Protein AF-H1V9U5-F1 (afdb_monomer)

Foldseek 3Di:
DDDDDPVVVVVCVVCVVVDDPPVVVVVVVVVVVVVCVVVDPDDDPPDDPVPDDLPPPPDPDPPDDDPRVVVVVVSVVVSVVVVVVVVVVVCVVPVPPPDDDDDPPVVVVVVVVVVVVVVVVVVVVVVVVVVVVVCCPPCVNDPCSPPVCVVCVPPDDDPDDPPVVVVVVCVPPPPVPPPVVVVVVVVVVVVVVVVVVVVVVVVVVVVVVVVVVVVVVPDDVVNVVVVVVVVVVVVVVVVVVVVCCVVDDPDDDDDDDDDDDDPVVVVVVVVVVVVVVVVVVVVVVVVVVVVVVVVVVVPDDDPDDDDDDDDDDDDDDDPPDDPCVVVCVVVVVVVVVVVVVVVVVVVVVVVVVVVVVVVLVVVVVVLVVVCVVDPLLVVQPDPPPPPPDDDPDDVPPVVVCSVPVVVVSCVSVVRSVVVVVVVVVVVVVVVVVVVVVVVVVVVVVVVVVCVVVVVPPDDPDDDDDDDDDDDDPPPPDDDDDDD

Radius of gyration: 46.62 Å; Cα contacts (8 Å, |Δi|>4): 41; chains: 1; bounding box: 84×110×147 Å

Secondary structure (DSSP, 8-state):
-PPPPHHHHHHHHHHTTT---HHHHHHHHHHHHHHHHHH--SS---S-GGG--TT------TT--THHHHHHHHHHHHHHHHHHHHHHHHHHHHSS----S---HHHHHHHHHHHHHHHHHHHHHHHHHHHHHHHHTSGGGSTTTT-HHHHHTTSPPPP---HHHHHHHHTTTS--S--HHHHHHHHHHHHHHHHHHHHHHHHHHHHHHHHHHTTTTTS-HHHHHHHHHHHHHHHHHHHHHHHHHHTT--------------HHHHHHHHHHHHHHHHHHHHHHHHHHHHHHHHHHHTTS----------------------TTHHHHHHHHHHHHHHHHHHHHHHHHHHHHHHHHHHHHHHHHHHHHHHHHH-SHHHHS--TT-------S--TTTGGG-TTTHHHHHHHHHHHHHHHHHHHHHHHHHHHHHHHHHHHHHHHHHHHHHHHHTTTT----------------TTS--S-----

Structure (mmCIF, N/CA/C/O backbone):
data_AF-H1V9U5-F1
#
_entry.id   AF-H1V9U5-F1
#
loop_
_atom_site.group_PDB
_atom_site.id
_atom_site.type_symbol
_atom_site.label_atom_id
_atom_site.label_alt_id
_atom_site.label_comp_id
_atom_site.label_asym_id
_atom_site.label_entity_id
_atom_site.label_seq_id
_atom_site.pdbx_PDB_ins_code
_atom_site.Cartn_x
_atom_site.Cartn_y
_atom_site.Cartn_z
_atom_site.occupancy
_atom_site.B_iso_or_equiv
_atom_site.auth_seq_id
_atom_site.auth_comp_id
_atom_site.auth_asym_id
_atom_site.auth_atom_id
_atom_site.pdbx_PDB_model_num
ATOM 1 N N . MET A 1 1 ? -34.597 -14.943 -28.486 1.00 41.19 1 MET A N 1
ATOM 2 C CA . MET A 1 1 ? -33.614 -16.041 -28.611 1.00 41.19 1 MET A CA 1
ATOM 3 C C . MET A 1 1 ? -32.298 -15.377 -28.956 1.00 41.19 1 MET A C 1
ATOM 5 O O . MET A 1 1 ? -32.049 -15.110 -30.125 1.00 41.19 1 MET A O 1
ATOM 9 N N . ASP A 1 2 ? -31.545 -14.984 -27.934 1.00 49.25 2 ASP A N 1
ATOM 10 C CA . ASP A 1 2 ? -30.348 -14.160 -28.110 1.00 49.25 2 ASP A CA 1
ATOM 11 C C . ASP A 1 2 ? -29.180 -15.010 -28.631 1.00 49.25 2 ASP A C 1
ATOM 13 O O . ASP A 1 2 ? -29.036 -16.169 -28.224 1.00 49.25 2 ASP A O 1
ATOM 17 N N . PRO A 1 3 ? -28.353 -14.486 -29.554 1.00 67.56 3 PRO A N 1
ATOM 18 C CA . PRO A 1 3 ? -27.262 -15.245 -30.143 1.00 67.56 3 PRO A CA 1
ATOM 19 C C . PRO A 1 3 ? -26.189 -15.534 -29.089 1.00 67.56 3 PRO A C 1
ATOM 21 O O . PRO A 1 3 ? -25.557 -14.630 -28.543 1.00 67.56 3 PRO A O 1
ATOM 24 N N . VAL A 1 4 ? -25.982 -16.822 -28.816 1.00 66.38 4 VAL A N 1
ATOM 25 C CA . VAL A 1 4 ? -24.956 -17.322 -27.898 1.00 66.38 4 VAL A CA 1
ATOM 26 C C . VAL A 1 4 ? -23.575 -16.788 -28.322 1.00 66.38 4 VAL A C 1
ATOM 28 O O . VAL A 1 4 ? -23.204 -16.943 -29.490 1.00 66.38 4 VAL A O 1
ATOM 31 N N . PRO A 1 5 ? -22.794 -16.175 -27.411 1.00 77.31 5 PRO A N 1
ATOM 32 C CA . PRO A 1 5 ? -21.502 -15.580 -27.738 1.00 77.31 5 PRO A CA 1
ATOM 33 C C . PRO A 1 5 ? -20.521 -16.613 -28.312 1.00 77.31 5 PRO A C 1
ATOM 35 O O . PRO A 1 5 ? -20.450 -17.760 -27.871 1.00 77.31 5 PRO A O 1
ATOM 38 N N . THR A 1 6 ? -19.725 -16.189 -29.295 1.00 73.06 6 THR A N 1
ATOM 39 C CA . THR A 1 6 ? -18.807 -17.031 -30.093 1.00 73.06 6 THR A CA 1
ATOM 40 C C . THR A 1 6 ? -17.771 -17.803 -29.264 1.00 73.06 6 THR A C 1
ATOM 42 O O . THR A 1 6 ? -17.255 -18.829 -29.709 1.00 73.06 6 THR A O 1
ATOM 45 N N . SER A 1 7 ? -17.477 -17.350 -28.043 1.00 74.12 7 SER A N 1
ATOM 46 C CA . SER A 1 7 ? -16.639 -18.061 -27.072 1.00 74.12 7 SER A CA 1
ATOM 47 C C . SER A 1 7 ? -17.291 -19.353 -26.571 1.00 74.12 7 SER A C 1
ATOM 49 O O . SER A 1 7 ? -16.618 -20.377 -26.479 1.00 74.12 7 SER A O 1
ATOM 51 N N . ILE A 1 8 ? -18.600 -19.333 -26.316 1.00 76.19 8 ILE A N 1
ATOM 52 C CA . ILE A 1 8 ? -19.361 -20.496 -25.848 1.00 76.19 8 ILE A CA 1
ATOM 53 C C . ILE A 1 8 ? -19.485 -21.529 -26.970 1.00 76.19 8 ILE A C 1
ATOM 55 O O . ILE A 1 8 ? -19.332 -22.716 -26.711 1.00 76.19 8 ILE A O 1
ATOM 59 N N . GLN A 1 9 ? -19.641 -21.095 -28.224 1.00 80.50 9 GLN A N 1
ATOM 60 C CA . GLN A 1 9 ? -19.677 -22.005 -29.377 1.00 80.50 9 GLN A CA 1
ATOM 61 C C . GLN A 1 9 ? -18.352 -22.757 -29.578 1.00 80.50 9 GLN A C 1
ATOM 63 O O . GLN A 1 9 ? -18.364 -23.949 -29.872 1.00 80.50 9 GLN A O 1
ATOM 68 N N . LYS A 1 10 ? -17.201 -22.101 -29.365 1.00 80.62 10 LYS A N 1
ATOM 69 C CA . LYS A 1 10 ? -15.887 -22.769 -29.421 1.00 80.62 10 LYS A CA 1
ATOM 70 C C . LYS A 1 10 ? -15.720 -23.808 -28.315 1.00 80.62 10 LYS A C 1
ATOM 72 O O . LYS A 1 10 ? -15.220 -24.900 -28.573 1.00 80.62 10 LYS A O 1
ATOM 77 N N . VAL A 1 11 ? -16.156 -23.480 -27.099 1.00 81.44 11 VAL A N 1
ATOM 78 C CA . VAL A 1 11 ? -16.124 -24.414 -25.964 1.00 81.44 11 VAL A CA 1
ATOM 79 C C . VAL A 1 11 ? -17.072 -25.584 -26.220 1.00 81.44 11 VAL A C 1
ATOM 81 O O . VAL A 1 11 ? -16.681 -26.735 -26.055 1.00 81.44 11 VAL A O 1
ATOM 84 N N . GLN A 1 12 ? -18.274 -25.319 -26.723 1.00 82.06 12 GLN A N 1
ATOM 85 C CA . GLN A 1 12 ? -19.243 -26.350 -27.069 1.00 82.06 12 GLN A CA 1
ATOM 86 C C . GLN A 1 12 ? -18.709 -27.288 -28.157 1.00 82.06 12 GLN A C 1
ATOM 88 O O . GLN A 1 12 ? -18.759 -28.494 -27.960 1.00 82.06 12 GLN A O 1
ATOM 93 N N . ALA A 1 13 ? -18.103 -26.763 -29.227 1.00 80.31 13 ALA A N 1
ATOM 94 C CA . ALA A 1 13 ? -17.471 -27.576 -30.269 1.00 80.31 13 ALA A CA 1
ATOM 95 C C . ALA A 1 13 ? -16.300 -28.426 -29.738 1.00 80.31 13 ALA A C 1
ATOM 97 O O . ALA A 1 13 ? -16.116 -29.563 -30.162 1.00 80.31 13 ALA A O 1
ATOM 98 N N . SER A 1 14 ? -15.519 -27.918 -28.776 1.00 81.56 14 SER A N 1
ATOM 99 C CA . SER A 1 14 ? -14.453 -28.713 -28.143 1.00 81.56 14 SER A CA 1
ATOM 100 C C . SER A 1 14 ? -14.974 -29.801 -27.198 1.00 81.56 14 SER A C 1
ATOM 102 O O . SER A 1 14 ? -14.309 -30.817 -27.010 1.00 81.56 14 SER A O 1
ATOM 104 N N . LEU A 1 15 ? -16.154 -29.599 -26.604 1.00 81.31 15 LEU A N 1
ATOM 105 C CA . LEU A 1 15 ? -16.763 -30.530 -25.655 1.00 81.31 15 LEU A CA 1
ATOM 106 C C . LEU A 1 15 ? -17.712 -31.523 -26.331 1.00 81.31 15 LEU A C 1
ATOM 108 O O . LEU A 1 15 ? -17.930 -32.600 -25.785 1.00 81.31 15 LEU A O 1
ATOM 112 N N . GLU A 1 16 ? -18.235 -31.213 -27.517 1.00 81.56 16 GLU A N 1
ATOM 113 C CA . GLU A 1 16 ? -19.161 -32.055 -28.283 1.00 81.56 16 GLU A CA 1
ATOM 114 C C . GLU A 1 16 ? -18.687 -33.516 -28.442 1.00 81.56 16 GLU A C 1
ATOM 116 O O . GLU A 1 16 ? -19.485 -34.419 -28.187 1.00 81.56 16 GLU A O 1
ATOM 121 N N . PRO A 1 17 ? -17.399 -33.818 -28.723 1.00 79.81 17 PRO A N 1
ATOM 122 C CA . PRO A 1 17 ? -16.928 -35.205 -28.816 1.00 79.81 17 PRO A CA 1
ATOM 123 C C . PRO A 1 17 ? -17.009 -35.974 -27.484 1.00 79.81 17 PRO A C 1
ATOM 125 O O . PRO A 1 17 ? -17.112 -37.210 -27.473 1.00 79.81 17 PRO A O 1
ATOM 128 N N . TYR A 1 18 ? -16.962 -35.244 -26.365 1.00 74.25 18 TYR A N 1
ATOM 129 C CA . TYR A 1 18 ? -16.939 -35.755 -24.993 1.00 74.25 18 TYR A CA 1
ATOM 130 C C . TYR A 1 18 ? -18.321 -35.735 -24.319 1.00 74.25 18 TYR A C 1
ATOM 132 O O . TYR A 1 18 ? -18.532 -36.447 -23.335 1.00 74.25 18 TYR A O 1
ATOM 140 N N . ILE A 1 19 ? -19.282 -34.977 -24.855 1.00 81.75 19 ILE A N 1
ATOM 141 C CA . ILE A 1 19 ? -20.672 -34.950 -24.394 1.00 81.75 19 ILE A CA 1
ATOM 142 C C . ILE A 1 19 ? -21.410 -36.127 -25.041 1.00 81.75 19 ILE A C 1
ATOM 144 O O . ILE A 1 19 ? -21.798 -36.090 -26.205 1.00 81.75 19 ILE A O 1
ATOM 148 N N . LYS A 1 20 ? -21.590 -37.213 -24.285 1.00 84.38 20 LYS A N 1
ATOM 149 C CA . LYS A 1 20 ? -22.341 -38.393 -24.738 1.00 84.38 20 LYS A CA 1
ATOM 150 C C . LYS A 1 20 ? -23.826 -38.280 -24.361 1.00 84.38 20 LYS A C 1
ATOM 152 O O . LYS A 1 20 ? -24.139 -37.718 -23.308 1.00 84.38 20 LYS A O 1
ATOM 157 N N . PRO A 1 21 ? -24.753 -38.835 -25.169 1.00 86.38 21 PRO A N 1
ATOM 158 C CA . PRO A 1 21 ? -26.168 -38.890 -24.820 1.00 86.38 21 PRO A CA 1
ATOM 159 C C . PRO A 1 21 ? -26.376 -39.680 -23.525 1.00 86.38 21 PRO A C 1
ATOM 161 O O . PRO A 1 21 ? -25.614 -40.593 -23.196 1.00 86.38 21 PRO A O 1
ATOM 164 N N . ARG A 1 22 ? -27.434 -39.332 -22.784 1.00 78.94 22 ARG A N 1
ATOM 165 C CA . ARG A 1 22 ? -27.704 -39.852 -21.432 1.00 78.94 22 ARG A CA 1
ATOM 166 C C . ARG A 1 22 ? -27.731 -41.383 -21.370 1.00 78.94 22 ARG A C 1
ATOM 168 O O . ARG A 1 22 ? -27.269 -41.959 -20.390 1.00 78.94 22 ARG A O 1
ATOM 175 N N . GLU A 1 23 ? -28.207 -42.029 -22.429 1.00 86.31 23 GLU A N 1
ATOM 176 C CA . GLU A 1 23 ? -28.249 -43.488 -22.573 1.00 86.31 23 GLU A CA 1
ATOM 177 C C . GLU A 1 23 ? -26.853 -44.107 -22.694 1.00 86.31 23 GLU A C 1
ATOM 179 O O . GLU A 1 23 ? -26.541 -45.064 -21.988 1.00 86.31 23 GLU A O 1
ATOM 184 N N . GLN A 1 24 ? -25.971 -43.519 -23.512 1.00 84.12 24 GLN A N 1
ATOM 185 C CA . GLN A 1 24 ? -24.577 -43.959 -23.617 1.00 84.12 24 GLN A CA 1
ATOM 186 C C . GLN A 1 24 ? -23.834 -43.740 -22.300 1.00 84.12 24 GLN A C 1
ATOM 188 O O . GLN A 1 24 ? -23.072 -44.603 -21.880 1.00 84.12 24 GLN A O 1
ATOM 193 N N . VAL A 1 25 ? -24.088 -42.630 -21.601 1.00 83.75 25 VAL A N 1
ATOM 194 C CA . VAL A 1 25 ? -23.509 -42.388 -20.270 1.00 83.75 25 VAL A CA 1
ATOM 195 C C . VAL A 1 25 ? -23.998 -43.428 -19.260 1.00 83.75 25 VAL A C 1
ATOM 197 O O . VAL A 1 25 ? -23.195 -43.936 -18.479 1.00 83.75 25 VAL A O 1
ATOM 200 N N . ALA A 1 26 ? -25.286 -43.781 -19.271 1.00 81.06 26 ALA A N 1
ATOM 201 C CA . ALA A 1 26 ? -25.836 -44.821 -18.402 1.00 81.06 26 ALA A CA 1
ATOM 202 C C . ALA A 1 26 ? -25.243 -46.205 -18.717 1.00 81.06 26 ALA A C 1
ATOM 204 O O . ALA A 1 26 ? -24.876 -46.935 -17.796 1.00 81.06 26 ALA A O 1
ATOM 205 N N . TYR A 1 27 ? -25.077 -46.534 -20.002 1.00 86.25 27 TYR A N 1
ATOM 206 C CA . TYR A 1 27 ? -24.409 -47.755 -20.452 1.00 86.25 27 TYR A CA 1
ATOM 207 C C . TYR A 1 27 ? -22.942 -47.801 -20.008 1.00 86.25 27 TYR A C 1
ATOM 209 O O . TYR A 1 27 ? -22.522 -48.784 -19.403 1.00 86.25 27 TYR A O 1
ATOM 217 N N . ILE A 1 28 ? -22.183 -46.719 -20.215 1.00 83.12 28 ILE A N 1
ATOM 218 C CA . ILE A 1 28 ? -20.785 -46.599 -19.776 1.00 83.12 28 ILE A CA 1
ATOM 219 C C . ILE A 1 28 ? -20.691 -46.739 -18.254 1.00 83.12 28 ILE A C 1
ATOM 221 O O . ILE A 1 28 ? -19.851 -47.485 -17.766 1.00 83.12 28 ILE A O 1
ATOM 225 N N . ARG A 1 29 ? -21.573 -46.085 -17.485 1.00 82.06 29 ARG A N 1
ATOM 226 C CA . ARG A 1 29 ? -21.614 -46.220 -16.018 1.00 82.06 29 ARG A CA 1
ATOM 227 C C . ARG A 1 29 ? -21.908 -47.651 -15.581 1.00 82.06 29 ARG A C 1
ATOM 229 O O . ARG A 1 29 ? -21.275 -48.121 -14.645 1.00 82.06 29 ARG A O 1
ATOM 236 N N . ARG A 1 30 ? -22.825 -48.350 -16.257 1.00 81.56 30 ARG A N 1
ATOM 237 C CA . ARG A 1 30 ? -23.133 -49.758 -15.973 1.00 81.56 30 ARG A CA 1
ATOM 238 C C . ARG A 1 30 ? -21.953 -50.669 -16.312 1.00 81.56 30 ARG A C 1
ATOM 240 O O . ARG A 1 30 ? -21.601 -51.513 -15.499 1.00 81.56 30 ARG A O 1
ATOM 247 N N . ALA A 1 31 ? -21.318 -50.469 -17.464 1.00 81.12 31 ALA A N 1
ATOM 248 C CA . ALA A 1 31 ? -20.135 -51.220 -17.874 1.00 81.12 31 ALA A CA 1
ATOM 249 C C . ALA A 1 31 ? -18.958 -50.990 -16.912 1.00 81.12 31 ALA A C 1
ATOM 251 O O . ALA A 1 31 ? -18.326 -51.945 -16.473 1.00 81.12 31 ALA A O 1
ATOM 252 N N . LEU A 1 32 ? -18.707 -49.740 -16.514 1.00 76.69 32 LEU A N 1
ATOM 253 C CA . LEU A 1 32 ? -17.687 -49.405 -15.522 1.00 76.69 32 LEU A CA 1
ATOM 254 C C . LEU A 1 32 ? -18.024 -49.976 -14.145 1.00 76.69 32 LEU A C 1
ATOM 256 O O . LEU A 1 32 ? -17.132 -50.500 -13.498 1.00 76.69 32 LEU A O 1
ATOM 260 N N . ALA A 1 33 ? -19.285 -49.934 -13.707 1.00 75.94 33 ALA A N 1
ATOM 261 C CA . ALA A 1 33 ? -19.698 -50.554 -12.449 1.00 75.94 33 ALA A CA 1
ATOM 262 C C . ALA A 1 33 ? -19.426 -52.067 -12.448 1.00 75.94 33 ALA A C 1
ATOM 264 O O . ALA A 1 33 ? -18.900 -52.587 -11.469 1.00 75.94 33 ALA A O 1
ATOM 265 N N . LEU A 1 34 ? -19.702 -52.753 -13.563 1.00 75.44 34 LEU A N 1
ATOM 266 C CA . LEU A 1 34 ? -19.392 -54.176 -13.729 1.00 75.44 34 LEU A CA 1
ATOM 267 C C . LEU A 1 34 ? -17.879 -54.442 -13.760 1.00 75.44 34 LEU A C 1
ATOM 269 O O . LEU A 1 34 ? -17.415 -55.371 -13.107 1.00 75.44 34 LEU A O 1
ATOM 273 N N . HIS A 1 35 ? -17.091 -53.615 -14.455 1.00 72.25 35 HIS A N 1
ATOM 274 C CA . HIS A 1 35 ? -15.629 -53.740 -14.465 1.00 72.25 35 HIS A CA 1
ATOM 275 C C . HIS A 1 35 ? -15.004 -53.451 -13.098 1.00 72.25 35 HIS A C 1
ATOM 277 O O . HIS A 1 35 ? -14.095 -54.158 -12.682 1.00 72.25 35 HIS A O 1
ATOM 283 N N . LEU A 1 36 ? -15.496 -52.450 -12.370 1.00 67.56 36 LEU A N 1
ATOM 284 C CA . LEU A 1 36 ? -15.043 -52.142 -11.014 1.00 67.56 36 LEU A CA 1
ATOM 285 C C . LEU A 1 36 ? -15.408 -53.264 -10.040 1.00 67.56 36 LEU A C 1
ATOM 287 O O . LEU A 1 36 ? -14.594 -53.614 -9.190 1.00 67.56 36 LEU A O 1
ATOM 291 N N . GLN A 1 37 ? -16.586 -53.872 -10.201 1.00 65.88 37 GLN A N 1
ATOM 292 C CA . GLN A 1 37 ? -16.978 -55.060 -9.447 1.00 65.88 37 GLN A CA 1
ATOM 293 C C . GLN A 1 37 ? -16.083 -56.267 -9.772 1.00 65.88 37 GLN A C 1
ATOM 295 O O . GLN A 1 37 ? -15.753 -57.029 -8.870 1.00 65.88 37 GLN A O 1
ATOM 300 N N . ALA A 1 38 ? -15.651 -56.422 -11.027 1.00 62.62 38 ALA A N 1
ATOM 301 C CA . ALA A 1 38 ? -14.736 -57.486 -11.444 1.00 62.62 38 ALA A CA 1
ATOM 302 C C . ALA A 1 38 ? -13.280 -57.257 -10.984 1.00 62.62 38 ALA A C 1
ATOM 304 O O . ALA A 1 38 ? -12.574 -58.213 -10.675 1.00 62.62 38 ALA A O 1
ATOM 305 N N . CYS A 1 39 ? -12.826 -56.002 -10.912 1.00 60.22 39 CYS A N 1
ATOM 306 C CA . CYS A 1 39 ? -11.475 -55.646 -10.463 1.00 60.22 39 CYS A CA 1
ATOM 307 C C . CYS A 1 39 ? -11.339 -55.569 -8.929 1.00 60.22 39 CYS A C 1
ATOM 309 O O . CYS A 1 39 ? -10.224 -55.602 -8.408 1.00 60.22 39 CYS A O 1
ATOM 311 N N . GLY A 1 40 ? -12.447 -55.452 -8.192 1.00 55.66 40 GLY A N 1
ATOM 312 C CA . GLY A 1 40 ? -12.453 -55.309 -6.737 1.00 55.66 40 GLY A CA 1
ATOM 313 C C . GLY A 1 40 ? -12.300 -56.637 -5.992 1.00 55.66 40 GLY A C 1
ATOM 314 O O . GLY A 1 40 ? -13.292 -57.256 -5.629 1.00 55.66 40 GLY A O 1
ATOM 315 N N . HIS A 1 41 ? -11.066 -57.031 -5.672 1.00 51.50 41 HIS A N 1
ATOM 316 C CA . HIS A 1 41 ? -10.761 -58.104 -4.707 1.00 51.50 41 HIS A CA 1
ATOM 317 C C . HIS A 1 41 ? -10.789 -57.642 -3.233 1.00 51.50 41 HIS A C 1
ATOM 319 O O . HIS A 1 41 ? -10.079 -58.188 -2.394 1.00 51.50 41 HIS A O 1
ATOM 325 N N . SER A 1 42 ? -11.596 -56.647 -2.865 1.00 48.56 42 SER A N 1
ATOM 326 C CA . SER A 1 42 ? -11.816 -56.326 -1.451 1.00 48.56 42 SER A CA 1
ATOM 327 C C . SER A 1 42 ? -13.172 -55.660 -1.264 1.00 48.56 42 SER A C 1
ATOM 329 O O . SER A 1 42 ? -13.516 -54.753 -2.015 1.00 48.56 42 SER A O 1
ATOM 331 N N . SER A 1 43 ? -13.935 -56.197 -0.310 1.00 46.56 43 SER A N 1
ATOM 332 C CA . SER A 1 43 ? -15.222 -55.758 0.249 1.00 46.56 43 SER A CA 1
ATOM 333 C C . SER A 1 43 ? -15.949 -54.606 -0.456 1.00 46.56 43 SER A C 1
ATOM 335 O O . SER A 1 43 ? -15.459 -53.483 -0.462 1.00 46.56 43 SER A O 1
ATOM 337 N N . MET A 1 44 ? -17.169 -54.893 -0.936 1.00 49.84 44 MET A N 1
ATOM 338 C CA . MET A 1 44 ? -18.299 -53.963 -1.116 1.00 49.84 44 MET A CA 1
ATOM 339 C C . MET A 1 44 ? -17.904 -52.479 -1.035 1.00 49.84 44 MET A C 1
ATOM 341 O O . MET A 1 44 ? -17.769 -51.941 0.062 1.00 49.84 44 MET A O 1
ATOM 345 N N . ILE A 1 45 ? -17.742 -51.827 -2.189 1.00 55.34 45 ILE A N 1
ATOM 346 C CA . ILE A 1 45 ? -17.465 -50.388 -2.315 1.00 55.34 45 ILE A CA 1
ATOM 347 C C . ILE A 1 45 ? -18.617 -49.614 -1.640 1.00 55.34 45 ILE A C 1
ATOM 349 O O . ILE A 1 45 ? -19.624 -49.298 -2.270 1.00 55.34 45 ILE A O 1
ATOM 353 N N . ARG A 1 46 ? -18.513 -49.400 -0.324 1.00 51.94 46 ARG A N 1
ATOM 354 C CA . ARG A 1 46 ? -19.456 -48.642 0.516 1.00 51.94 46 ARG A CA 1
ATOM 355 C C . ARG A 1 46 ? -18.970 -47.219 0.777 1.00 51.94 46 ARG A C 1
ATOM 357 O O . ARG A 1 46 ? -19.762 -46.391 1.212 1.00 51.94 46 ARG A O 1
ATOM 364 N N . GLU A 1 47 ? -17.712 -46.922 0.467 1.00 50.00 47 GLU A N 1
ATOM 365 C CA . GLU A 1 47 ? -17.168 -45.570 0.524 1.00 50.00 47 GLU A CA 1
ATOM 366 C C . GLU A 1 47 ? -17.194 -44.913 -0.859 1.00 50.00 47 GLU A C 1
ATOM 368 O O . GLU A 1 47 ? -16.914 -45.566 -1.873 1.00 50.00 47 GLU A O 1
ATOM 373 N N . PRO A 1 48 ? -17.541 -43.618 -0.939 1.00 51.00 48 PRO A N 1
ATOM 374 C CA . PRO A 1 48 ? -17.467 -42.894 -2.192 1.00 51.00 48 PRO A CA 1
ATOM 375 C C . PRO A 1 48 ? -16.008 -42.884 -2.666 1.00 51.00 48 PRO A C 1
ATOM 377 O O . PRO A 1 48 ? -15.105 -42.516 -1.918 1.00 51.00 48 PRO A O 1
ATOM 380 N N . LEU A 1 49 ? -15.784 -43.250 -3.933 1.00 53.19 49 LEU A N 1
ATOM 381 C CA . LEU A 1 49 ? -14.472 -43.313 -4.609 1.00 53.19 49 LEU A CA 1
ATOM 382 C C . LEU A 1 49 ? -13.630 -42.021 -4.496 1.00 53.19 49 LEU A C 1
ATOM 384 O O . LEU A 1 49 ? -12.459 -42.010 -4.861 1.00 53.19 49 LEU A O 1
ATOM 388 N N . SER A 1 50 ? -14.216 -40.932 -3.996 1.00 52.78 50 SER A N 1
ATOM 389 C CA . SER A 1 50 ? -13.544 -39.687 -3.627 1.00 52.78 50 SER A CA 1
ATOM 390 C C . SER A 1 50 ? -12.616 -39.799 -2.409 1.00 52.78 50 SER A C 1
ATOM 392 O O . SER A 1 50 ? -11.827 -38.885 -2.193 1.00 52.78 50 SER A O 1
ATOM 394 N N . LEU A 1 51 ? -12.714 -40.872 -1.616 1.00 43.41 51 LEU A N 1
ATOM 395 C CA . LEU A 1 51 ? -11.961 -41.079 -0.370 1.00 43.41 51 LEU A CA 1
ATOM 396 C C . LEU A 1 51 ? -11.100 -42.353 -0.395 1.00 43.41 51 LEU A C 1
ATOM 398 O O . LEU A 1 51 ? -10.781 -42.901 0.653 1.00 43.41 51 LEU A O 1
ATOM 402 N N . ALA A 1 52 ? -10.709 -42.840 -1.577 1.00 44.44 52 ALA A N 1
ATOM 403 C CA . ALA A 1 52 ? -9.729 -43.919 -1.642 1.00 44.44 52 ALA A CA 1
ATOM 404 C C . ALA A 1 52 ? -8.382 -43.435 -1.074 1.00 44.44 52 ALA A C 1
ATOM 406 O O . ALA A 1 52 ? -7.815 -42.440 -1.535 1.00 44.44 52 ALA A O 1
ATOM 407 N N . ASP A 1 53 ? -7.914 -44.149 -0.054 1.00 45.16 53 ASP A N 1
ATOM 408 C CA . ASP A 1 53 ? -6.718 -43.867 0.729 1.00 45.16 53 ASP A CA 1
ATOM 409 C C . ASP A 1 53 ? -5.474 -43.675 -0.160 1.00 45.16 53 ASP A C 1
ATOM 411 O O . ASP A 1 53 ? -5.215 -44.439 -1.098 1.00 45.16 53 ASP A O 1
ATOM 415 N N . ALA A 1 54 ? -4.669 -42.654 0.149 1.00 48.78 54 ALA A N 1
ATOM 416 C CA . ALA A 1 54 ? -3.497 -42.219 -0.622 1.00 48.78 54 ALA A CA 1
ATOM 417 C C . ALA A 1 54 ? -2.328 -43.233 -0.610 1.00 48.78 54 ALA A C 1
ATOM 419 O O . ALA A 1 54 ? -1.227 -42.928 -1.073 1.00 48.78 54 ALA A O 1
ATOM 420 N N . LEU A 1 55 ? -2.569 -44.432 -0.078 1.00 48.12 55 LEU A N 1
ATOM 421 C CA . LEU A 1 55 ? -1.626 -45.532 0.088 1.00 48.12 55 LEU A CA 1
ATOM 422 C C . LEU A 1 55 ? -1.865 -46.697 -0.884 1.00 48.12 55 LEU A C 1
ATOM 424 O O . LEU A 1 55 ? -1.079 -47.646 -0.892 1.00 48.12 55 LEU A O 1
ATOM 428 N N . CYS A 1 56 ? -2.897 -46.638 -1.735 1.00 49.81 56 CYS A N 1
ATOM 429 C CA . CYS A 1 56 ? -3.106 -47.646 -2.774 1.00 49.81 56 CYS A CA 1
ATOM 430 C C . CYS A 1 56 ? -1.956 -47.624 -3.796 1.00 49.81 56 CYS A C 1
ATOM 432 O O . CYS A 1 56 ? -1.949 -46.849 -4.755 1.00 49.81 56 CYS A O 1
ATOM 434 N N . ARG A 1 57 ? -0.972 -48.512 -3.606 1.00 52.72 57 ARG A N 1
ATOM 435 C CA . ARG A 1 57 ? 0.015 -48.854 -4.633 1.00 52.72 57 ARG A CA 1
ATOM 436 C C . ARG A 1 57 ? -0.715 -49.536 -5.782 1.00 52.72 57 ARG A C 1
ATOM 438 O O . ARG A 1 57 ? -1.028 -50.720 -5.710 1.00 52.72 57 ARG A O 1
ATOM 445 N N . VAL A 1 58 ? -0.977 -48.783 -6.845 1.00 55.53 58 VAL A N 1
ATOM 446 C CA . VAL A 1 58 ? -1.521 -49.342 -8.081 1.00 55.53 58 VAL A CA 1
ATOM 447 C C . VAL A 1 58 ? -0.416 -50.154 -8.750 1.00 55.53 58 VAL A C 1
ATOM 449 O O . VAL A 1 58 ? 0.472 -49.604 -9.400 1.00 55.53 58 VAL A O 1
ATOM 452 N N . THR A 1 59 ? -0.432 -51.471 -8.563 1.00 54.53 59 THR A N 1
ATOM 453 C CA . THR A 1 59 ? 0.381 -52.370 -9.377 1.00 54.53 59 THR A CA 1
ATOM 454 C C . THR A 1 59 ? -0.207 -52.378 -10.789 1.00 54.53 59 THR A C 1
ATOM 456 O O . THR A 1 59 ? -1.410 -52.596 -10.952 1.00 54.53 59 THR A O 1
ATOM 459 N N . PRO A 1 60 ? 0.586 -52.091 -11.835 1.00 55.62 60 PRO A N 1
ATOM 460 C CA . PRO A 1 60 ? 0.084 -52.153 -13.197 1.00 55.62 60 PRO A CA 1
ATOM 461 C C . PRO A 1 60 ? -0.197 -53.618 -13.537 1.00 55.62 60 PRO A C 1
ATOM 463 O O . PRO A 1 60 ? 0.722 -54.386 -13.816 1.00 55.62 60 PRO A O 1
ATOM 466 N N . THR A 1 61 ? -1.467 -54.020 -13.503 1.00 58.16 61 THR A N 1
ATOM 467 C CA . THR A 1 61 ? -1.894 -55.283 -14.102 1.00 58.16 61 THR A CA 1
ATOM 468 C C . THR A 1 61 ? -1.608 -55.235 -15.604 1.00 58.16 61 THR A C 1
ATOM 470 O O . THR A 1 61 ? -1.748 -54.204 -16.268 1.00 58.16 61 THR A O 1
ATOM 473 N N . GLN A 1 62 ? -1.144 -56.360 -16.142 1.00 57.84 62 GLN A N 1
ATOM 474 C CA . GLN A 1 62 ? -0.516 -56.489 -17.464 1.00 57.84 62 GLN A CA 1
ATOM 475 C C . GLN A 1 62 ? -1.467 -56.212 -18.653 1.00 57.84 62 GLN A C 1
ATOM 477 O O . GLN A 1 62 ? -1.046 -56.220 -19.809 1.00 57.84 62 GLN A O 1
ATOM 482 N N . GLU A 1 63 ? -2.735 -55.910 -18.369 1.00 57.69 63 GLU A N 1
ATOM 483 C CA . GLU A 1 63 ? -3.821 -55.707 -19.332 1.00 57.69 63 GLU A CA 1
ATOM 484 C C . GLU A 1 63 ? -4.065 -54.231 -19.698 1.00 57.69 63 GLU A C 1
ATOM 486 O O . GLU A 1 63 ? -4.813 -53.933 -20.629 1.00 57.69 63 GLU A O 1
ATOM 491 N N . VAL A 1 64 ? -3.414 -53.278 -19.021 1.00 62.62 64 VAL A N 1
ATOM 492 C CA . VAL A 1 64 ? -3.665 -51.847 -19.247 1.00 62.62 64 VAL A CA 1
ATOM 493 C C . VAL A 1 64 ? -2.906 -51.332 -20.482 1.00 62.62 64 VAL A C 1
ATOM 495 O O . VAL A 1 64 ? -1.683 -51.159 -20.459 1.00 62.62 64 VAL A O 1
ATOM 498 N N . ARG A 1 65 ? -3.625 -51.047 -21.580 1.00 75.06 65 ARG A N 1
ATOM 499 C CA . ARG A 1 65 ? -3.061 -50.546 -22.853 1.00 75.06 65 ARG A CA 1
ATOM 500 C C . ARG A 1 65 ? -3.589 -49.140 -23.198 1.00 75.06 65 ARG A C 1
ATOM 502 O O . ARG A 1 65 ? -4.741 -48.817 -22.938 1.00 75.06 65 ARG A O 1
ATOM 509 N N . GLY A 1 66 ? -2.743 -48.300 -23.806 1.00 78.31 66 GLY A N 1
ATOM 510 C CA . GLY A 1 66 ? -3.109 -46.954 -24.284 1.00 78.31 66 GLY A CA 1
ATOM 511 C C . GLY A 1 66 ? -3.117 -45.867 -23.199 1.00 78.31 66 GLY A C 1
ATOM 512 O O . GLY A 1 66 ? -2.307 -45.905 -22.274 1.00 78.31 66 GLY A O 1
ATOM 513 N N . LEU A 1 67 ? -4.043 -44.906 -23.307 1.00 77.56 67 LEU A N 1
ATOM 514 C CA . LEU A 1 67 ? -4.158 -43.717 -22.442 1.00 77.56 67 LEU A CA 1
ATOM 515 C C . LEU A 1 67 ? -4.251 -44.057 -20.945 1.00 77.56 67 LEU A C 1
ATOM 517 O O . LEU A 1 67 ? -3.722 -43.339 -20.102 1.00 77.56 67 LEU A O 1
ATOM 521 N N . GLN A 1 68 ? -4.874 -45.186 -20.601 1.00 75.50 68 GLN A N 1
ATOM 522 C CA . GLN A 1 68 ? -4.978 -45.647 -19.216 1.00 75.50 68 GLN A CA 1
ATOM 523 C C . GLN A 1 68 ? -3.596 -45.954 -18.612 1.00 75.50 68 GLN A C 1
ATOM 525 O O . GLN A 1 68 ? -3.357 -45.663 -17.444 1.00 75.50 68 GLN A O 1
ATOM 530 N N . LYS A 1 69 ? -2.646 -46.464 -19.409 1.00 81.75 69 LYS A N 1
ATOM 531 C CA . LYS A 1 69 ? -1.265 -46.717 -18.968 1.00 81.75 69 LYS A CA 1
ATOM 532 C C . LYS A 1 69 ? -0.511 -45.413 -18.719 1.00 81.75 69 LYS A C 1
ATOM 534 O O . LYS A 1 69 ? 0.263 -45.320 -17.770 1.00 81.75 69 LYS A O 1
ATOM 539 N N . GLU A 1 70 ? -0.734 -44.412 -19.565 1.00 82.38 70 GLU A N 1
ATOM 540 C CA . GLU A 1 70 ? -0.150 -43.078 -19.399 1.00 82.38 70 GLU A CA 1
ATOM 541 C C . GLU A 1 70 ? -0.722 -42.372 -18.172 1.00 82.38 70 GLU A C 1
ATOM 543 O O . GLU A 1 70 ? 0.039 -41.804 -17.393 1.00 82.38 70 GLU A O 1
ATOM 548 N N . TYR A 1 71 ? -2.031 -42.492 -17.944 1.00 82.88 71 TYR A N 1
ATOM 549 C CA . TYR A 1 71 ? -2.687 -41.984 -16.746 1.00 82.88 71 TYR A CA 1
ATOM 550 C C . TYR A 1 71 ? -2.137 -42.636 -15.473 1.00 82.88 71 TYR A C 1
ATOM 552 O O . TYR A 1 71 ? -1.761 -41.929 -14.544 1.00 82.88 71 TYR A O 1
ATOM 560 N N . LEU A 1 72 ? -2.007 -43.968 -15.441 1.00 84.56 72 LEU A N 1
ATOM 561 C CA . LEU A 1 72 ? -1.430 -44.668 -14.288 1.00 84.56 72 LEU A CA 1
ATOM 562 C C . LEU A 1 72 ? 0.039 -44.293 -14.054 1.00 84.56 72 LEU A C 1
ATOM 564 O O . LEU A 1 72 ? 0.449 -44.114 -12.911 1.00 84.56 72 LEU A O 1
ATOM 568 N N . ARG A 1 73 ? 0.823 -44.098 -15.123 1.00 84.88 73 ARG A N 1
ATOM 569 C CA . ARG A 1 73 ? 2.203 -43.596 -15.025 1.00 84.88 73 ARG A CA 1
ATOM 570 C C . ARG A 1 73 ? 2.248 -42.174 -14.461 1.00 84.88 73 ARG A C 1
ATOM 572 O O . ARG A 1 73 ? 3.090 -41.884 -13.618 1.00 84.88 73 ARG A O 1
ATOM 579 N N . ALA A 1 74 ? 1.362 -41.294 -14.922 1.00 85.94 74 ALA A N 1
ATOM 580 C CA . ALA A 1 74 ? 1.267 -39.925 -14.427 1.00 85.94 74 ALA A CA 1
ATOM 581 C C . ALA A 1 74 ? 0.816 -39.885 -12.960 1.00 85.94 74 ALA A C 1
ATOM 583 O O . ALA A 1 74 ? 1.312 -39.068 -12.188 1.00 85.94 74 ALA A O 1
ATOM 584 N N . LEU A 1 75 ? -0.079 -40.790 -12.563 1.00 85.00 75 LEU A N 1
ATOM 585 C CA . LEU A 1 75 ? -0.543 -40.925 -11.188 1.00 85.00 75 LEU A CA 1
ATOM 586 C C . LEU A 1 75 ? 0.581 -41.420 -10.267 1.00 85.00 75 LEU A C 1
ATOM 588 O O . LEU A 1 75 ? 0.805 -40.810 -9.227 1.00 85.00 75 LEU A O 1
ATOM 592 N N . ASP A 1 76 ? 1.344 -42.442 -10.670 1.00 86.19 76 ASP A N 1
ATOM 593 C CA . ASP A 1 76 ? 2.526 -42.908 -9.924 1.00 86.19 76 ASP A CA 1
ATOM 594 C C . ASP A 1 76 ? 3.584 -41.798 -9.790 1.00 86.19 76 ASP A C 1
ATOM 596 O O . ASP A 1 76 ? 4.093 -41.538 -8.701 1.00 86.19 76 ASP A O 1
ATOM 600 N N . ALA A 1 77 ? 3.854 -41.060 -10.872 1.00 88.44 77 ALA A N 1
ATOM 601 C CA . ALA A 1 77 ? 4.748 -39.904 -10.832 1.00 88.44 77 ALA A CA 1
ATOM 602 C C . ALA A 1 77 ? 4.240 -38.800 -9.884 1.00 88.44 77 ALA A C 1
ATOM 604 O O . ALA A 1 77 ? 5.029 -38.200 -9.157 1.00 88.44 77 ALA A O 1
ATOM 605 N N . ASN A 1 78 ? 2.928 -38.550 -9.846 1.00 87.25 78 ASN A N 1
ATOM 606 C CA . ASN A 1 78 ? 2.327 -37.575 -8.937 1.00 87.25 78 ASN A CA 1
ATOM 607 C C . ASN A 1 78 ? 2.444 -38.013 -7.470 1.00 87.25 78 ASN A C 1
ATOM 609 O O . ASN A 1 78 ? 2.799 -37.204 -6.615 1.00 87.25 78 ASN A O 1
ATOM 613 N N . LEU A 1 79 ? 2.195 -39.294 -7.182 1.00 86.69 79 LEU A N 1
ATOM 614 C CA . LEU A 1 79 ? 2.357 -39.850 -5.839 1.00 86.69 79 LEU A CA 1
ATOM 615 C C . LEU A 1 79 ? 3.817 -39.782 -5.379 1.00 86.69 79 LEU A C 1
ATOM 617 O O . LEU A 1 79 ? 4.073 -39.366 -4.250 1.00 86.69 79 LEU A O 1
ATOM 621 N N . LYS A 1 80 ? 4.776 -40.098 -6.258 1.00 90.19 80 LYS A N 1
ATOM 622 C CA . LYS A 1 80 ? 6.213 -39.930 -5.985 1.00 90.19 80 LYS A CA 1
ATOM 623 C C . LYS A 1 80 ? 6.565 -38.480 -5.676 1.00 90.19 80 LYS A C 1
ATOM 625 O O . LYS A 1 80 ? 7.109 -38.218 -4.609 1.00 90.19 80 LYS A O 1
ATOM 630 N N . ALA A 1 81 ? 6.152 -37.538 -6.523 1.00 89.19 81 ALA A N 1
ATOM 631 C CA . ALA A 1 81 ? 6.401 -36.114 -6.305 1.00 89.19 81 ALA A CA 1
ATOM 632 C C . ALA A 1 81 ? 5.779 -35.602 -4.992 1.00 89.19 81 ALA A C 1
ATOM 634 O O . ALA A 1 81 ? 6.377 -34.796 -4.284 1.00 89.19 81 ALA A O 1
ATOM 635 N N . ARG A 1 82 ? 4.585 -36.086 -4.626 1.00 86.56 82 ARG A N 1
ATOM 636 C CA . ARG A 1 82 ? 3.941 -35.754 -3.346 1.00 86.56 82 ARG A CA 1
ATOM 637 C C . ARG A 1 82 ? 4.704 -36.307 -2.150 1.00 86.56 82 ARG A C 1
ATOM 639 O O . ARG A 1 82 ? 4.797 -35.618 -1.138 1.00 86.56 82 ARG A O 1
ATOM 646 N N . ASN A 1 83 ? 5.228 -37.522 -2.255 1.00 86.75 83 ASN A N 1
ATOM 647 C CA . ASN A 1 83 ? 6.025 -38.127 -1.194 1.00 86.75 83 ASN A CA 1
ATOM 648 C C . ASN A 1 83 ? 7.378 -37.424 -1.052 1.00 86.75 83 ASN A C 1
ATOM 650 O O . ASN A 1 83 ? 7.763 -37.092 0.060 1.00 86.75 83 ASN A O 1
ATOM 654 N N . GLU A 1 84 ? 8.050 -37.098 -2.155 1.00 89.31 84 GLU A N 1
ATOM 655 C CA . GLU A 1 84 ? 9.284 -36.302 -2.149 1.00 89.31 84 GLU A CA 1
ATOM 656 C C . GLU A 1 84 ? 9.055 -34.904 -1.559 1.00 89.31 84 GLU A C 1
ATOM 658 O O . GLU A 1 84 ? 9.850 -34.429 -0.752 1.00 89.31 84 GLU A O 1
ATOM 663 N N . TYR A 1 85 ? 7.934 -34.256 -1.887 1.00 86.75 85 TYR A N 1
ATOM 664 C CA . TYR A 1 85 ? 7.557 -32.979 -1.281 1.00 86.75 85 TYR A CA 1
ATOM 665 C C . TYR A 1 85 ? 7.317 -33.096 0.230 1.00 86.75 85 TYR A C 1
ATOM 667 O O . TYR A 1 85 ? 7.755 -32.238 0.991 1.00 86.75 85 TYR A O 1
ATOM 675 N N . LYS A 1 86 ? 6.630 -34.153 0.680 1.00 86.00 86 LYS A N 1
ATOM 676 C CA . LYS A 1 86 ? 6.440 -34.407 2.115 1.00 86.00 86 LYS A CA 1
ATOM 677 C C . LYS A 1 86 ? 7.776 -34.656 2.808 1.00 86.00 86 LYS A C 1
ATOM 679 O O . LYS A 1 86 ? 8.061 -33.983 3.785 1.00 86.00 86 LYS A O 1
ATOM 684 N N . ASN A 1 87 ? 8.627 -35.510 2.247 1.00 85.25 87 ASN A N 1
ATOM 685 C CA . ASN A 1 87 ? 9.942 -35.807 2.808 1.00 85.25 87 ASN A CA 1
ATOM 686 C C . ASN A 1 87 ? 10.818 -34.550 2.888 1.00 85.25 87 ASN A C 1
ATOM 688 O O . ASN A 1 87 ? 11.368 -34.266 3.939 1.00 85.25 87 ASN A O 1
ATOM 692 N N . THR A 1 88 ? 10.884 -33.740 1.827 1.00 84.69 88 THR A N 1
ATOM 693 C CA . THR A 1 88 ? 11.656 -32.480 1.827 1.00 84.69 88 THR A CA 1
ATOM 694 C C . THR A 1 88 ? 11.080 -31.434 2.783 1.00 84.69 88 THR A C 1
ATOM 696 O O . THR A 1 88 ? 11.832 -30.685 3.411 1.00 84.69 88 THR A O 1
ATOM 699 N N . ARG A 1 89 ? 9.752 -31.378 2.943 1.00 82.56 89 ARG A N 1
ATOM 700 C CA . ARG A 1 89 ? 9.095 -30.560 3.972 1.00 82.56 89 ARG A CA 1
ATOM 701 C C . ARG A 1 89 ? 9.462 -31.038 5.377 1.00 82.56 89 ARG A C 1
ATOM 703 O O . ARG A 1 89 ? 9.790 -30.219 6.232 1.00 82.56 89 ARG A O 1
ATOM 710 N N . ASP A 1 90 ? 9.426 -32.337 5.622 1.00 75.25 90 ASP A N 1
ATOM 711 C CA . ASP A 1 90 ? 9.710 -32.904 6.937 1.00 75.25 90 ASP A CA 1
ATOM 712 C C . ASP A 1 90 ? 11.208 -32.789 7.270 1.00 75.25 90 ASP A C 1
ATOM 714 O O . ASP A 1 90 ? 11.553 -32.411 8.387 1.00 75.25 90 ASP A O 1
ATOM 718 N N . GLU A 1 91 ? 12.103 -32.965 6.293 1.00 75.44 91 GLU A N 1
ATOM 719 C CA . GLU A 1 91 ? 13.551 -32.709 6.393 1.00 75.44 91 GLU A CA 1
ATOM 720 C C . GLU A 1 91 ? 13.864 -31.234 6.682 1.00 75.44 91 GLU A C 1
ATOM 722 O O . GLU A 1 91 ? 14.687 -30.930 7.539 1.00 75.44 91 GLU A O 1
ATOM 727 N N . THR A 1 92 ? 13.180 -30.288 6.029 1.00 65.19 92 THR A N 1
ATOM 728 C CA . THR A 1 92 ? 13.353 -28.853 6.333 1.00 65.19 92 THR A CA 1
ATOM 729 C C . THR A 1 92 ? 12.785 -28.458 7.694 1.00 65.19 92 THR A C 1
ATOM 731 O O . THR A 1 92 ? 13.276 -27.506 8.299 1.00 65.19 92 THR A O 1
ATOM 734 N N . THR A 1 93 ? 11.803 -29.202 8.207 1.00 60.59 93 THR A N 1
ATOM 735 C CA . THR A 1 93 ? 11.247 -28.986 9.552 1.00 60.59 93 THR A CA 1
ATOM 736 C C . THR A 1 93 ? 12.115 -29.636 10.642 1.00 60.59 93 THR A C 1
ATOM 738 O O . THR A 1 93 ? 12.199 -29.108 11.745 1.00 60.59 93 THR A O 1
ATOM 741 N N . THR A 1 94 ? 12.800 -30.745 10.342 1.00 58.62 94 THR A N 1
ATOM 742 C CA . THR A 1 94 ? 13.670 -31.478 11.288 1.00 58.62 94 THR A CA 1
ATOM 743 C C . THR A 1 94 ? 15.139 -31.043 11.264 1.00 58.62 94 THR A C 1
ATOM 745 O O . THR A 1 94 ? 15.845 -31.270 12.242 1.00 58.62 94 THR A O 1
ATOM 748 N N . ALA A 1 95 ? 15.608 -30.378 10.200 1.00 53.72 95 ALA A N 1
ATOM 749 C CA . ALA A 1 95 ? 16.954 -29.795 10.120 1.00 53.72 95 ALA A CA 1
ATOM 750 C C . ALA A 1 95 ? 17.068 -28.394 10.758 1.00 53.72 95 ALA A C 1
ATOM 752 O O . ALA A 1 95 ? 18.172 -27.856 10.871 1.00 53.72 95 ALA A O 1
ATOM 753 N N . ALA A 1 96 ? 15.954 -27.794 11.192 1.00 48.44 96 ALA A N 1
ATOM 754 C CA . ALA A 1 96 ? 16.001 -26.679 12.130 1.00 48.44 96 ALA A CA 1
ATOM 755 C C . ALA A 1 96 ? 16.341 -27.246 13.521 1.00 48.44 96 ALA A C 1
ATOM 757 O O . ALA A 1 96 ? 15.697 -28.210 13.942 1.00 48.44 96 ALA A O 1
ATOM 758 N N . PRO A 1 97 ? 17.343 -26.710 14.246 1.00 45.75 97 PRO A N 1
ATOM 759 C CA . PRO A 1 97 ? 17.651 -27.200 15.579 1.00 45.75 97 PRO A CA 1
ATOM 760 C C . PRO A 1 97 ? 16.412 -26.996 16.447 1.00 45.75 97 PRO A C 1
ATOM 762 O O . PRO A 1 97 ? 15.970 -25.871 16.669 1.00 45.75 97 PRO A O 1
ATOM 765 N N . SER A 1 98 ? 15.835 -28.102 16.908 1.00 52.50 98 SER A N 1
ATOM 766 C CA . SER A 1 98 ? 14.727 -28.114 17.849 1.00 52.50 98 SER A CA 1
ATOM 767 C C . SER A 1 98 ? 15.195 -27.524 19.181 1.00 52.50 98 SER A C 1
ATOM 769 O O . SER A 1 98 ? 15.638 -28.251 20.071 1.00 52.50 98 SER A O 1
ATOM 771 N N . LEU A 1 99 ? 15.115 -26.204 19.316 1.00 50.62 99 LEU A N 1
ATOM 772 C CA . LEU A 1 99 ? 15.221 -25.511 20.590 1.00 50.62 99 LEU A CA 1
ATOM 773 C C . LEU A 1 99 ? 13.835 -24.965 20.963 1.00 50.62 99 LEU A C 1
ATOM 775 O O . LEU A 1 99 ? 13.347 -24.019 20.363 1.00 50.62 99 LEU A O 1
ATOM 779 N N . HIS A 1 100 ? 13.264 -25.588 22.001 1.00 44.97 100 HIS A N 1
ATOM 780 C CA . HIS A 1 100 ? 12.263 -25.048 22.937 1.00 44.97 100 HIS A CA 1
ATOM 781 C C . HIS A 1 100 ? 10.829 -24.874 22.392 1.00 44.97 100 HIS A C 1
ATOM 783 O O . HIS A 1 100 ? 10.530 -24.032 21.562 1.00 44.97 100 HIS A O 1
ATOM 789 N N . LYS A 1 101 ? 9.873 -25.746 22.753 1.00 57.56 101 LYS A N 1
ATOM 790 C CA . LYS A 1 101 ? 9.063 -25.675 23.992 1.00 57.56 101 LYS A CA 1
ATOM 791 C C . LYS A 1 101 ? 8.763 -24.228 24.423 1.00 57.56 101 LYS A C 1
ATOM 793 O O . LYS A 1 101 ? 9.593 -23.610 25.072 1.00 57.56 101 LYS A O 1
ATOM 798 N N . ASN A 1 102 ? 7.542 -23.777 24.114 1.00 53.22 102 ASN A N 1
ATOM 799 C CA . ASN A 1 102 ? 6.861 -22.591 24.654 1.00 53.22 102 ASN A CA 1
ATOM 800 C C . ASN A 1 102 ? 7.614 -21.258 24.511 1.00 53.22 102 ASN A C 1
ATOM 802 O O . ASN A 1 102 ? 7.968 -20.642 25.510 1.00 53.22 102 ASN A O 1
ATOM 806 N N . LEU A 1 103 ? 7.806 -20.791 23.277 1.00 56.03 103 LEU A N 1
ATOM 807 C CA . LEU A 1 103 ? 8.049 -19.370 23.018 1.00 56.03 103 LEU A CA 1
ATOM 808 C C . LEU A 1 103 ? 6.746 -18.730 22.552 1.00 56.03 103 LEU A C 1
ATOM 810 O O . LEU A 1 103 ? 6.073 -19.267 21.662 1.00 56.03 103 LEU A O 1
ATOM 814 N N . ASP A 1 104 ? 6.398 -17.619 23.196 1.00 63.62 104 ASP A N 1
ATOM 815 C CA . ASP A 1 104 ? 5.197 -16.840 22.936 1.00 63.62 104 ASP A CA 1
ATOM 816 C C . ASP A 1 104 ? 5.040 -16.578 21.436 1.00 63.62 104 ASP A C 1
ATOM 818 O O . ASP A 1 104 ? 5.998 -16.290 20.718 1.00 63.62 104 ASP A O 1
ATOM 822 N N . SER A 1 105 ? 3.804 -16.670 20.941 1.00 69.62 105 SER A N 1
ATOM 823 C CA . SER A 1 105 ? 3.463 -16.452 19.522 1.00 69.62 105 SER A CA 1
ATOM 824 C C . SER A 1 105 ? 4.035 -15.146 18.944 1.00 69.62 105 SER A C 1
ATOM 826 O O . SER A 1 105 ? 4.295 -15.056 17.745 1.00 69.62 105 SER A O 1
ATOM 828 N N . ARG A 1 106 ? 4.284 -14.153 19.804 1.00 71.75 106 ARG A N 1
ATOM 829 C CA . ARG A 1 106 ? 4.941 -12.888 19.477 1.00 71.75 106 ARG A CA 1
ATOM 830 C C . ARG A 1 106 ? 6.407 -13.060 19.066 1.00 71.75 106 ARG A C 1
ATOM 832 O O . ARG A 1 106 ? 6.801 -12.501 18.045 1.00 71.75 106 ARG A O 1
ATOM 839 N N . ASP A 1 107 ? 7.175 -13.870 19.785 1.00 76.94 107 ASP A N 1
ATOM 840 C CA . ASP A 1 107 ? 8.600 -14.085 19.513 1.00 76.94 107 ASP A CA 1
ATOM 841 C C . ASP A 1 107 ? 8.800 -14.855 18.201 1.00 76.94 107 ASP A C 1
ATOM 843 O O . ASP A 1 107 ? 9.698 -14.542 17.422 1.00 76.94 107 ASP A O 1
ATOM 847 N N . GLN A 1 108 ? 7.886 -15.776 17.874 1.00 80.12 108 GLN A N 1
ATOM 848 C CA . GLN A 1 108 ? 7.885 -16.492 16.590 1.00 80.12 108 GLN A CA 1
ATOM 849 C C . GLN A 1 108 ? 7.598 -15.562 15.402 1.00 80.12 108 GLN A C 1
ATOM 851 O O . GLN A 1 108 ? 8.180 -15.708 14.323 1.00 80.12 108 GLN A O 1
ATOM 856 N N . VAL A 1 109 ? 6.703 -14.583 15.578 1.00 82.12 109 VAL A N 1
ATOM 857 C CA . VAL A 1 109 ? 6.421 -13.575 14.546 1.00 82.12 109 VAL A CA 1
ATOM 858 C C . VAL A 1 109 ? 7.614 -12.638 14.379 1.00 82.12 109 VAL A C 1
ATOM 860 O O . VAL A 1 109 ? 7.977 -12.313 13.246 1.00 82.12 109 VAL A O 1
ATOM 863 N N . GLU A 1 110 ? 8.257 -12.229 15.472 1.00 87.69 110 GLU A N 1
ATOM 864 C CA . GLU A 1 110 ? 9.464 -11.400 15.430 1.00 87.69 110 GLU A CA 1
ATOM 865 C C . GLU A 1 1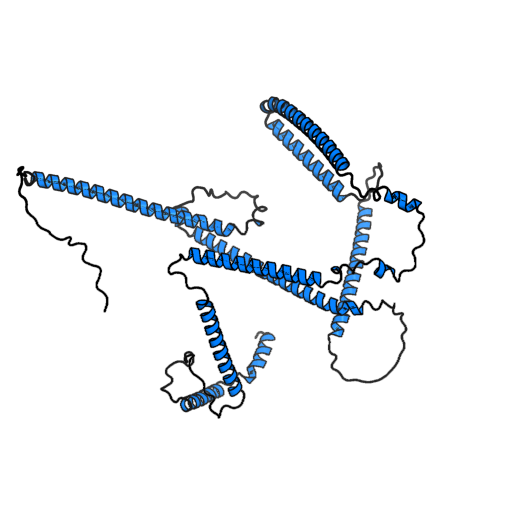10 ? 10.638 -12.137 14.759 1.00 87.69 110 GLU A C 1
ATOM 867 O O . GLU A 1 110 ? 11.302 -11.563 13.886 1.00 87.69 110 GLU A O 1
ATOM 872 N N . GLU A 1 111 ? 10.826 -13.426 15.049 1.00 87.38 111 GLU A N 1
ATOM 873 C CA . GLU A 1 111 ? 11.808 -14.289 14.388 1.00 87.38 111 GLU A CA 1
ATOM 874 C C . GLU A 1 111 ? 11.504 -14.455 12.891 1.00 87.38 111 GLU A C 1
ATOM 876 O O . GLU A 1 111 ? 12.380 -14.262 12.042 1.00 87.38 111 GLU A O 1
ATOM 881 N N . HIS A 1 112 ? 10.244 -14.706 12.525 1.00 88.75 112 HIS A N 1
ATOM 882 C CA . HIS A 1 112 ? 9.835 -14.798 11.124 1.00 88.75 112 HIS A CA 1
ATOM 883 C C . HIS A 1 112 ? 10.061 -13.473 10.376 1.00 88.75 112 HIS A C 1
ATOM 885 O O . HIS A 1 112 ? 10.566 -13.457 9.249 1.00 88.75 112 HIS A O 1
ATOM 891 N N . VAL A 1 113 ? 9.761 -12.330 11.000 1.00 92.19 113 VAL A N 1
ATOM 892 C CA . VAL A 1 113 ? 10.048 -11.005 10.433 1.00 92.19 113 VAL A CA 1
ATOM 893 C C . VAL A 1 113 ? 11.555 -10.794 10.272 1.00 92.19 113 VAL A C 1
ATOM 895 O O . VAL A 1 113 ? 11.988 -10.246 9.250 1.00 92.19 113 VAL A O 1
ATOM 898 N N . ALA A 1 114 ? 12.371 -11.235 11.231 1.00 92.25 114 ALA A N 1
ATOM 899 C CA . ALA A 1 114 ? 13.826 -11.174 11.134 1.00 92.25 114 ALA A CA 1
ATOM 900 C C . ALA A 1 114 ? 14.352 -12.027 9.966 1.00 92.25 114 ALA A C 1
ATOM 902 O O . ALA A 1 114 ? 15.148 -11.529 9.162 1.00 92.25 114 ALA A O 1
ATOM 903 N N . LEU A 1 115 ? 13.844 -13.250 9.790 1.00 94.69 115 LEU A N 1
ATOM 904 C CA . LEU A 1 115 ? 14.187 -14.134 8.671 1.00 94.69 115 LEU A CA 1
ATOM 905 C C . LEU A 1 115 ? 13.771 -13.546 7.318 1.00 94.69 115 LEU A C 1
ATOM 907 O O . LEU A 1 115 ? 14.554 -13.560 6.365 1.00 94.69 115 LEU A O 1
ATOM 911 N N . VAL A 1 116 ? 12.579 -12.953 7.224 1.00 93.62 116 VAL A N 1
ATOM 912 C CA . VAL A 1 116 ? 12.116 -12.277 6.003 1.00 93.62 116 VAL A CA 1
ATOM 913 C C . VAL A 1 116 ? 13.006 -11.077 5.672 1.00 93.62 116 VAL A C 1
ATOM 915 O O . VAL A 1 116 ? 13.417 -10.912 4.518 1.00 93.62 116 VAL A O 1
ATOM 918 N N . LYS A 1 117 ? 13.371 -10.264 6.672 1.00 95.06 117 LYS A N 1
ATOM 919 C CA . LYS A 1 117 ? 14.312 -9.143 6.502 1.00 95.06 117 LYS A CA 1
ATOM 920 C C . LYS A 1 117 ? 15.687 -9.636 6.049 1.00 95.06 117 LYS A C 1
ATOM 922 O O . LYS A 1 117 ? 16.279 -9.041 5.146 1.00 95.06 117 LYS A O 1
ATOM 927 N N . LEU A 1 118 ? 16.184 -10.732 6.621 1.00 95.69 118 LEU A N 1
ATOM 928 C CA . LEU A 1 118 ? 17.454 -11.348 6.232 1.00 95.69 118 LEU A CA 1
ATOM 929 C C . LEU A 1 118 ? 17.403 -11.860 4.784 1.00 95.69 118 LEU A C 1
ATOM 931 O O . LEU A 1 118 ? 18.300 -11.578 3.987 1.00 95.69 118 LEU A O 1
ATOM 935 N N . GLY A 1 119 ? 16.310 -12.524 4.404 1.00 93.50 119 GLY A N 1
ATOM 936 C CA . GLY A 1 119 ? 16.059 -12.974 3.037 1.00 93.50 119 GLY A CA 1
ATOM 937 C C . GLY A 1 119 ? 16.006 -11.813 2.043 1.00 93.50 119 GLY A C 1
ATOM 938 O O . GLY A 1 119 ? 16.592 -11.888 0.961 1.00 93.50 119 GLY A O 1
ATOM 939 N N . GLN A 1 120 ? 15.377 -10.697 2.415 1.00 94.25 120 GLN A N 1
ATOM 940 C CA . GLN A 1 120 ? 15.347 -9.491 1.590 1.00 94.25 120 GLN A CA 1
ATOM 941 C C . GLN A 1 120 ? 16.745 -8.877 1.424 1.00 94.25 120 GLN A C 1
ATOM 943 O O . GLN A 1 120 ? 17.115 -8.511 0.306 1.00 94.25 120 GLN A O 1
ATOM 948 N N . LYS A 1 121 ? 17.547 -8.808 2.497 1.00 95.88 121 LYS A N 1
ATOM 949 C CA . LYS A 1 121 ? 18.946 -8.347 2.436 1.00 95.88 121 LYS A CA 1
ATOM 950 C C . LYS A 1 121 ? 19.787 -9.231 1.515 1.00 95.88 121 LYS A C 1
ATOM 952 O O . LYS A 1 121 ? 20.483 -8.706 0.648 1.00 95.88 121 LYS A O 1
ATOM 957 N N . ARG A 1 122 ? 19.658 -10.558 1.623 1.00 96.31 122 ARG A N 1
ATOM 958 C CA . ARG A 1 122 ? 20.351 -11.511 0.742 1.00 96.31 122 ARG A CA 1
ATOM 959 C C . ARG A 1 122 ? 19.979 -11.307 -0.726 1.00 96.31 122 ARG A C 1
ATOM 961 O O . ARG A 1 122 ? 20.870 -11.255 -1.565 1.00 96.31 122 ARG A O 1
ATOM 968 N N . ARG A 1 123 ? 18.690 -11.140 -1.049 1.00 95.38 123 ARG A N 1
ATOM 969 C CA . ARG A 1 123 ? 18.246 -10.873 -2.432 1.00 95.38 123 ARG A CA 1
ATOM 970 C C . ARG A 1 123 ? 18.807 -9.558 -2.973 1.00 95.38 123 ARG A C 1
ATOM 972 O O . ARG A 1 123 ? 19.222 -9.515 -4.126 1.00 95.38 123 ARG A O 1
ATOM 979 N N . ARG A 1 124 ? 18.854 -8.503 -2.150 1.00 94.81 124 ARG A N 1
ATOM 980 C CA . ARG A 1 124 ? 19.461 -7.214 -2.527 1.00 94.81 124 ARG A CA 1
ATOM 981 C C . ARG A 1 124 ? 20.956 -7.359 -2.803 1.00 94.81 124 ARG A C 1
ATOM 983 O O . ARG A 1 124 ? 21.411 -6.906 -3.844 1.00 94.81 124 ARG A O 1
ATOM 990 N N . LEU A 1 125 ? 21.694 -8.044 -1.930 1.00 96.62 125 LEU A N 1
ATOM 991 C CA . LEU A 1 125 ? 23.122 -8.309 -2.133 1.00 96.62 125 LEU A CA 1
ATOM 992 C C . LEU A 1 125 ? 23.379 -9.155 -3.383 1.00 96.62 125 LEU A C 1
ATOM 994 O O . LEU A 1 125 ? 24.258 -8.827 -4.169 1.00 96.62 125 LEU A O 1
ATOM 998 N N . GLN A 1 126 ? 22.573 -10.190 -3.620 1.00 96.56 126 GLN A N 1
ATOM 999 C CA . GLN A 1 126 ? 22.660 -10.986 -4.846 1.00 96.56 126 GLN A CA 1
ATOM 1000 C C . GLN A 1 126 ? 22.352 -10.158 -6.097 1.00 96.56 126 GLN A C 1
ATOM 1002 O O . GLN A 1 126 ? 22.974 -10.381 -7.129 1.00 96.56 126 GLN A O 1
ATOM 1007 N N . ALA A 1 127 ? 21.414 -9.210 -6.030 1.00 95.44 127 ALA A N 1
ATOM 1008 C CA . ALA A 1 127 ? 21.153 -8.298 -7.137 1.00 95.44 127 ALA A CA 1
ATOM 1009 C C . ALA A 1 127 ? 22.360 -7.387 -7.396 1.00 95.44 127 ALA A C 1
ATOM 1011 O O . ALA A 1 127 ? 22.817 -7.316 -8.530 1.00 95.44 127 ALA A O 1
ATOM 1012 N N . VAL A 1 128 ? 22.919 -6.759 -6.356 1.00 96.12 128 VAL A N 1
ATOM 1013 C CA . VAL A 1 128 ? 24.125 -5.919 -6.474 1.00 96.12 128 VAL A CA 1
ATOM 1014 C C . VAL A 1 128 ? 25.296 -6.717 -7.045 1.00 96.12 128 VAL A C 1
ATOM 1016 O O . VAL A 1 128 ? 25.932 -6.252 -7.981 1.00 96.12 128 VAL A O 1
ATOM 1019 N N . HIS A 1 129 ? 25.533 -7.933 -6.553 1.00 95.69 129 HIS A N 1
ATOM 1020 C CA . HIS A 1 129 ? 26.583 -8.813 -7.064 1.00 95.69 129 HIS A CA 1
ATOM 1021 C C . HIS A 1 129 ? 26.374 -9.159 -8.543 1.00 95.69 129 HIS A C 1
ATOM 1023 O O . HIS A 1 129 ? 27.290 -8.997 -9.336 1.00 95.69 129 HIS A O 1
ATOM 1029 N N . LYS A 1 130 ? 25.145 -9.512 -8.950 1.00 95.25 130 LYS A N 1
ATOM 1030 C CA . LYS A 1 130 ? 24.813 -9.745 -10.366 1.00 95.25 130 LYS A CA 1
ATOM 1031 C C . LYS A 1 130 ? 25.066 -8.515 -11.237 1.00 95.25 130 LYS A C 1
ATOM 1033 O O . LYS A 1 130 ? 25.545 -8.659 -12.355 1.00 95.25 130 LYS A O 1
ATOM 1038 N N . TYR A 1 131 ? 24.723 -7.318 -10.761 1.00 92.12 131 TYR A N 1
ATOM 1039 C CA . TYR A 1 131 ? 24.974 -6.088 -11.514 1.00 92.12 131 TYR A CA 1
ATOM 1040 C C . TYR A 1 131 ? 26.461 -5.730 -11.557 1.00 92.12 131 TYR A C 1
ATOM 1042 O O . TYR A 1 131 ? 26.922 -5.270 -12.595 1.00 92.12 131 TYR A O 1
ATOM 1050 N N . LEU A 1 132 ? 27.219 -6.000 -10.493 1.00 92.31 132 LEU A N 1
ATOM 1051 C CA . LEU A 1 132 ? 28.678 -5.895 -10.502 1.00 92.31 132 LEU A CA 1
ATOM 1052 C C . LEU A 1 132 ? 29.301 -6.866 -11.507 1.00 92.31 132 LEU A C 1
ATOM 1054 O O . LEU A 1 132 ? 30.096 -6.436 -12.331 1.00 92.31 132 LEU A O 1
ATOM 1058 N N . ASP A 1 133 ? 28.882 -8.131 -11.521 1.00 92.44 133 ASP A N 1
ATOM 1059 C CA . ASP A 1 133 ? 29.353 -9.114 -12.503 1.00 92.44 133 ASP A CA 1
ATOM 1060 C C . ASP A 1 133 ? 29.016 -8.692 -13.938 1.00 92.44 133 ASP A C 1
ATOM 1062 O O . ASP A 1 133 ? 29.814 -8.875 -14.855 1.00 92.44 133 ASP A O 1
ATOM 1066 N N . LEU A 1 134 ? 27.829 -8.112 -14.153 1.00 89.69 134 LEU A N 1
ATOM 1067 C CA . LEU A 1 134 ? 27.440 -7.574 -15.455 1.00 89.69 134 LEU A CA 1
ATOM 1068 C C . LEU A 1 134 ? 28.286 -6.366 -15.856 1.00 89.69 134 LEU A C 1
ATOM 1070 O O . LEU A 1 134 ? 28.639 -6.276 -17.028 1.00 89.69 134 LEU A O 1
ATOM 1074 N N . LEU A 1 135 ? 28.610 -5.474 -14.914 1.00 82.75 135 LEU A N 1
ATOM 1075 C CA . LEU A 1 135 ? 29.481 -4.317 -15.135 1.00 82.75 135 LEU A CA 1
ATOM 1076 C C . LEU A 1 135 ? 30.910 -4.753 -15.458 1.00 82.75 135 LEU A C 1
ATOM 1078 O O . LEU A 1 135 ? 31.465 -4.270 -16.434 1.00 82.75 135 LEU A O 1
ATOM 1082 N N . VAL A 1 136 ? 31.464 -5.716 -14.720 1.00 84.31 136 VAL A N 1
ATOM 1083 C CA . VAL A 1 136 ? 32.800 -6.283 -14.979 1.00 84.31 136 VAL A CA 1
ATOM 1084 C C . VAL A 1 136 ? 32.860 -6.982 -16.341 1.00 84.31 136 VAL A C 1
ATOM 1086 O O . VAL A 1 136 ? 33.895 -6.977 -16.997 1.00 84.31 136 VAL A O 1
ATOM 1089 N N . ARG A 1 137 ? 31.744 -7.560 -16.803 1.00 83.06 137 ARG A N 1
ATOM 1090 C CA . ARG A 1 137 ? 31.626 -8.149 -18.147 1.00 83.06 137 ARG A CA 1
ATOM 1091 C C . ARG A 1 137 ? 31.389 -7.126 -19.259 1.00 83.06 137 ARG A C 1
ATOM 1093 O O . ARG A 1 137 ? 31.455 -7.513 -20.425 1.00 83.06 137 ARG A O 1
ATOM 1100 N N . GLN A 1 138 ? 31.068 -5.866 -18.949 1.00 80.50 138 GLN A N 1
ATOM 1101 C CA . GLN A 1 138 ? 30.975 -4.843 -19.987 1.00 80.50 138 GLN A CA 1
ATOM 1102 C C . GLN A 1 138 ? 32.386 -4.484 -20.463 1.00 80.50 138 GLN A C 1
ATOM 1104 O O . GLN A 1 138 ? 33.254 -4.227 -19.631 1.00 80.50 138 GLN A O 1
ATOM 1109 N N . PRO A 1 139 ? 32.616 -4.381 -21.783 1.00 66.50 139 PRO A N 1
ATOM 1110 C CA . PRO A 1 139 ? 33.920 -4.002 -22.315 1.00 66.50 139 PRO A CA 1
ATOM 1111 C C . PRO A 1 139 ? 34.357 -2.617 -21.815 1.00 66.50 139 PRO A C 1
ATOM 1113 O O . PRO A 1 139 ? 35.535 -2.406 -21.606 1.00 66.50 139 PRO A O 1
ATOM 1116 N N . ALA A 1 140 ? 33.426 -1.720 -21.469 1.00 66.06 140 ALA A N 1
ATOM 1117 C CA . ALA A 1 140 ? 33.732 -0.416 -20.872 1.00 66.06 140 ALA A CA 1
ATOM 1118 C C . ALA A 1 140 ? 34.374 -0.451 -19.467 1.00 66.06 140 ALA A C 1
ATOM 1120 O O . ALA A 1 140 ? 34.796 0.593 -18.977 1.00 66.06 140 ALA A O 1
ATOM 1121 N N . ALA A 1 141 ? 34.422 -1.612 -18.806 1.00 60.19 141 ALA A N 1
ATOM 1122 C CA . ALA A 1 141 ? 35.044 -1.781 -17.493 1.00 60.19 141 ALA A CA 1
ATOM 1123 C C . ALA A 1 141 ? 36.481 -2.333 -17.552 1.00 60.19 141 ALA A C 1
ATOM 1125 O O . ALA A 1 141 ? 37.142 -2.377 -16.514 1.00 60.19 141 ALA A O 1
ATOM 1126 N N . SER A 1 142 ? 36.981 -2.753 -18.724 1.00 68.25 142 SER A N 1
ATOM 1127 C CA . SER A 1 142 ? 38.400 -3.096 -18.876 1.00 68.25 142 SER A CA 1
ATOM 1128 C C . SER A 1 142 ? 39.236 -1.820 -18.953 1.00 68.25 142 SER A C 1
ATOM 1130 O O . SER A 1 142 ? 38.858 -0.887 -19.663 1.00 68.25 142 SER A O 1
ATOM 1132 N N . SER A 1 143 ? 40.386 -1.796 -18.271 1.00 66.69 143 SER A N 1
ATOM 1133 C CA . SER A 1 143 ? 41.350 -0.679 -18.297 1.00 66.69 143 SER A CA 1
ATOM 1134 C C . SER A 1 143 ? 41.752 -0.258 -19.711 1.00 66.69 143 SER A C 1
ATOM 1136 O O . SER A 1 143 ? 42.092 0.898 -19.933 1.00 66.69 143 SER A O 1
ATOM 1138 N N . ASP A 1 144 ? 41.643 -1.188 -20.657 1.00 68.56 144 ASP A N 1
ATOM 1139 C CA . ASP A 1 144 ? 42.150 -1.062 -22.019 1.00 68.56 144 ASP A CA 1
ATOM 1140 C C . ASP A 1 144 ? 41.074 -0.546 -22.997 1.00 68.56 144 ASP A C 1
ATOM 1142 O O . ASP A 1 144 ? 41.353 -0.274 -24.159 1.00 68.56 144 ASP A O 1
ATOM 1146 N N . PHE A 1 145 ? 39.817 -0.382 -22.555 1.00 69.00 145 PHE A N 1
ATOM 1147 C CA . PHE A 1 145 ? 38.714 0.047 -23.434 1.00 69.00 145 PHE A CA 1
ATOM 1148 C C . PHE A 1 145 ? 38.811 1.512 -23.870 1.00 69.00 145 PHE A C 1
ATOM 1150 O O . PHE A 1 145 ? 38.221 1.905 -24.875 1.00 69.00 145 PHE A O 1
ATOM 1157 N N . LEU A 1 146 ? 39.549 2.318 -23.105 1.00 65.69 146 LEU A N 1
ATOM 1158 C CA . LEU A 1 146 ? 39.856 3.714 -23.405 1.00 65.69 146 LEU A CA 1
ATOM 1159 C C . LEU A 1 146 ? 41.366 3.918 -23.564 1.00 65.69 146 LEU A C 1
ATOM 1161 O O . LEU A 1 146 ? 41.881 4.970 -23.184 1.00 65.69 146 LEU A O 1
ATOM 1165 N N . ASP A 1 147 ? 42.084 2.925 -24.096 1.00 72.31 147 ASP A N 1
ATOM 1166 C CA . ASP A 1 147 ? 43.475 3.148 -24.469 1.00 72.31 147 ASP A CA 1
ATOM 1167 C C . ASP A 1 147 ? 43.526 4.062 -25.702 1.00 72.31 147 ASP A C 1
ATOM 1169 O O . ASP A 1 147 ? 43.109 3.709 -26.810 1.00 72.31 147 ASP A O 1
ATOM 1173 N N . LEU A 1 148 ? 43.982 5.294 -25.473 1.00 65.62 148 LEU A N 1
ATOM 1174 C CA . LEU A 1 148 ? 44.067 6.339 -26.488 1.00 65.62 148 LEU A CA 1
ATOM 1175 C C . LEU A 1 148 ? 44.998 5.896 -27.626 1.00 65.62 148 LEU A C 1
ATOM 1177 O O . LEU A 1 148 ? 44.727 6.201 -28.784 1.00 65.62 148 LEU A O 1
ATOM 1181 N N . GLU A 1 149 ? 46.041 5.121 -27.323 1.00 68.50 149 GLU A N 1
ATOM 1182 C CA . GLU A 1 149 ? 46.966 4.587 -28.325 1.00 68.50 149 GLU A CA 1
ATOM 1183 C C . GLU A 1 149 ? 46.224 3.685 -29.327 1.00 68.50 149 GLU A C 1
ATOM 1185 O O . GLU A 1 149 ? 46.312 3.899 -30.536 1.00 68.50 149 GLU A O 1
ATOM 1190 N N . ASP A 1 150 ? 45.403 2.743 -28.855 1.00 68.44 150 ASP A N 1
ATOM 1191 C CA . ASP A 1 150 ? 44.655 1.812 -29.713 1.00 68.44 150 ASP A CA 1
ATOM 1192 C C . ASP A 1 150 ? 43.507 2.485 -30.485 1.00 68.44 150 ASP A C 1
ATOM 1194 O O . ASP A 1 150 ? 43.238 2.121 -31.634 1.00 68.44 150 ASP A O 1
ATOM 1198 N N . ILE A 1 151 ? 42.867 3.507 -29.903 1.00 69.06 151 ILE A N 1
ATOM 1199 C CA . ILE A 1 151 ? 41.807 4.293 -30.560 1.00 69.06 151 ILE A CA 1
ATOM 1200 C C . ILE A 1 151 ? 42.382 5.172 -31.685 1.00 69.06 151 ILE A C 1
ATOM 1202 O O . ILE A 1 151 ? 41.757 5.312 -32.740 1.00 69.06 151 ILE A O 1
ATOM 1206 N N . PHE A 1 152 ? 43.577 5.743 -31.495 1.00 67.31 152 PHE A N 1
ATOM 1207 C CA . PHE A 1 152 ? 44.205 6.647 -32.464 1.00 67.31 152 PHE A CA 1
ATOM 1208 C C . PHE A 1 152 ? 45.177 5.963 -33.438 1.00 67.31 152 PHE A C 1
ATOM 1210 O O . PHE A 1 152 ? 45.549 6.595 -34.431 1.00 67.31 152 PHE A O 1
ATOM 1217 N N . ARG A 1 153 ? 45.509 4.672 -33.255 1.00 69.38 153 ARG A N 1
ATOM 1218 C CA . ARG A 1 153 ? 46.369 3.867 -34.156 1.00 69.38 153 ARG A CA 1
ATOM 1219 C C . ARG A 1 153 ? 45.990 3.933 -35.639 1.00 69.38 153 ARG A C 1
ATOM 1221 O O . ARG A 1 153 ? 46.869 3.853 -36.491 1.00 69.38 153 ARG A O 1
ATOM 1228 N N . ASN A 1 154 ? 44.699 4.078 -35.948 1.00 63.00 154 ASN A N 1
ATOM 1229 C CA . ASN A 1 154 ? 44.178 4.132 -37.322 1.00 63.00 154 ASN A CA 1
ATOM 1230 C C . ASN A 1 154 ? 43.692 5.531 -37.740 1.00 63.00 154 ASN A C 1
ATOM 1232 O O . ASN A 1 154 ? 43.060 5.675 -38.788 1.00 63.00 154 ASN A O 1
ATOM 1236 N N . SER A 1 155 ? 43.941 6.560 -36.925 1.00 62.03 155 SER A N 1
ATOM 1237 C CA . SER A 1 155 ? 43.564 7.936 -37.251 1.00 62.03 155 SER A CA 1
ATOM 1238 C C . SER A 1 155 ? 44.701 8.651 -37.997 1.00 62.03 155 SER A C 1
ATOM 1240 O O . SER A 1 155 ? 45.870 8.472 -37.650 1.00 62.03 155 SER A O 1
ATOM 1242 N N . PRO A 1 156 ? 44.407 9.451 -39.038 1.00 67.88 156 PRO A N 1
ATOM 1243 C CA . PRO A 1 156 ? 45.421 10.281 -39.678 1.00 67.88 156 PRO A CA 1
ATOM 1244 C C . PRO A 1 156 ? 45.953 11.317 -38.679 1.00 67.88 156 PRO A C 1
ATOM 1246 O O . PRO A 1 156 ? 45.180 11.884 -37.906 1.00 67.88 156 PRO A O 1
ATOM 1249 N N . ALA A 1 157 ? 47.267 11.570 -38.705 1.00 66.00 157 ALA A N 1
ATOM 1250 C CA . ALA A 1 157 ? 47.915 12.530 -37.815 1.00 66.00 157 ALA A CA 1
ATOM 1251 C C . ALA A 1 157 ? 47.193 13.886 -37.867 1.00 66.00 157 ALA A C 1
ATOM 1253 O O . ALA A 1 157 ? 47.048 14.484 -38.937 1.00 66.00 157 ALA A O 1
ATOM 1254 N N . LEU A 1 158 ? 46.717 14.351 -36.708 1.00 64.81 158 LEU A N 1
ATOM 1255 C CA . LEU A 1 158 ? 46.016 15.625 -36.612 1.00 64.81 158 LEU A CA 1
ATOM 1256 C C . LEU A 1 158 ? 46.953 16.778 -37.020 1.00 64.81 158 LEU A C 1
ATOM 1258 O O . LEU A 1 158 ? 48.142 16.754 -36.688 1.00 64.81 158 LEU A O 1
ATOM 1262 N N . PRO A 1 159 ? 46.440 17.801 -37.728 1.00 66.00 159 PRO A N 1
ATOM 1263 C CA . PRO A 1 159 ? 47.229 18.970 -38.084 1.00 66.00 159 PRO A CA 1
ATOM 1264 C C . PRO A 1 159 ? 47.721 19.682 -36.819 1.00 66.00 159 PRO A C 1
ATOM 1266 O O . PRO A 1 159 ? 46.972 19.877 -35.863 1.00 66.00 159 PRO A O 1
ATOM 1269 N N . ASN A 1 160 ? 49.000 20.057 -36.820 1.00 61.38 160 ASN A N 1
ATOM 1270 C CA . ASN A 1 160 ? 49.674 20.673 -35.682 1.00 61.38 160 ASN A CA 1
ATOM 1271 C C . ASN A 1 160 ? 49.040 22.047 -35.393 1.00 61.38 160 ASN A C 1
ATOM 1273 O O . ASN A 1 160 ? 49.213 22.992 -36.164 1.00 61.38 160 ASN A O 1
ATOM 1277 N N . VAL A 1 161 ? 48.252 22.142 -34.320 1.00 61.28 161 VAL A N 1
ATOM 1278 C CA . VAL A 1 161 ? 47.550 23.377 -33.947 1.00 61.28 161 VAL A CA 1
ATOM 1279 C C . VAL A 1 161 ? 48.557 24.355 -33.319 1.00 61.28 161 VAL A C 1
ATOM 1281 O O . VAL A 1 161 ? 49.345 23.939 -32.464 1.00 61.28 161 VAL A O 1
ATOM 1284 N N . PRO A 1 162 ? 48.562 25.646 -33.704 1.00 62.25 162 PRO A N 1
ATOM 1285 C CA . PRO A 1 162 ? 49.455 26.645 -33.124 1.00 62.25 162 PRO A CA 1
ATOM 1286 C C . PRO A 1 162 ? 49.320 26.716 -31.600 1.00 62.25 162 PRO A C 1
ATOM 1288 O O . PRO A 1 162 ? 48.217 26.826 -31.058 1.00 62.25 162 PRO A O 1
ATOM 1291 N N . LYS A 1 163 ? 50.465 26.684 -30.909 1.00 59.09 163 LYS A N 1
ATOM 1292 C CA . LYS A 1 163 ? 50.574 26.654 -29.438 1.00 59.09 163 LYS A CA 1
ATOM 1293 C C . LYS A 1 163 ? 49.908 27.854 -28.746 1.00 59.09 163 LYS A C 1
ATOM 1295 O O . LYS A 1 163 ? 49.592 27.763 -27.563 1.00 59.09 163 LYS A O 1
ATOM 1300 N N . ASP A 1 164 ? 49.630 28.921 -29.491 1.00 59.09 164 ASP A N 1
ATOM 1301 C CA . ASP A 1 164 ? 49.013 30.155 -28.997 1.00 59.09 164 ASP A CA 1
ATOM 1302 C C . ASP A 1 164 ? 47.505 30.019 -28.719 1.00 59.09 164 ASP A C 1
ATOM 1304 O O . ASP A 1 164 ? 46.962 30.741 -27.888 1.00 59.09 164 ASP A O 1
ATOM 1308 N N . VAL A 1 165 ? 46.813 29.065 -29.358 1.00 55.81 165 VAL A N 1
ATOM 1309 C CA . VAL A 1 165 ? 45.375 28.821 -29.112 1.00 55.81 165 VAL A CA 1
ATOM 1310 C C . VAL A 1 165 ? 45.168 27.900 -27.904 1.00 55.81 165 VAL A C 1
ATOM 1312 O O . VAL A 1 165 ? 44.175 28.010 -27.188 1.00 55.81 165 VAL A O 1
ATOM 1315 N N . VAL A 1 166 ? 46.133 27.018 -27.626 1.00 55.25 166 VAL A N 1
ATOM 1316 C CA . VAL A 1 166 ? 46.081 26.092 -26.483 1.00 55.25 166 VAL A CA 1
ATOM 1317 C C . VAL A 1 166 ? 46.507 26.790 -25.190 1.00 55.25 166 VAL A C 1
ATOM 1319 O O . VAL A 1 166 ? 45.931 26.525 -24.139 1.00 55.25 166 VAL A O 1
ATOM 1322 N N . SER A 1 167 ? 47.445 27.741 -25.248 1.00 53.09 167 SER A N 1
ATOM 1323 C CA . SER A 1 167 ? 47.862 28.521 -24.075 1.00 53.09 167 SER A CA 1
ATOM 1324 C C . SER A 1 167 ? 46.748 29.420 -23.522 1.00 53.09 167 SER A C 1
ATOM 1326 O O . SER A 1 167 ? 46.685 29.599 -22.310 1.00 53.09 167 SER A O 1
ATOM 1328 N N . GLY A 1 168 ? 45.812 29.897 -24.353 1.00 53.25 168 GLY A N 1
ATOM 1329 C CA . GLY A 1 168 ? 44.649 30.677 -23.903 1.00 53.25 168 GLY A CA 1
ATOM 1330 C C . GLY A 1 168 ? 43.649 29.892 -23.040 1.00 53.25 168 GLY A C 1
ATOM 1331 O O . GLY A 1 168 ? 43.033 30.464 -22.144 1.00 53.25 168 GLY A O 1
ATOM 1332 N N . PHE A 1 169 ? 43.536 28.575 -23.248 1.00 49.31 169 PHE A N 1
ATOM 1333 C CA . PHE A 1 169 ? 42.695 27.683 -22.435 1.00 49.31 169 PHE A CA 1
ATOM 1334 C C . PHE A 1 169 ? 43.491 26.909 -21.364 1.00 49.31 169 PHE A C 1
ATOM 1336 O O . PHE A 1 169 ? 42.910 26.411 -20.401 1.00 49.31 169 PHE A O 1
ATOM 1343 N N . ALA A 1 170 ? 44.821 26.829 -21.485 1.00 46.84 170 ALA A N 1
ATOM 1344 C CA . ALA A 1 170 ? 45.693 26.072 -20.581 1.00 46.84 170 ALA A CA 1
ATOM 1345 C C . ALA A 1 170 ? 46.251 26.869 -19.385 1.00 46.84 170 ALA A C 1
ATOM 1347 O O . ALA A 1 170 ? 46.938 26.285 -18.544 1.00 46.84 170 ALA A O 1
ATOM 1348 N N . VAL A 1 171 ? 45.926 28.161 -19.234 1.00 45.94 171 VAL A N 1
ATOM 1349 C CA . VAL A 1 171 ? 46.293 28.936 -18.025 1.00 45.94 171 VAL A CA 1
ATOM 1350 C C . VAL A 1 171 ? 45.576 28.427 -16.761 1.00 45.94 171 VAL A C 1
ATOM 1352 O O . VAL A 1 171 ? 46.035 28.688 -15.653 1.00 45.94 171 VAL A O 1
ATOM 1355 N N . SER A 1 172 ? 44.530 27.603 -16.887 1.00 49.97 172 SER A N 1
ATOM 1356 C CA . SER A 1 172 ? 43.870 26.971 -15.729 1.00 49.97 172 SER A CA 1
ATOM 1357 C C . SER A 1 172 ? 44.200 25.487 -15.525 1.00 49.97 172 SER A C 1
ATOM 1359 O O . SER A 1 172 ? 43.737 24.906 -14.549 1.00 49.97 172 SER A O 1
ATOM 1361 N N . ALA A 1 173 ? 44.998 24.862 -16.400 1.00 47.91 173 ALA A N 1
ATOM 1362 C CA . ALA A 1 173 ? 45.242 23.412 -16.360 1.00 47.91 173 ALA A CA 1
ATOM 1363 C C . ALA A 1 173 ? 46.708 23.007 -16.101 1.00 47.91 173 ALA A C 1
ATOM 1365 O O . ALA A 1 173 ? 46.966 21.849 -15.783 1.00 47.91 173 ALA A O 1
ATOM 1366 N N . SER A 1 174 ? 47.675 23.932 -16.178 1.00 44.47 174 SER A N 1
ATOM 1367 C CA . SER A 1 174 ? 49.108 23.613 -16.009 1.00 44.47 174 SER A CA 1
ATOM 1368 C C . SER A 1 174 ? 49.690 23.913 -14.613 1.00 44.47 174 SER A C 1
ATOM 1370 O O . SER A 1 174 ? 50.909 23.898 -14.436 1.00 44.47 174 SER A O 1
ATOM 1372 N N . THR A 1 175 ? 48.855 24.125 -13.594 1.00 48.81 175 THR A N 1
ATOM 1373 C CA . THR A 1 175 ? 49.261 24.120 -12.174 1.00 48.81 175 THR A CA 1
ATOM 1374 C C . THR A 1 175 ? 48.539 23.005 -11.417 1.00 48.81 175 THR A C 1
ATOM 1376 O O . THR A 1 175 ? 47.927 23.200 -10.373 1.00 48.81 175 THR A O 1
ATOM 1379 N N . ALA A 1 176 ? 48.662 21.777 -11.927 1.00 47.94 176 ALA A N 1
ATOM 1380 C CA . ALA A 1 176 ? 48.271 20.533 -11.257 1.00 47.94 176 ALA A CA 1
ATOM 1381 C C . ALA A 1 176 ? 49.218 20.157 -10.088 1.00 47.94 176 ALA A C 1
ATOM 1383 O O . ALA A 1 176 ? 49.656 19.021 -9.933 1.00 47.94 176 ALA A O 1
ATOM 1384 N N . LYS A 1 177 ? 49.528 21.141 -9.244 1.00 51.84 177 LYS A N 1
ATOM 1385 C CA . LYS A 1 177 ? 49.729 20.985 -7.804 1.00 51.84 177 LYS A CA 1
ATOM 1386 C C . LYS A 1 177 ? 48.828 22.044 -7.202 1.00 51.84 177 LYS A C 1
ATOM 1388 O O . LYS A 1 177 ? 49.243 23.179 -7.002 1.00 51.84 177 LYS A O 1
ATOM 1393 N N . THR A 1 178 ? 47.563 21.676 -7.040 1.00 56.81 178 THR A N 1
ATOM 1394 C CA . THR A 1 178 ? 46.555 22.470 -6.347 1.00 56.81 178 THR A CA 1
ATOM 1395 C C . THR A 1 178 ? 47.164 22.982 -5.051 1.00 56.81 178 THR A C 1
ATOM 1397 O O . THR A 1 178 ? 47.433 22.187 -4.146 1.00 56.81 178 THR A O 1
ATOM 1400 N N . ASP A 1 179 ? 47.424 24.285 -4.976 1.00 60.75 179 ASP A N 1
ATOM 1401 C CA . ASP A 1 179 ? 47.780 24.957 -3.735 1.00 60.75 179 ASP A CA 1
ATOM 1402 C C . ASP A 1 179 ? 46.545 24.909 -2.825 1.00 60.75 179 ASP A C 1
ATOM 1404 O O . ASP A 1 179 ? 45.726 25.825 -2.771 1.00 60.75 179 ASP A O 1
ATOM 1408 N N . LEU A 1 180 ? 46.350 23.749 -2.191 1.00 71.12 180 LEU A N 1
ATOM 1409 C CA . LEU A 1 180 ? 45.267 23.468 -1.254 1.00 71.12 180 LEU A CA 1
ATOM 1410 C C . LEU A 1 180 ? 45.292 24.479 -0.108 1.00 71.12 180 LEU A C 1
ATOM 1412 O O . LEU A 1 180 ? 44.232 24.856 0.378 1.00 71.12 180 LEU A O 1
ATOM 1416 N N . GLY A 1 181 ? 46.484 24.953 0.274 1.00 79.38 181 GLY A N 1
ATOM 1417 C CA . GLY A 1 181 ? 46.661 26.020 1.256 1.00 79.38 181 GLY A CA 1
ATOM 1418 C C . GLY A 1 181 ? 46.120 27.357 0.753 1.00 79.38 181 GLY A C 1
ATOM 1419 O O . GLY A 1 181 ? 45.367 28.017 1.465 1.00 79.38 181 GLY A O 1
ATOM 1420 N N . GLY A 1 182 ? 46.417 27.725 -0.495 1.00 81.12 182 GLY A N 1
ATOM 1421 C CA . GLY A 1 182 ? 45.863 28.917 -1.142 1.00 81.12 182 GLY A CA 1
ATOM 1422 C C . GLY A 1 182 ? 44.338 28.876 -1.299 1.00 81.12 182 GLY A C 1
ATOM 1423 O O . GLY A 1 182 ? 43.661 29.867 -1.014 1.00 81.12 182 GLY A O 1
ATOM 1424 N N . LEU A 1 183 ? 43.774 27.727 -1.691 1.00 81.00 183 LEU A N 1
ATOM 1425 C CA . LEU A 1 183 ? 42.321 27.546 -1.800 1.00 81.00 183 LEU A CA 1
ATOM 1426 C C . LEU A 1 183 ? 41.642 27.551 -0.422 1.00 81.00 183 LEU A C 1
ATOM 1428 O O . LEU A 1 183 ? 40.597 28.181 -0.262 1.00 81.00 183 LEU A O 1
ATOM 1432 N N . ALA A 1 184 ? 42.248 26.910 0.581 1.00 83.31 184 ALA A N 1
ATOM 1433 C CA . ALA A 1 184 ? 41.768 26.943 1.960 1.00 83.31 184 ALA A CA 1
ATOM 1434 C C . ALA A 1 184 ? 41.801 28.369 2.527 1.00 83.31 184 ALA A C 1
ATOM 1436 O O . ALA A 1 184 ? 40.804 28.811 3.084 1.00 83.31 184 ALA A O 1
ATOM 1437 N N . GLY A 1 185 ? 42.870 29.135 2.293 1.00 89.38 185 GLY A N 1
ATOM 1438 C CA . GLY A 1 185 ? 42.959 30.539 2.708 1.00 89.38 185 GLY A CA 1
ATOM 1439 C C . GLY A 1 185 ? 41.934 31.447 2.014 1.00 89.38 185 GLY A C 1
ATOM 1440 O O . GLY A 1 185 ? 41.379 32.357 2.633 1.00 89.38 185 GLY A O 1
ATOM 1441 N N . GLN A 1 186 ? 41.615 31.191 0.740 1.00 89.00 186 GLN A N 1
ATOM 1442 C CA . GLN A 1 186 ? 40.522 31.884 0.047 1.00 89.00 186 GLN A CA 1
ATOM 1443 C C . GLN A 1 186 ? 39.159 31.514 0.634 1.00 89.00 186 GLN A C 1
ATOM 1445 O O . GLN A 1 186 ? 38.339 32.404 0.868 1.00 89.00 186 GLN A O 1
ATOM 1450 N N . LEU A 1 187 ? 38.933 30.232 0.927 1.00 90.06 187 LEU A N 1
ATOM 1451 C CA . LEU A 1 187 ? 37.708 29.765 1.565 1.00 90.06 187 LEU A CA 1
ATOM 1452 C C . LEU A 1 187 ? 37.559 30.367 2.967 1.00 90.06 187 LEU A C 1
ATOM 1454 O O . LEU A 1 187 ? 36.502 30.894 3.288 1.00 90.06 187 LEU A O 1
ATOM 1458 N N . GLU A 1 188 ? 38.621 30.384 3.772 1.00 92.44 188 GLU A N 1
ATOM 1459 C CA . GLU A 1 188 ? 38.653 31.022 5.089 1.00 92.44 188 GLU A CA 1
ATOM 1460 C C . GLU A 1 188 ? 38.343 32.516 4.997 1.00 92.44 188 GLU A C 1
ATOM 1462 O O . GLU A 1 188 ? 37.511 33.017 5.752 1.00 92.44 188 GLU A O 1
ATOM 1467 N N . LYS A 1 189 ? 38.927 33.233 4.031 1.00 94.44 189 LYS A N 1
ATOM 1468 C CA . LYS A 1 189 ? 38.635 34.655 3.803 1.00 94.44 189 LYS A CA 1
ATOM 1469 C C . LYS A 1 189 ? 37.175 34.886 3.412 1.00 94.44 189 LYS A C 1
ATOM 1471 O O . LYS A 1 189 ? 36.554 35.831 3.904 1.00 94.44 189 LYS A O 1
ATOM 1476 N N . VAL A 1 190 ? 36.614 34.039 2.549 1.00 93.50 190 VAL A N 1
ATOM 1477 C CA . VAL A 1 190 ? 35.200 34.113 2.148 1.00 93.50 190 VAL A CA 1
ATOM 1478 C C . VAL A 1 190 ? 34.287 33.776 3.325 1.00 93.50 190 VAL A C 1
ATOM 1480 O O . VAL A 1 190 ? 33.331 34.506 3.572 1.00 93.50 190 VAL A O 1
ATOM 1483 N N . VAL A 1 191 ? 34.611 32.748 4.109 1.00 95.31 191 VAL A N 1
ATOM 1484 C CA . VAL A 1 191 ? 33.859 32.348 5.306 1.00 95.31 191 VAL A CA 1
ATOM 1485 C C . VAL A 1 191 ? 33.909 33.438 6.372 1.00 95.31 191 VAL A C 1
ATOM 1487 O O . VAL A 1 191 ? 32.882 33.751 6.968 1.00 95.31 191 VAL A O 1
ATOM 1490 N N . LEU A 1 192 ? 35.063 34.065 6.603 1.00 95.50 192 LEU A N 1
ATOM 1491 C CA . LEU A 1 192 ? 35.187 35.188 7.532 1.00 95.50 192 LEU A CA 1
ATOM 1492 C C . LEU A 1 192 ? 34.389 36.403 7.053 1.00 95.50 192 LEU A C 1
ATOM 1494 O O . LEU A 1 192 ? 33.679 37.011 7.853 1.00 95.50 192 LEU A O 1
ATOM 1498 N N . ARG A 1 193 ? 34.433 36.726 5.753 1.00 95.38 193 ARG A N 1
ATOM 1499 C CA . ARG A 1 193 ? 33.620 37.805 5.173 1.00 95.38 193 ARG A CA 1
ATOM 1500 C C . ARG A 1 193 ? 32.127 37.516 5.320 1.00 95.38 193 ARG A C 1
ATOM 1502 O O . ARG A 1 193 ? 31.388 38.400 5.737 1.00 95.38 193 ARG A O 1
ATOM 1509 N N . ALA A 1 194 ? 31.701 36.287 5.038 1.00 94.38 194 ALA A N 1
ATOM 1510 C CA . ALA A 1 194 ? 30.316 35.857 5.191 1.00 94.38 194 ALA A CA 1
ATOM 1511 C C . ALA A 1 194 ? 29.865 35.912 6.658 1.00 94.38 194 ALA A C 1
ATOM 1513 O O . ALA A 1 194 ? 28.802 36.446 6.946 1.00 94.38 194 ALA A O 1
ATOM 1514 N N . LYS A 1 195 ? 30.696 35.455 7.603 1.00 94.12 195 LYS A N 1
ATOM 1515 C CA . LYS A 1 195 ? 30.406 35.555 9.043 1.00 94.12 195 LYS A CA 1
ATOM 1516 C C . LYS A 1 195 ? 30.283 37.003 9.517 1.00 94.12 195 LYS A C 1
ATOM 1518 O O . LYS A 1 195 ? 29.451 37.289 10.370 1.00 94.12 195 LYS A O 1
ATOM 1523 N N . LEU A 1 196 ? 31.103 37.912 8.991 1.00 95.12 196 LEU A N 1
ATOM 1524 C CA . LEU A 1 196 ? 31.036 39.331 9.344 1.00 95.12 196 LEU A CA 1
ATOM 1525 C C . LEU A 1 196 ? 29.768 39.981 8.771 1.00 95.12 196 LEU A C 1
ATOM 1527 O O . LEU A 1 196 ? 29.097 40.724 9.483 1.00 95.12 196 LEU A O 1
ATOM 1531 N N . LEU A 1 197 ? 29.401 39.651 7.528 1.00 95.44 197 LEU A N 1
ATOM 1532 C CA . LEU A 1 197 ? 28.133 40.081 6.930 1.00 95.44 197 LEU A CA 1
ATOM 1533 C C . LEU A 1 197 ? 26.931 39.553 7.718 1.00 95.44 197 LEU A C 1
ATOM 1535 O O . LEU A 1 197 ? 26.067 40.345 8.075 1.00 95.44 197 LEU A O 1
ATOM 1539 N N . LEU A 1 198 ? 26.937 38.271 8.090 1.00 94.50 198 LEU A N 1
ATOM 1540 C CA . LEU A 1 198 ? 25.880 37.673 8.903 1.00 94.50 198 LEU A CA 1
ATOM 1541 C C . LEU A 1 198 ? 25.735 38.390 10.249 1.00 94.50 198 LEU A C 1
ATOM 1543 O O . LEU A 1 198 ? 24.636 38.778 10.616 1.00 94.50 198 LEU A O 1
ATOM 1547 N N . LYS A 1 199 ? 26.840 38.648 10.962 1.00 94.50 199 LYS A N 1
ATOM 1548 C CA . LYS A 1 199 ? 26.786 39.395 12.230 1.00 94.50 199 LYS A CA 1
ATOM 1549 C C . LYS A 1 199 ? 26.233 40.807 12.060 1.00 94.50 199 LYS A C 1
ATOM 1551 O O . LYS A 1 199 ? 25.524 41.291 12.936 1.00 94.50 199 LYS A O 1
ATOM 1556 N N . ARG A 1 200 ? 26.560 41.477 10.952 1.00 95.00 200 ARG A N 1
ATOM 1557 C CA . ARG A 1 200 ? 26.017 42.803 10.640 1.00 95.00 200 ARG A CA 1
ATOM 1558 C C . ARG A 1 200 ? 24.512 42.737 10.378 1.00 95.00 200 ARG A C 1
ATOM 1560 O O . ARG A 1 200 ? 23.785 43.602 10.850 1.00 95.00 200 ARG A O 1
ATOM 1567 N N . GLU A 1 201 ? 24.046 41.727 9.652 1.00 93.50 201 GLU A N 1
ATOM 1568 C CA . GLU A 1 201 ? 22.618 41.507 9.401 1.00 93.50 201 GLU A CA 1
ATOM 1569 C C . GLU A 1 201 ? 21.864 41.134 10.680 1.00 93.50 201 GLU A C 1
ATOM 1571 O O . GLU A 1 201 ? 20.794 41.674 10.932 1.00 93.50 201 GLU A O 1
ATOM 1576 N N . GLU A 1 202 ? 22.436 40.285 11.533 1.00 93.19 202 GLU A N 1
ATOM 1577 C CA . GLU A 1 202 ? 21.875 39.946 12.845 1.00 93.19 202 GLU A CA 1
ATOM 1578 C C . GLU A 1 202 ? 21.752 41.178 13.749 1.00 93.19 202 GLU A C 1
ATOM 1580 O O . GLU A 1 202 ? 20.733 41.337 14.420 1.00 93.19 202 GLU A O 1
ATOM 1585 N N . GLN A 1 203 ? 22.749 42.070 13.741 1.00 93.12 203 GLN A N 1
ATOM 1586 C CA . GLN A 1 203 ? 22.686 43.352 14.450 1.00 93.12 203 GLN A CA 1
ATOM 1587 C C . GLN A 1 203 ? 21.575 44.245 13.893 1.00 93.12 203 GLN A C 1
ATOM 1589 O O . GLN A 1 203 ? 20.740 44.709 14.660 1.00 93.12 203 GLN A O 1
ATOM 1594 N N . LEU A 1 204 ? 21.490 44.405 12.570 1.00 92.00 204 LEU A N 1
ATOM 1595 C CA . LEU A 1 204 ? 20.414 45.179 11.943 1.00 92.00 204 LEU A CA 1
ATOM 1596 C C . LEU A 1 204 ? 19.030 44.588 12.245 1.00 92.00 204 LEU A C 1
ATOM 1598 O O . LEU A 1 204 ? 18.087 45.325 12.518 1.00 92.00 204 LEU A O 1
ATOM 1602 N N . LEU A 1 205 ? 18.895 43.260 12.250 1.00 89.06 205 LEU A N 1
ATOM 1603 C CA . LEU A 1 205 ? 17.654 42.592 12.638 1.00 89.06 205 LEU A CA 1
ATOM 1604 C C . LEU A 1 205 ? 17.330 42.801 14.117 1.00 89.06 205 LEU A C 1
ATOM 1606 O O . LEU A 1 205 ? 16.160 42.972 14.452 1.00 89.06 205 LEU A O 1
ATOM 1610 N N . ALA A 1 206 ? 18.326 42.787 15.003 1.00 89.06 206 ALA A N 1
ATOM 1611 C CA . ALA A 1 206 ? 18.132 43.085 16.417 1.00 89.06 206 ALA A CA 1
ATOM 1612 C C . ALA A 1 206 ? 17.689 44.542 16.626 1.00 89.06 206 ALA A C 1
ATOM 1614 O O . ALA A 1 206 ? 16.725 44.769 17.355 1.00 89.06 206 ALA A O 1
ATOM 1615 N N . ASP A 1 207 ? 18.303 45.498 15.928 1.00 89.06 207 ASP A N 1
ATOM 1616 C CA . ASP A 1 207 ? 17.945 46.920 15.978 1.00 89.06 207 ASP A CA 1
ATOM 1617 C C . ASP A 1 207 ? 16.517 47.161 15.463 1.00 89.06 207 ASP A C 1
ATOM 1619 O O . ASP A 1 207 ? 15.725 47.874 16.088 1.00 89.06 207 ASP A O 1
ATOM 1623 N N . VAL A 1 208 ? 16.136 46.504 14.359 1.00 85.12 208 VAL A N 1
ATOM 1624 C CA . VAL A 1 208 ? 14.767 46.549 13.819 1.00 85.12 208 VAL A CA 1
ATOM 1625 C C . VAL A 1 208 ? 13.780 45.888 14.779 1.00 85.12 208 VAL A C 1
ATOM 1627 O O . VAL A 1 208 ? 12.697 46.425 15.009 1.00 85.12 208 VAL A O 1
ATOM 1630 N N . ARG A 1 209 ? 14.129 44.752 15.392 1.00 84.31 209 ARG A N 1
ATOM 1631 C CA . ARG A 1 209 ? 13.282 44.096 16.401 1.00 84.31 209 ARG A CA 1
ATOM 1632 C C . ARG A 1 209 ? 13.080 44.979 17.628 1.00 84.31 209 ARG A C 1
ATOM 1634 O O . ARG A 1 209 ? 11.952 45.123 18.074 1.00 84.31 209 ARG A O 1
ATOM 1641 N N . GLN A 1 210 ? 14.123 45.623 18.139 1.00 82.81 210 GLN A N 1
ATOM 1642 C CA . GLN A 1 210 ? 14.000 46.558 19.262 1.00 82.81 210 GLN A CA 1
ATOM 1643 C C . GLN A 1 210 ? 13.142 47.778 18.894 1.00 82.81 210 GLN A C 1
ATOM 1645 O O . GLN A 1 210 ? 12.273 48.174 19.671 1.00 82.81 210 GLN A O 1
ATOM 1650 N N . SER A 1 211 ? 13.315 48.312 17.681 1.00 75.88 211 SER A N 1
ATOM 1651 C CA . SER A 1 211 ? 12.529 49.442 17.161 1.00 75.88 211 SER A CA 1
ATOM 1652 C C . SER A 1 211 ? 11.064 49.087 16.872 1.00 75.88 211 SER A C 1
ATOM 1654 O O . SER A 1 211 ? 10.192 49.946 16.930 1.00 75.88 211 SER A O 1
ATOM 1656 N N . THR A 1 212 ? 10.767 47.824 16.557 1.00 72.00 212 THR A N 1
ATOM 1657 C CA . THR A 1 212 ? 9.397 47.342 16.305 1.00 72.00 212 THR A CA 1
ATOM 1658 C C . THR A 1 212 ? 8.710 46.848 17.573 1.00 72.00 212 THR A C 1
ATOM 1660 O O . THR A 1 212 ? 7.498 47.002 17.690 1.00 72.00 212 THR A O 1
ATOM 1663 N N . MET A 1 213 ? 9.447 46.333 18.564 1.00 69.38 213 MET A N 1
ATOM 1664 C CA . MET A 1 213 ? 8.894 45.968 19.875 1.00 69.38 213 MET A CA 1
ATOM 1665 C C . MET A 1 213 ? 8.367 47.187 20.641 1.00 69.38 213 MET A C 1
ATOM 1667 O O . MET A 1 213 ? 7.348 47.070 21.316 1.00 69.38 213 MET A O 1
ATOM 1671 N N . SER A 1 214 ? 8.994 48.361 20.499 1.00 65.44 214 SER A N 1
ATOM 1672 C CA . SER A 1 214 ? 8.464 49.614 21.059 1.00 65.44 214 SER A CA 1
ATOM 1673 C C . SER A 1 214 ? 7.189 50.094 20.349 1.00 65.44 214 SER A C 1
ATOM 1675 O O . SER A 1 214 ? 6.356 50.752 20.970 1.00 65.44 214 SER A O 1
ATOM 1677 N N . LEU A 1 215 ? 6.997 49.716 19.080 1.00 64.38 215 LEU A N 1
ATOM 1678 C CA . LEU A 1 215 ? 5.836 50.082 18.261 1.00 64.38 215 LEU A CA 1
ATOM 1679 C C . LEU A 1 215 ? 4.682 49.062 18.349 1.00 64.38 215 LEU A C 1
ATOM 1681 O O . LEU A 1 215 ? 3.524 49.415 18.133 1.00 64.38 215 LEU A O 1
ATOM 1685 N N . ALA A 1 216 ? 4.971 47.807 18.708 1.00 60.97 216 ALA A N 1
ATOM 1686 C CA . ALA A 1 216 ? 4.021 46.689 18.716 1.00 60.97 216 ALA A CA 1
ATOM 1687 C C . ALA A 1 216 ? 2.817 46.877 19.664 1.00 60.97 216 ALA A C 1
ATOM 1689 O O . ALA A 1 216 ? 1.794 46.215 19.486 1.00 60.97 216 ALA A O 1
ATOM 1690 N N . GLY A 1 217 ? 2.913 47.793 20.635 1.00 63.09 217 GLY A N 1
ATOM 1691 C CA . GLY A 1 217 ? 1.820 48.156 21.544 1.00 63.09 217 GLY A CA 1
ATOM 1692 C C . GLY A 1 217 ? 0.973 49.363 21.116 1.00 63.09 217 GLY A C 1
ATOM 1693 O O . GLY A 1 217 ? -0.054 49.612 21.737 1.00 63.09 217 GLY A O 1
ATOM 1694 N N . GLN A 1 218 ? 1.381 50.121 20.089 1.00 65.94 218 GLN A N 1
ATOM 1695 C CA . GLN A 1 218 ? 0.730 51.383 19.685 1.00 65.94 218 GLN A CA 1
ATOM 1696 C C . GLN A 1 218 ? -0.061 51.292 18.371 1.00 65.94 218 GLN A C 1
ATOM 1698 O O . GLN A 1 218 ? -0.785 52.223 18.023 1.00 65.94 218 GLN A O 1
ATOM 1703 N N . VAL A 1 219 ? 0.062 50.188 17.631 1.00 68.19 219 VAL A N 1
ATOM 1704 C CA . VAL A 1 219 ? -0.602 50.013 16.331 1.00 68.19 219 VAL A CA 1
ATOM 1705 C C . VAL A 1 219 ? -1.987 49.394 16.531 1.00 68.19 219 VAL A C 1
ATOM 1707 O O . VAL A 1 219 ? -2.101 48.294 17.079 1.00 68.19 219 VAL A O 1
ATOM 1710 N N . SER A 1 220 ? -3.031 50.091 16.072 1.00 77.75 220 SER A N 1
ATOM 1711 C CA . SER A 1 220 ? -4.413 49.597 16.085 1.00 77.75 220 SER A CA 1
ATOM 1712 C C . SER A 1 220 ? -4.557 48.334 15.229 1.00 77.75 220 SER A C 1
ATOM 1714 O O . SER A 1 220 ? -3.890 48.180 14.204 1.00 77.75 220 SER A O 1
ATOM 1716 N N . ASP A 1 221 ? -5.437 47.415 15.628 1.00 76.69 221 ASP A N 1
ATOM 1717 C CA . ASP A 1 221 ? -5.619 46.145 14.909 1.00 76.69 221 ASP A CA 1
ATOM 1718 C C . ASP A 1 221 ? -6.129 46.341 13.468 1.00 76.69 221 ASP A C 1
ATOM 1720 O O . ASP A 1 221 ? -5.823 45.538 12.590 1.00 76.69 221 ASP A O 1
ATOM 1724 N N . GLU A 1 222 ? -6.799 47.462 13.188 1.00 80.38 222 GLU A N 1
ATOM 1725 C CA . GLU A 1 222 ? -7.198 47.873 11.837 1.00 80.38 222 GLU A CA 1
ATOM 1726 C C . GLU A 1 222 ? -5.992 48.257 10.962 1.00 80.38 222 GLU A C 1
ATOM 1728 O O . GLU A 1 222 ? -5.896 47.834 9.809 1.00 80.38 222 GLU A O 1
ATOM 1733 N N . ALA A 1 223 ? -5.005 48.966 11.523 1.00 81.19 223 ALA A N 1
ATOM 1734 C CA . ALA A 1 223 ? -3.759 49.266 10.821 1.00 81.19 223 ALA A CA 1
ATOM 1735 C C . ALA A 1 223 ? -2.914 47.999 10.590 1.00 81.19 223 ALA A C 1
ATOM 1737 O O . ALA A 1 223 ? -2.262 47.880 9.552 1.00 81.19 223 ALA A O 1
ATOM 1738 N N . LYS A 1 224 ? -2.965 47.017 11.506 1.00 82.62 224 LYS A N 1
ATOM 1739 C CA . LYS A 1 224 ? -2.336 45.697 11.304 1.00 82.62 224 LYS A CA 1
ATOM 1740 C C . LYS A 1 224 ? -3.016 44.919 10.181 1.00 82.62 224 LYS A C 1
ATOM 1742 O O . LYS A 1 224 ? -2.320 44.364 9.337 1.00 82.62 224 LYS A O 1
ATOM 1747 N N . ALA A 1 225 ? -4.348 44.902 10.140 1.00 85.94 225 ALA A N 1
ATOM 1748 C CA . ALA A 1 225 ? -5.099 44.240 9.077 1.00 85.94 225 ALA A CA 1
ATOM 1749 C C . ALA A 1 225 ? -4.812 44.871 7.705 1.00 85.94 225 ALA A C 1
ATOM 1751 O O . ALA A 1 225 ? -4.531 44.148 6.754 1.00 85.94 225 ALA A O 1
ATOM 1752 N N . HIS A 1 226 ? -4.781 46.205 7.619 1.00 89.62 226 HIS A N 1
ATOM 1753 C CA . HIS A 1 226 ? -4.430 46.914 6.388 1.00 89.62 226 HIS A CA 1
ATOM 1754 C C . HIS A 1 226 ? -2.974 46.667 5.962 1.00 89.62 226 HIS A C 1
ATOM 1756 O O . HIS A 1 226 ? -2.700 46.478 4.782 1.00 89.62 226 HIS A O 1
ATOM 1762 N N . ALA A 1 227 ? -2.022 46.628 6.901 1.00 88.19 227 ALA A N 1
ATOM 1763 C CA . ALA A 1 227 ? -0.631 46.294 6.590 1.00 88.19 227 ALA A CA 1
ATOM 1764 C C . ALA A 1 227 ? -0.475 44.838 6.111 1.00 88.19 227 ALA A C 1
ATOM 1766 O O . ALA A 1 227 ? 0.294 44.564 5.190 1.00 88.19 227 ALA A O 1
ATOM 1767 N N . LEU A 1 228 ? -1.223 43.898 6.695 1.00 91.25 228 LEU A N 1
ATOM 1768 C CA . LEU A 1 228 ? -1.250 42.507 6.241 1.00 91.25 228 LEU A CA 1
ATOM 1769 C C . LEU A 1 228 ? -1.884 42.366 4.855 1.00 91.25 228 LEU A C 1
ATOM 1771 O O . LEU A 1 228 ? -1.382 41.606 4.033 1.00 91.25 228 LEU A O 1
ATOM 1775 N N . ASP A 1 229 ? -2.939 43.122 4.562 1.00 90.00 229 ASP A N 1
ATOM 1776 C CA . ASP A 1 229 ? -3.539 43.126 3.228 1.00 90.00 229 ASP A CA 1
ATOM 1777 C C . ASP A 1 229 ? -2.602 43.778 2.196 1.00 90.00 229 ASP A C 1
ATOM 1779 O O . ASP A 1 229 ? -2.373 43.218 1.127 1.00 90.00 229 ASP A O 1
ATOM 1783 N N . ALA A 1 230 ? -1.929 44.876 2.554 1.00 93.25 230 ALA A N 1
ATOM 1784 C CA . ALA A 1 230 ? -0.910 45.506 1.714 1.00 93.25 230 ALA A CA 1
ATOM 1785 C C . ALA A 1 230 ? 0.261 44.551 1.418 1.00 93.25 230 ALA A C 1
ATOM 1787 O O . ALA A 1 230 ? 0.593 44.326 0.256 1.00 93.25 230 ALA A O 1
ATOM 1788 N N . THR A 1 231 ? 0.835 43.910 2.441 1.00 93.88 231 THR A N 1
ATOM 1789 C CA . THR A 1 231 ? 1.910 42.915 2.251 1.00 93.88 231 THR A CA 1
ATOM 1790 C C . THR A 1 231 ? 1.446 41.703 1.451 1.00 93.88 231 THR A C 1
ATOM 1792 O O . THR A 1 231 ? 2.201 41.196 0.623 1.00 93.88 231 THR A O 1
ATOM 1795 N N . ARG A 1 232 ? 0.196 41.259 1.627 1.00 95.00 232 ARG A N 1
ATOM 1796 C CA . ARG A 1 232 ? -0.405 40.212 0.796 1.00 95.00 232 ARG A CA 1
ATOM 1797 C C . ARG A 1 232 ? -0.470 40.642 -0.667 1.00 95.00 232 ARG A C 1
ATOM 1799 O O . ARG A 1 232 ? -0.062 39.868 -1.527 1.00 95.00 232 ARG A O 1
ATOM 1806 N N . THR A 1 233 ? -0.963 41.846 -0.957 1.00 94.25 233 THR A N 1
ATOM 1807 C CA . THR A 1 233 ? -1.038 42.353 -2.337 1.00 94.25 233 THR A CA 1
ATOM 1808 C C . THR A 1 233 ? 0.344 42.524 -2.965 1.00 94.25 233 THR A C 1
ATOM 1810 O O . THR A 1 233 ? 0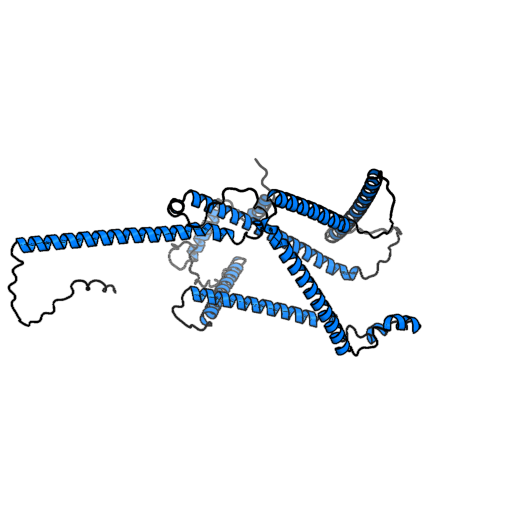.531 42.171 -4.124 1.00 94.25 233 THR A O 1
ATOM 1813 N N . GLU A 1 234 ? 1.341 42.972 -2.201 1.00 95.44 234 GLU A N 1
ATOM 1814 C CA . GLU A 1 234 ? 2.717 43.115 -2.680 1.00 95.44 234 GLU A CA 1
ATOM 1815 C C . GLU A 1 234 ? 3.377 41.757 -2.952 1.00 95.44 234 GLU A C 1
ATOM 1817 O O . GLU A 1 234 ? 4.019 41.589 -3.985 1.00 95.44 234 GLU A O 1
ATOM 1822 N N . LEU A 1 235 ? 3.162 40.757 -2.090 1.00 95.00 235 LEU A N 1
ATOM 1823 C CA . LEU A 1 235 ? 3.622 39.384 -2.323 1.00 95.00 235 LEU A CA 1
ATOM 1824 C C . LEU A 1 235 ? 2.966 38.758 -3.548 1.00 95.00 235 LEU A C 1
ATOM 1826 O O . LEU A 1 235 ? 3.652 38.102 -4.324 1.00 95.00 235 LEU A O 1
ATOM 1830 N N . ILE A 1 236 ? 1.659 38.958 -3.733 1.00 92.62 236 ILE A N 1
ATOM 1831 C CA . ILE A 1 236 ? 0.953 38.499 -4.934 1.00 92.62 236 ILE A CA 1
ATOM 1832 C C . ILE A 1 236 ? 1.575 39.154 -6.168 1.00 92.62 236 ILE A C 1
ATOM 1834 O O . ILE A 1 236 ? 1.995 38.439 -7.070 1.00 92.62 236 ILE A O 1
ATOM 1838 N N . ASN A 1 237 ? 1.749 40.477 -6.163 1.00 93.94 237 ASN A N 1
ATOM 1839 C CA . ASN A 1 237 ? 2.371 41.198 -7.273 1.00 93.94 237 ASN A CA 1
ATOM 1840 C C . ASN A 1 237 ? 3.816 40.744 -7.530 1.00 93.94 237 ASN A C 1
ATOM 1842 O O . ASN A 1 237 ? 4.228 40.634 -8.681 1.00 93.94 237 ASN A O 1
ATOM 1846 N N . TRP A 1 238 ? 4.598 40.471 -6.482 1.00 94.81 238 TRP A N 1
ATOM 1847 C CA . TRP A 1 238 ? 5.966 39.976 -6.620 1.00 94.81 238 TRP A CA 1
ATOM 1848 C C . TRP A 1 238 ? 5.995 38.558 -7.191 1.00 94.81 238 TRP A C 1
ATOM 1850 O O . TRP A 1 238 ? 6.775 38.291 -8.099 1.00 94.81 238 TRP A O 1
ATOM 1860 N N . ILE A 1 239 ? 5.121 37.665 -6.719 1.00 92.44 239 ILE A N 1
ATOM 1861 C CA . ILE A 1 239 ? 4.991 36.303 -7.252 1.00 92.44 239 ILE A CA 1
ATOM 1862 C C . ILE A 1 239 ? 4.532 36.355 -8.709 1.00 92.44 239 ILE A C 1
ATOM 1864 O O . ILE A 1 239 ? 5.102 35.665 -9.543 1.00 92.44 239 ILE A O 1
ATOM 1868 N N . GLU A 1 240 ? 3.549 37.185 -9.047 1.00 91.19 240 GLU A N 1
ATOM 1869 C CA . GLU A 1 240 ? 3.092 37.378 -10.425 1.00 91.19 240 GLU A CA 1
ATOM 1870 C C . GLU A 1 240 ? 4.201 37.958 -11.315 1.00 91.19 240 GLU A C 1
ATOM 1872 O O . GLU A 1 240 ? 4.410 37.484 -12.433 1.00 91.19 240 GLU A O 1
ATOM 1877 N N . ALA A 1 241 ? 4.979 38.920 -10.812 1.00 90.50 241 ALA A N 1
ATOM 1878 C CA . ALA A 1 241 ? 6.139 39.463 -11.509 1.00 90.50 241 ALA A CA 1
ATOM 1879 C C . ALA A 1 241 ? 7.230 38.399 -11.710 1.00 90.50 241 ALA A C 1
ATOM 1881 O O . ALA A 1 241 ? 7.779 38.288 -12.803 1.00 90.50 241 ALA A O 1
ATOM 1882 N N . GLU A 1 242 ? 7.523 37.578 -10.707 1.00 91.50 242 GLU A N 1
ATOM 1883 C CA . GLU A 1 242 ? 8.542 36.536 -10.816 1.00 91.50 242 GLU A CA 1
ATOM 1884 C C . GLU A 1 242 ? 8.079 35.384 -11.721 1.00 91.50 242 GLU A C 1
ATOM 1886 O O . GLU A 1 242 ? 8.841 34.901 -12.555 1.00 91.50 242 GLU A O 1
ATOM 1891 N N . LEU A 1 243 ? 6.797 35.015 -11.663 1.00 82.06 243 LEU A N 1
ATOM 1892 C CA . LEU A 1 243 ? 6.188 34.057 -12.587 1.00 82.06 243 LEU A CA 1
ATOM 1893 C C . LEU A 1 243 ? 6.156 34.588 -14.027 1.00 82.06 243 LEU A C 1
ATOM 1895 O O . LEU A 1 243 ? 6.379 33.813 -14.955 1.00 82.06 243 LEU A O 1
ATOM 1899 N N . SER A 1 244 ? 5.930 35.889 -14.239 1.00 74.12 244 SER A N 1
ATOM 1900 C CA . SER A 1 244 ? 5.974 36.491 -15.581 1.00 74.12 244 SER A CA 1
ATOM 1901 C C . SER A 1 244 ? 7.389 36.529 -16.169 1.00 74.12 244 SER A C 1
ATOM 1903 O O . SER A 1 244 ? 7.543 36.275 -17.362 1.00 74.12 244 SER A O 1
ATOM 1905 N N . LYS A 1 245 ? 8.427 36.736 -15.346 1.00 76.88 245 LYS A N 1
ATOM 1906 C CA . LYS A 1 245 ? 9.833 36.607 -15.772 1.00 76.88 245 LYS A CA 1
ATOM 1907 C C . LYS A 1 245 ? 10.181 35.166 -16.139 1.00 76.88 245 LYS A C 1
ATOM 1909 O O . LYS A 1 245 ? 10.724 34.922 -17.209 1.00 76.88 245 LYS A O 1
ATOM 1914 N N . VAL A 1 246 ? 9.791 34.197 -15.308 1.00 63.81 246 VAL A N 1
ATOM 1915 C CA . VAL A 1 246 ? 10.046 32.767 -15.568 1.00 63.81 246 VAL A CA 1
ATOM 1916 C C . VAL A 1 246 ? 9.256 32.252 -16.779 1.00 63.81 246 VAL A C 1
ATOM 1918 O O . VAL A 1 246 ? 9.716 31.359 -17.487 1.00 63.81 246 VAL A O 1
ATOM 1921 N N . SER A 1 247 ? 8.080 32.821 -17.057 1.00 57.31 247 SER A N 1
ATOM 1922 C CA . SER A 1 247 ? 7.275 32.471 -18.233 1.00 57.31 247 SER A CA 1
ATOM 1923 C C . SER A 1 247 ? 7.720 33.178 -19.523 1.00 57.31 247 SER A C 1
ATOM 1925 O O . SER A 1 247 ? 7.191 32.846 -20.586 1.00 57.31 247 SER A O 1
ATOM 1927 N N . GLY A 1 248 ? 8.639 34.147 -19.451 1.00 52.59 248 GLY A N 1
ATOM 1928 C CA . GLY A 1 248 ? 8.917 35.092 -20.536 1.00 52.59 248 GLY A CA 1
ATOM 1929 C C . GLY A 1 248 ? 10.389 35.339 -20.862 1.00 52.59 248 GLY A C 1
ATOM 1930 O O . GLY A 1 248 ? 10.666 36.282 -21.595 1.00 52.59 248 GLY A O 1
ATOM 1931 N N . GLU A 1 249 ? 11.335 34.534 -20.375 1.00 40.97 249 GLU A N 1
ATOM 1932 C CA . GLU A 1 249 ? 12.756 34.704 -20.709 1.00 40.97 249 GLU A CA 1
ATOM 1933 C C . GLU A 1 249 ? 13.167 33.812 -21.897 1.00 40.97 249 GLU A C 1
ATOM 1935 O O . GLU A 1 249 ? 13.774 32.752 -21.763 1.00 40.97 249 GLU A O 1
ATOM 1940 N N . SER A 1 250 ? 12.803 34.264 -23.100 1.00 42.25 250 SER A N 1
ATOM 1941 C CA . SER A 1 250 ? 13.761 34.259 -24.206 1.00 42.25 250 SER A CA 1
ATOM 1942 C C . SER A 1 250 ? 14.451 35.609 -24.128 1.00 42.25 250 SER A C 1
ATOM 1944 O O . SER A 1 250 ? 13.795 36.634 -24.301 1.00 42.25 250 SER A O 1
ATOM 1946 N N . GLU A 1 251 ? 15.745 35.609 -23.827 1.00 46.09 251 GLU A N 1
ATOM 1947 C CA . GLU A 1 251 ? 16.577 36.803 -23.903 1.00 46.09 251 GLU A CA 1
ATOM 1948 C C . GLU A 1 251 ? 16.389 37.475 -25.268 1.00 46.09 251 GLU A C 1
ATOM 1950 O O . GLU A 1 251 ? 16.700 36.885 -26.301 1.00 46.09 251 GLU A O 1
ATOM 1955 N N . ASP A 1 252 ? 15.901 38.712 -25.275 1.00 42.19 252 ASP A N 1
ATOM 1956 C CA . ASP A 1 252 ? 16.503 39.710 -26.142 1.00 42.19 252 ASP A CA 1
ATOM 1957 C C . ASP A 1 252 ? 16.328 41.109 -25.555 1.00 42.19 252 ASP A C 1
ATOM 1959 O O . ASP A 1 252 ? 15.241 41.570 -25.200 1.00 42.19 252 ASP A O 1
ATOM 1963 N N . ASN A 1 253 ? 17.464 41.782 -25.429 1.00 44.59 253 ASN A N 1
ATOM 1964 C CA . ASN A 1 253 ? 17.559 43.170 -25.031 1.00 44.59 253 ASN A CA 1
ATOM 1965 C C . ASN A 1 253 ? 16.801 44.044 -26.035 1.00 44.59 253 ASN A C 1
ATOM 1967 O O . ASN A 1 253 ? 17.118 44.025 -27.217 1.00 44.59 253 ASN A O 1
ATOM 1971 N N . THR A 1 254 ? 15.885 44.894 -25.572 1.00 42.31 254 THR A N 1
ATOM 1972 C CA . THR A 1 254 ? 15.876 46.326 -25.921 1.00 42.31 254 THR A CA 1
ATOM 1973 C C . THR A 1 254 ? 14.759 47.064 -25.193 1.00 42.31 254 THR A C 1
ATOM 1975 O O . THR A 1 254 ? 13.585 46.709 -25.203 1.00 42.31 254 THR A O 1
ATOM 1978 N N . SER A 1 255 ? 15.163 48.147 -24.545 1.00 44.19 255 SER A N 1
ATOM 1979 C CA . SER A 1 255 ? 14.300 49.154 -23.956 1.00 44.19 255 SER A CA 1
ATOM 1980 C C . SER A 1 255 ? 13.421 49.857 -24.999 1.00 44.19 255 SER A C 1
ATOM 1982 O O . SER A 1 255 ? 13.926 50.317 -26.020 1.00 44.19 255 SER A O 1
ATOM 1984 N N . SER A 1 256 ? 12.166 50.093 -24.609 1.00 46.50 256 SER A N 1
ATOM 1985 C CA . SER A 1 256 ? 11.309 51.212 -25.030 1.00 46.50 256 SER A CA 1
ATOM 1986 C C . SER A 1 256 ? 10.788 51.224 -26.473 1.00 46.50 256 SER A C 1
ATOM 1988 O O . SER A 1 256 ? 11.386 51.843 -27.340 1.00 46.50 256 SER A O 1
ATOM 1990 N N . GLN A 1 257 ? 9.546 50.769 -26.673 1.00 41.88 257 GLN A N 1
ATOM 1991 C CA . GLN A 1 257 ? 8.450 51.665 -27.082 1.00 41.88 257 GLN A CA 1
ATOM 1992 C C . GLN A 1 257 ? 7.095 50.947 -27.073 1.00 41.88 257 GLN A C 1
ATOM 1994 O O . GLN A 1 257 ? 6.806 50.065 -27.870 1.00 41.88 257 GLN A O 1
ATOM 1999 N N . ARG A 1 258 ? 6.247 51.406 -26.152 1.00 50.28 258 ARG A N 1
ATOM 2000 C CA . ARG A 1 258 ? 4.806 51.636 -26.307 1.00 50.28 258 ARG A CA 1
ATOM 2001 C C . ARG A 1 258 ? 4.274 51.373 -27.729 1.00 50.28 258 ARG A C 1
ATOM 2003 O O . ARG A 1 258 ? 4.469 52.209 -28.603 1.00 50.28 258 ARG A O 1
ATOM 2010 N N . ASN A 1 259 ? 3.516 50.296 -27.911 1.00 39.06 259 ASN A N 1
ATOM 2011 C CA . ASN A 1 259 ? 2.283 50.325 -28.696 1.00 39.06 259 ASN A CA 1
ATOM 2012 C C . ASN A 1 259 ? 1.452 49.071 -28.429 1.00 39.06 259 ASN A C 1
ATOM 2014 O O . ASN A 1 259 ? 1.892 47.947 -28.644 1.00 39.06 259 ASN A O 1
ATOM 2018 N N . GLY A 1 260 ? 0.226 49.295 -27.955 1.00 49.94 260 GLY A N 1
ATOM 2019 C CA . GLY A 1 260 ? -0.821 48.294 -28.047 1.00 49.94 260 GLY A CA 1
ATOM 2020 C C . GLY A 1 260 ? -1.111 47.963 -29.511 1.00 49.94 260 GLY A C 1
ATOM 2021 O O . GLY A 1 260 ? -0.742 48.715 -30.412 1.00 49.94 260 GLY A O 1
ATOM 2022 N N . PHE A 1 261 ? -1.841 46.865 -29.695 1.00 50.06 261 PHE A N 1
ATOM 2023 C CA . PHE A 1 261 ? -2.272 46.291 -30.970 1.00 50.06 261 PHE A CA 1
ATOM 2024 C C . PHE A 1 261 ? -1.251 45.371 -31.656 1.00 50.06 261 PHE A C 1
ATOM 2026 O O . PHE A 1 261 ? -0.565 45.780 -32.585 1.00 50.06 261 PHE A O 1
ATOM 2033 N N . ASN A 1 262 ? -1.229 44.089 -31.252 1.00 54.16 262 ASN A N 1
ATOM 2034 C CA . ASN A 1 262 ? -1.189 42.975 -32.215 1.00 54.16 262 ASN A CA 1
ATOM 2035 C C . ASN A 1 262 ? -1.491 41.576 -31.631 1.00 54.16 262 ASN A C 1
ATOM 2037 O O . ASN A 1 262 ? -0.987 40.577 -32.138 1.00 54.16 262 ASN A O 1
ATOM 2041 N N . SER A 1 263 ? -2.416 41.462 -30.668 1.00 59.28 263 SER A N 1
ATOM 2042 C CA . SER A 1 263 ? -2.892 40.147 -30.189 1.00 59.28 263 SER A CA 1
ATOM 2043 C C . SER A 1 263 ? -3.432 39.254 -31.317 1.00 59.28 263 SER A C 1
ATOM 2045 O O . SER A 1 263 ? -3.340 38.035 -31.250 1.00 59.28 263 SER A O 1
ATOM 2047 N N . ARG A 1 264 ? -3.951 39.851 -32.400 1.00 62.41 264 ARG A N 1
ATOM 2048 C CA . ARG A 1 264 ? -4.416 39.122 -33.586 1.00 62.41 264 ARG A CA 1
ATOM 2049 C C . ARG A 1 264 ? -3.272 38.573 -34.447 1.00 62.41 264 ARG A C 1
ATOM 2051 O O . ARG A 1 264 ? -3.372 37.447 -34.914 1.00 62.41 264 ARG A O 1
ATOM 2058 N N . SER A 1 265 ? -2.192 39.334 -34.630 1.00 67.88 265 SER A N 1
ATOM 2059 C CA . SER A 1 265 ? -1.016 38.876 -35.389 1.00 67.88 265 SER A CA 1
ATOM 2060 C C . SER A 1 265 ? -0.268 37.776 -34.630 1.00 67.88 265 SER A C 1
ATOM 2062 O O . SER A 1 265 ? 0.139 36.780 -35.223 1.00 67.88 265 SER A O 1
ATOM 2064 N N . GLU A 1 266 ? -0.170 37.910 -33.303 1.00 71.88 266 GLU A N 1
ATOM 2065 C CA . GLU A 1 266 ? 0.380 36.883 -32.412 1.00 71.88 266 GLU A CA 1
ATOM 2066 C C . GLU A 1 266 ? -0.489 35.621 -32.393 1.00 71.88 266 GLU A C 1
ATOM 2068 O O . GLU A 1 266 ? 0.030 34.512 -32.479 1.00 71.88 266 GLU A O 1
ATOM 2073 N N . GLN A 1 267 ? -1.818 35.756 -32.379 1.00 77.94 267 GLN A N 1
ATOM 2074 C CA . GLN A 1 267 ? -2.703 34.597 -32.482 1.00 77.94 267 GLN A CA 1
ATOM 2075 C C . GLN A 1 267 ? -2.561 33.891 -33.839 1.00 77.94 267 GLN A C 1
ATOM 2077 O O . GLN A 1 267 ? -2.482 32.667 -33.894 1.00 77.94 267 GLN A O 1
ATOM 2082 N N . GLU A 1 268 ? -2.455 34.644 -34.937 1.00 82.00 268 GLU A N 1
ATOM 2083 C CA . GLU A 1 268 ? -2.263 34.087 -36.281 1.00 82.00 268 GLU A CA 1
ATOM 2084 C C . GLU A 1 268 ? -0.884 33.418 -36.451 1.00 82.00 268 GLU A C 1
ATOM 2086 O O . GLU A 1 268 ? -0.758 32.433 -37.188 1.00 82.00 268 GLU A O 1
ATOM 2091 N N . THR A 1 269 ? 0.163 33.897 -35.767 1.00 85.50 269 THR A N 1
ATOM 2092 C CA . THR A 1 269 ? 1.472 33.223 -35.745 1.00 85.50 269 THR A CA 1
ATOM 2093 C C . THR A 1 269 ? 1.448 31.968 -34.874 1.00 85.50 269 THR A C 1
ATOM 2095 O O . THR A 1 269 ? 1.951 30.930 -35.311 1.00 85.50 269 THR A O 1
ATOM 2098 N N . ILE A 1 270 ? 0.797 32.006 -33.708 1.00 88.69 270 ILE A N 1
ATOM 2099 C CA . ILE A 1 270 ? 0.585 30.838 -32.838 1.00 88.69 270 ILE A CA 1
ATOM 2100 C C . ILE A 1 270 ? -0.207 29.756 -33.577 1.00 88.69 270 ILE A C 1
ATOM 2102 O O . ILE A 1 270 ? 0.201 28.593 -33.589 1.00 88.69 270 ILE A O 1
ATOM 2106 N N . ASP A 1 271 ? -1.288 30.123 -34.264 1.00 92.44 271 ASP A N 1
ATOM 2107 C CA . ASP A 1 271 ? -2.117 29.185 -35.023 1.00 92.44 271 ASP A CA 1
ATOM 2108 C C . ASP A 1 271 ? -1.338 28.552 -36.186 1.00 92.44 271 ASP A C 1
ATOM 2110 O O . ASP A 1 271 ? -1.473 27.351 -36.451 1.00 92.44 271 ASP A O 1
ATOM 2114 N N . ARG A 1 272 ? -0.447 29.315 -36.835 1.00 93.94 272 ARG A N 1
ATOM 2115 C CA . ARG A 1 272 ? 0.475 28.804 -37.862 1.00 93.94 272 ARG A CA 1
ATOM 2116 C C . ARG A 1 272 ? 1.462 27.790 -37.285 1.00 93.94 272 ARG A C 1
ATOM 2118 O O . ARG A 1 272 ? 1.638 26.718 -37.866 1.00 93.94 272 ARG A O 1
ATOM 2125 N N . HIS A 1 273 ? 2.061 28.082 -36.132 1.00 91.25 273 HIS A N 1
ATOM 2126 C CA . HIS A 1 273 ? 2.965 27.151 -35.454 1.00 91.25 273 HIS A CA 1
ATOM 2127 C C . HIS A 1 273 ? 2.234 25.894 -34.966 1.00 91.25 273 HIS A C 1
ATOM 2129 O O . HIS A 1 273 ? 2.736 24.781 -35.137 1.00 91.25 273 HIS A O 1
ATOM 2135 N N . LEU A 1 274 ? 1.012 26.027 -34.445 1.00 93.50 274 LEU A N 1
ATOM 2136 C CA . LEU A 1 274 ? 0.175 24.888 -34.066 1.00 93.50 274 LEU A CA 1
ATOM 2137 C C . LEU A 1 274 ? -0.202 24.025 -35.275 1.00 93.50 274 LEU A C 1
ATOM 2139 O O . LEU A 1 274 ? -0.202 22.796 -35.166 1.00 93.50 274 LEU A O 1
ATOM 2143 N N . ALA A 1 275 ? -0.499 24.630 -36.426 1.00 94.50 275 ALA A N 1
ATOM 2144 C CA . ALA A 1 275 ? -0.747 23.898 -37.666 1.00 94.50 275 ALA A CA 1
ATOM 2145 C C . ALA A 1 275 ? 0.503 23.132 -38.127 1.00 94.50 275 ALA A C 1
ATOM 2147 O O . ALA A 1 275 ? 0.413 21.947 -38.453 1.00 94.50 275 ALA A O 1
ATOM 2148 N N . GLU A 1 276 ? 1.681 23.756 -38.061 1.00 95.81 276 GLU A N 1
ATOM 2149 C CA . GLU A 1 276 ? 2.949 23.118 -38.416 1.00 95.81 276 GLU A CA 1
ATOM 2150 C C . GLU A 1 276 ? 3.288 21.944 -37.479 1.00 95.81 276 GLU A C 1
ATOM 2152 O O . GLU A 1 276 ? 3.693 20.871 -37.936 1.00 95.81 276 GLU A O 1
ATOM 2157 N N . ILE A 1 277 ? 3.065 22.102 -36.170 1.00 94.44 277 ILE A N 1
ATOM 2158 C CA . ILE A 1 277 ? 3.241 21.033 -35.176 1.00 94.44 277 ILE A CA 1
ATOM 2159 C C . ILE A 1 277 ? 2.259 19.889 -35.445 1.00 94.44 277 ILE A C 1
ATOM 2161 O O . ILE A 1 277 ? 2.662 18.722 -35.455 1.00 94.44 277 ILE A O 1
ATOM 2165 N N . LYS A 1 278 ? 0.986 20.196 -35.725 1.00 94.88 278 LYS A N 1
ATOM 2166 C CA . LYS A 1 278 ? -0.023 19.189 -36.092 1.00 94.88 278 LYS A CA 1
ATOM 2167 C C . LYS A 1 278 ? 0.371 18.441 -37.364 1.00 94.88 278 LYS A C 1
ATOM 2169 O O . LYS A 1 278 ? 0.189 17.227 -37.428 1.00 94.88 278 LYS A O 1
ATOM 2174 N N . ASP A 1 279 ? 0.948 19.114 -38.352 1.00 96.19 279 ASP A N 1
ATOM 2175 C CA . ASP A 1 279 ? 1.430 18.482 -39.584 1.00 96.19 279 ASP A CA 1
ATOM 2176 C C . ASP A 1 279 ? 2.669 17.620 -39.369 1.00 96.19 279 ASP A C 1
ATOM 2178 O O . ASP A 1 279 ? 2.758 16.522 -39.926 1.00 96.19 279 ASP A O 1
ATOM 2182 N N . LYS A 1 280 ? 3.613 18.067 -38.534 1.00 95.62 280 LYS A N 1
ATOM 2183 C CA . LYS A 1 280 ? 4.765 17.254 -38.118 1.00 95.62 280 LYS A CA 1
ATOM 2184 C C . LYS A 1 280 ? 4.303 16.010 -37.358 1.00 95.62 280 LYS A C 1
ATOM 2186 O O . LYS A 1 280 ? 4.763 14.909 -37.656 1.00 95.62 280 LYS A O 1
ATOM 2191 N N . TYR A 1 281 ? 3.331 16.143 -36.456 1.00 95.50 281 TYR A N 1
ATOM 2192 C CA . TYR A 1 281 ? 2.765 15.017 -35.711 1.00 95.50 281 TYR A CA 1
ATOM 2193 C C . TYR A 1 281 ? 1.959 14.062 -36.607 1.00 95.50 281 TYR A C 1
ATOM 2195 O O . TYR A 1 281 ? 2.061 12.840 -36.471 1.00 95.50 281 TYR A O 1
ATOM 2203 N N . ARG A 1 282 ? 1.208 14.584 -37.585 1.00 96.56 282 ARG A N 1
ATOM 2204 C CA . ARG A 1 282 ? 0.532 13.771 -38.611 1.00 96.56 282 ARG A CA 1
ATOM 2205 C C . ARG A 1 282 ? 1.532 12.986 -39.457 1.00 96.56 282 ARG A C 1
ATOM 2207 O O . ARG A 1 282 ? 1.355 11.785 -39.634 1.00 96.56 282 ARG A O 1
ATOM 2214 N N . ARG A 1 283 ? 2.621 13.617 -39.906 1.00 95.69 283 ARG A N 1
ATOM 2215 C CA . ARG A 1 283 ? 3.709 12.936 -40.631 1.00 95.69 283 ARG A CA 1
ATOM 2216 C C . ARG A 1 283 ? 4.391 11.868 -39.777 1.00 95.69 283 ARG A C 1
ATOM 2218 O O . ARG A 1 283 ? 4.565 10.745 -40.240 1.00 95.69 283 ARG A O 1
ATOM 2225 N N . TYR A 1 284 ? 4.698 12.176 -38.518 1.00 95.06 284 TYR A N 1
ATOM 2226 C CA . TYR A 1 284 ? 5.277 11.221 -37.571 1.00 95.06 284 TYR A CA 1
ATOM 2227 C C . TYR A 1 284 ? 4.360 10.012 -37.331 1.00 95.06 284 TYR A C 1
ATOM 2229 O O . TYR A 1 284 ? 4.802 8.865 -37.388 1.00 95.06 284 TYR A O 1
ATOM 2237 N N . THR A 1 285 ? 3.067 10.242 -37.100 1.00 95.25 285 THR A N 1
ATOM 2238 C CA . THR A 1 285 ? 2.099 9.157 -36.878 1.00 95.25 285 THR A CA 1
ATOM 2239 C C . THR A 1 285 ? 1.847 8.338 -38.141 1.00 95.25 285 THR A C 1
ATOM 2241 O O . THR A 1 285 ? 1.727 7.119 -38.036 1.00 95.25 285 THR A O 1
ATOM 2244 N N . ALA A 1 286 ? 1.826 8.959 -39.323 1.00 95.00 286 ALA A N 1
ATOM 2245 C CA . ALA A 1 286 ? 1.758 8.256 -40.601 1.00 95.00 286 ALA A CA 1
ATOM 2246 C C . ALA A 1 286 ? 2.993 7.370 -40.818 1.00 95.00 286 ALA A C 1
ATOM 2248 O O . ALA A 1 286 ? 2.834 6.172 -41.029 1.00 95.00 286 ALA A O 1
ATOM 2249 N N . ALA A 1 287 ? 4.206 7.907 -40.650 1.00 93.94 287 ALA A N 1
ATOM 2250 C CA . ALA A 1 287 ? 5.449 7.138 -40.757 1.00 93.94 287 ALA A CA 1
ATOM 2251 C C . ALA A 1 287 ? 5.513 5.988 -39.735 1.00 93.94 287 ALA A C 1
ATOM 2253 O O . ALA A 1 287 ? 5.951 4.882 -40.032 1.00 93.94 287 ALA A O 1
ATOM 2254 N N . ARG A 1 288 ? 5.009 6.204 -38.517 1.00 93.38 288 ARG A N 1
ATOM 2255 C CA . ARG A 1 288 ? 4.921 5.141 -37.512 1.00 93.38 288 ARG A CA 1
ATOM 2256 C C . ARG A 1 288 ? 3.911 4.060 -37.900 1.00 93.38 288 ARG A C 1
ATOM 2258 O O . ARG A 1 288 ? 4.164 2.885 -37.647 1.00 93.38 288 ARG A O 1
ATOM 2265 N N . LYS A 1 289 ? 2.776 4.436 -38.497 1.00 93.00 289 LYS A N 1
ATOM 2266 C CA . LYS A 1 289 ? 1.779 3.485 -39.011 1.00 93.00 289 LYS A CA 1
ATOM 2267 C C . LYS A 1 289 ? 2.331 2.672 -40.180 1.00 93.00 289 LYS A C 1
ATOM 2269 O O . LYS A 1 289 ? 2.103 1.470 -40.187 1.00 93.00 289 LYS A O 1
ATOM 2274 N N . THR A 1 290 ? 3.083 3.279 -41.100 1.00 91.69 290 THR A N 1
ATOM 2275 C CA . THR A 1 290 ? 3.717 2.547 -42.210 1.00 91.69 290 THR A CA 1
ATOM 2276 C C . THR A 1 290 ? 4.807 1.596 -41.717 1.00 91.69 290 THR A C 1
ATOM 2278 O O . THR A 1 290 ? 4.871 0.454 -42.152 1.00 91.69 290 THR A O 1
ATOM 2281 N N . VAL A 1 291 ? 5.618 1.999 -40.735 1.00 90.31 291 VAL A N 1
ATOM 2282 C CA . VAL A 1 291 ? 6.595 1.088 -40.111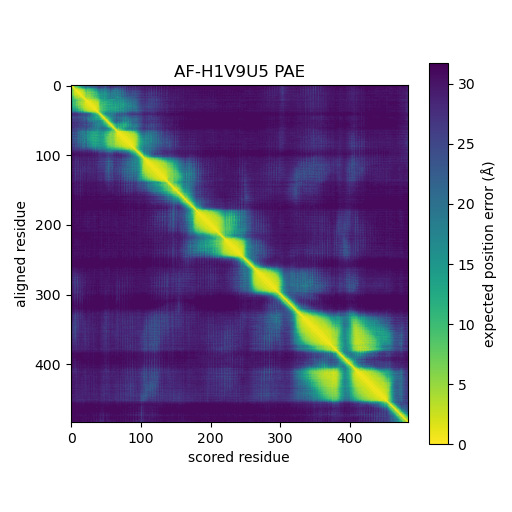 1.00 90.31 291 VAL A CA 1
ATOM 2283 C C . VAL A 1 291 ? 5.889 -0.079 -39.414 1.00 90.31 291 VAL A C 1
ATOM 2285 O O . VAL A 1 291 ? 6.301 -1.228 -39.552 1.00 90.31 291 VAL A O 1
ATOM 2288 N N . LEU A 1 292 ? 4.792 0.185 -38.697 1.00 86.06 292 LEU A N 1
ATOM 2289 C CA . LEU A 1 292 ? 3.999 -0.872 -38.070 1.00 86.06 292 LEU A CA 1
ATOM 2290 C C . LEU A 1 292 ? 3.324 -1.794 -39.095 1.00 86.06 292 LEU A C 1
ATOM 2292 O O . LEU A 1 292 ? 3.255 -2.993 -38.831 1.00 86.06 292 LEU A O 1
ATOM 2296 N N . SER A 1 293 ? 2.857 -1.275 -40.237 1.00 83.38 293 SER A N 1
ATOM 2297 C CA . SER A 1 293 ? 2.251 -2.097 -41.291 1.00 83.38 293 SER A CA 1
ATOM 2298 C C . SER A 1 293 ? 3.283 -3.023 -41.929 1.00 83.38 293 SER A C 1
ATOM 2300 O O . SER A 1 293 ? 3.046 -4.226 -41.972 1.00 83.38 293 SER A O 1
ATOM 2302 N N . VAL A 1 294 ? 4.468 -2.510 -42.280 1.00 86.12 294 VAL A N 1
ATOM 2303 C CA . VAL A 1 294 ? 5.575 -3.312 -42.837 1.00 86.12 294 VAL A CA 1
ATOM 2304 C C . VAL A 1 294 ? 6.007 -4.417 -41.865 1.00 86.12 294 VAL A C 1
ATOM 2306 O O . VAL A 1 294 ? 6.159 -5.573 -42.253 1.00 86.12 294 VAL A O 1
ATOM 2309 N N . ILE A 1 295 ? 6.122 -4.108 -40.569 1.00 80.75 295 ILE A N 1
ATOM 2310 C CA . ILE A 1 295 ? 6.458 -5.112 -39.544 1.00 80.75 295 ILE A CA 1
ATOM 2311 C C . ILE A 1 295 ? 5.321 -6.134 -39.362 1.00 80.75 295 ILE A C 1
ATOM 2313 O O . ILE A 1 295 ? 5.577 -7.298 -39.049 1.00 80.75 295 ILE A O 1
ATOM 2317 N N . SER A 1 296 ? 4.061 -5.724 -39.537 1.00 74.19 296 SER A N 1
ATOM 2318 C CA . SER A 1 296 ? 2.910 -6.628 -39.434 1.00 74.19 296 SER A CA 1
ATOM 2319 C C . SER A 1 296 ? 2.755 -7.551 -40.647 1.00 74.19 296 SER A C 1
ATOM 2321 O O . SER A 1 296 ? 2.411 -8.717 -40.465 1.00 74.19 296 SER A O 1
ATOM 2323 N N . GLU A 1 297 ? 3.077 -7.073 -41.852 1.00 68.00 297 GLU A N 1
ATOM 2324 C CA . GLU A 1 297 ? 3.089 -7.863 -43.090 1.00 68.00 297 GLU A CA 1
ATOM 2325 C C . GLU A 1 297 ? 4.214 -8.905 -43.069 1.00 68.00 297 GLU A C 1
ATOM 2327 O O . GLU A 1 297 ? 3.980 -10.063 -43.403 1.00 68.00 297 GLU A O 1
ATOM 2332 N N . GLN A 1 298 ? 5.392 -8.560 -42.532 1.00 57.53 298 GLN A N 1
ATOM 2333 C CA . GLN A 1 298 ? 6.502 -9.503 -42.326 1.00 57.53 298 GLN A CA 1
ATOM 2334 C C . GLN A 1 298 ? 6.157 -10.651 -41.346 1.00 57.53 298 GLN A C 1
ATOM 2336 O O . GLN A 1 298 ? 6.825 -11.684 -41.335 1.00 57.53 298 GLN A O 1
ATOM 2341 N N . ARG A 1 299 ? 5.121 -10.495 -40.504 1.00 52.19 299 ARG A N 1
ATOM 2342 C CA . ARG A 1 299 ? 4.672 -11.516 -39.537 1.00 52.19 299 ARG A CA 1
ATOM 2343 C C . ARG A 1 299 ? 3.530 -12.401 -40.043 1.00 52.19 299 ARG A C 1
ATOM 2345 O O . ARG A 1 299 ? 3.137 -13.311 -39.313 1.00 52.19 299 ARG A O 1
ATOM 2352 N N . GLN A 1 300 ? 2.999 -12.181 -41.247 1.00 42.59 300 GLN A N 1
ATOM 2353 C CA . GLN A 1 300 ? 2.040 -13.113 -41.843 1.00 42.59 300 GLN A CA 1
ATOM 2354 C C . GLN A 1 300 ? 2.782 -14.183 -42.661 1.00 42.59 300 GLN A C 1
ATOM 2356 O O . GLN A 1 300 ? 3.372 -13.857 -43.690 1.00 42.59 300 GLN A O 1
ATOM 2361 N N . PRO A 1 301 ? 2.761 -15.470 -42.262 1.00 45.16 301 PRO A N 1
ATOM 2362 C CA . PRO A 1 301 ? 3.225 -16.534 -43.136 1.00 45.16 301 PRO A CA 1
ATOM 2363 C C . PRO A 1 301 ? 2.237 -16.658 -44.300 1.00 45.16 301 PRO A C 1
ATOM 2365 O O . PRO A 1 301 ? 1.116 -17.144 -44.136 1.00 45.16 301 PRO A O 1
ATOM 2368 N N . VAL A 1 302 ? 2.643 -16.199 -45.484 1.00 41.38 302 VAL A N 1
ATOM 2369 C CA . VAL A 1 302 ? 1.906 -16.429 -46.727 1.00 41.38 302 VAL A CA 1
ATOM 2370 C C . VAL A 1 302 ? 2.016 -17.914 -47.068 1.00 41.38 302 VAL A C 1
ATOM 2372 O O . VAL A 1 302 ? 2.952 -18.366 -47.718 1.00 41.38 302 VAL A O 1
ATOM 2375 N N . LEU A 1 303 ? 1.039 -18.695 -46.617 1.00 48.25 303 LEU A N 1
ATOM 2376 C CA . LEU A 1 303 ? 0.707 -19.965 -47.246 1.00 48.25 303 LEU A CA 1
ATOM 2377 C C . LEU A 1 303 ? -0.135 -19.655 -48.485 1.00 48.25 303 LEU A C 1
ATOM 2379 O O . LEU A 1 303 ? -1.344 -19.462 -48.363 1.00 48.25 303 LEU A O 1
ATOM 2383 N N . LYS A 1 304 ? 0.496 -19.608 -49.666 1.00 41.62 304 LYS A N 1
ATOM 2384 C CA . LYS A 1 304 ? -0.100 -20.051 -50.942 1.00 41.62 304 LYS A CA 1
ATOM 2385 C C . LYS A 1 304 ? 0.964 -20.197 -52.046 1.00 41.62 304 LYS A C 1
ATOM 2387 O O . LYS A 1 304 ? 1.964 -19.487 -52.011 1.00 41.62 304 LYS A O 1
ATOM 2392 N N . PRO A 1 305 ? 0.777 -21.164 -52.966 1.00 42.44 305 PRO A N 1
ATOM 2393 C CA . PRO A 1 305 ? 1.842 -21.725 -53.788 1.00 42.44 305 PRO A CA 1
ATOM 2394 C C . PRO A 1 305 ? 2.132 -20.884 -55.033 1.00 42.44 305 PRO A C 1
ATOM 2396 O O . PRO A 1 305 ? 1.325 -20.055 -55.452 1.00 42.44 305 PRO A O 1
ATOM 2399 N N . GLY A 1 306 ? 3.315 -21.128 -55.594 1.00 35.47 306 GLY A N 1
ATOM 2400 C CA . GLY A 1 306 ? 3.952 -20.307 -56.611 1.00 35.47 306 GLY A CA 1
ATOM 2401 C C . GLY A 1 306 ? 3.232 -20.186 -57.950 1.00 35.47 306 GLY A C 1
ATOM 2402 O O . GLY A 1 306 ? 2.423 -21.023 -58.350 1.00 35.47 306 GLY A O 1
ATOM 2403 N N . LYS A 1 307 ? 3.640 -19.137 -58.664 1.00 35.00 307 LYS A N 1
ATOM 2404 C CA . LYS A 1 307 ? 3.748 -19.088 -60.119 1.00 35.00 307 LYS A CA 1
ATOM 2405 C C . LYS A 1 307 ? 4.893 -18.144 -60.480 1.00 35.00 307 LYS A C 1
ATOM 2407 O O . LYS A 1 307 ? 5.009 -17.058 -59.920 1.00 35.00 307 LYS A O 1
ATOM 2412 N N . GLU A 1 308 ? 5.746 -18.632 -61.365 1.00 38.91 308 GLU A N 1
ATOM 2413 C CA . GLU A 1 308 ? 6.902 -17.950 -61.932 1.00 38.91 308 GLU A CA 1
ATOM 2414 C C . GLU A 1 308 ? 6.504 -16.866 -62.950 1.00 38.91 308 GLU A C 1
ATOM 2416 O O . GLU A 1 308 ? 5.436 -16.937 -63.562 1.00 38.91 308 GLU A O 1
ATOM 2421 N N . ASN A 1 309 ? 7.472 -15.966 -63.180 1.00 33.41 309 ASN A N 1
ATOM 2422 C CA . ASN A 1 309 ? 7.641 -15.009 -64.287 1.00 33.41 309 ASN A CA 1
ATOM 2423 C C . ASN A 1 309 ? 6.760 -13.741 -64.188 1.00 33.41 309 ASN A C 1
ATOM 2425 O O . ASN A 1 309 ? 5.565 -13.810 -63.953 1.00 33.41 309 ASN A O 1
ATOM 2429 N N . THR A 1 310 ? 7.254 -12.507 -64.350 1.00 31.53 310 THR A N 1
ATOM 2430 C CA . THR A 1 310 ? 8.275 -12.010 -65.287 1.00 31.53 310 THR A CA 1
ATOM 2431 C C . THR A 1 310 ? 8.755 -10.613 -64.847 1.00 31.53 310 THR A C 1
ATOM 2433 O O . THR A 1 310 ? 8.060 -9.902 -64.128 1.00 31.53 310 THR A O 1
ATOM 2436 N N . LEU A 1 311 ? 9.945 -10.236 -65.312 1.00 43.41 311 LEU A N 1
ATOM 2437 C CA . LEU A 1 311 ? 10.647 -8.960 -65.146 1.00 43.41 311 LEU A CA 1
ATOM 2438 C C . LEU A 1 311 ? 9.822 -7.709 -65.514 1.00 43.41 311 LEU A C 1
ATOM 2440 O O . LEU A 1 311 ? 9.229 -7.667 -66.587 1.00 43.41 311 LEU A O 1
ATOM 2444 N N . SER A 1 312 ? 9.964 -6.634 -64.730 1.00 34.84 312 SER A N 1
ATOM 2445 C CA . SER A 1 312 ? 10.045 -5.265 -65.267 1.00 34.84 312 SER A CA 1
ATOM 2446 C C . SER A 1 312 ? 10.649 -4.288 -64.254 1.00 34.84 312 SER A C 1
ATOM 2448 O O . SER A 1 312 ? 10.169 -4.133 -63.133 1.00 34.84 312 SER A O 1
ATOM 2450 N N . SER A 1 313 ? 11.726 -3.656 -64.717 1.00 35.47 313 SER A N 1
ATOM 2451 C CA . SER A 1 313 ? 12.496 -2.562 -64.133 1.00 35.47 313 SER A CA 1
ATOM 2452 C C . SER A 1 313 ? 11.634 -1.347 -63.770 1.00 35.47 313 SER A C 1
ATOM 2454 O O . SER A 1 313 ? 10.760 -0.949 -64.536 1.00 35.47 313 SER A O 1
ATOM 2456 N N . GLY A 1 314 ? 11.932 -0.736 -62.623 1.00 30.41 314 GLY A N 1
ATOM 2457 C CA . GLY A 1 314 ? 11.324 0.498 -62.133 1.00 30.41 314 GLY A CA 1
ATOM 2458 C C . GLY A 1 314 ? 12.259 1.168 -61.134 1.00 30.41 314 GLY A C 1
ATOM 2459 O O . GLY A 1 314 ? 12.138 1.004 -59.927 1.00 30.41 314 GLY A O 1
ATOM 2460 N N . GLN A 1 315 ? 13.249 1.860 -61.681 1.00 39.12 315 GLN A N 1
ATOM 2461 C CA . GLN A 1 315 ? 14.273 2.643 -61.006 1.00 39.12 315 GLN A CA 1
ATOM 2462 C C . GLN A 1 315 ? 13.644 3.751 -60.141 1.00 39.12 315 GLN A C 1
ATOM 2464 O O . GLN A 1 315 ? 13.080 4.709 -60.659 1.00 39.12 315 GLN A O 1
ATOM 2469 N N . SER A 1 316 ? 13.789 3.658 -58.818 1.00 32.62 316 SER A N 1
ATOM 2470 C CA . SER A 1 316 ? 13.678 4.811 -57.920 1.00 32.62 316 SER A CA 1
ATOM 2471 C C . SER A 1 316 ? 14.746 4.695 -56.840 1.00 32.62 316 SER A C 1
ATOM 2473 O O . SER A 1 316 ? 14.763 3.736 -56.071 1.00 32.62 316 SER A O 1
ATOM 2475 N N . HIS A 1 317 ? 15.664 5.657 -56.856 1.00 37.38 317 HIS A N 1
ATOM 2476 C CA . HIS A 1 317 ? 16.868 5.765 -56.041 1.00 37.38 317 HIS A CA 1
ATOM 2477 C C . HIS A 1 317 ? 16.669 5.350 -54.577 1.00 37.38 317 HIS A C 1
ATOM 2479 O O . HIS A 1 317 ? 16.134 6.100 -53.762 1.00 37.38 317 HIS A O 1
ATOM 2485 N N . SER A 1 318 ? 17.170 4.163 -54.233 1.00 34.28 318 SER A N 1
ATOM 2486 C CA . SER A 1 318 ? 17.418 3.783 -52.850 1.00 34.28 318 SER A CA 1
ATOM 2487 C C . SER A 1 318 ? 18.617 4.581 -52.350 1.00 34.28 318 SER A C 1
ATOM 2489 O O . SER A 1 318 ? 19.754 4.337 -52.757 1.00 34.28 318 SER A O 1
ATOM 2491 N N . ILE A 1 319 ? 18.364 5.533 -51.458 1.00 44.12 319 ILE A N 1
ATOM 2492 C CA . ILE A 1 319 ? 19.394 6.061 -50.569 1.00 44.12 319 ILE A CA 1
ATOM 2493 C C . ILE A 1 319 ? 19.926 4.854 -49.795 1.00 44.12 319 ILE A C 1
ATOM 2495 O O . ILE A 1 319 ? 19.197 4.244 -49.012 1.00 44.12 319 ILE A O 1
ATOM 2499 N N . THR A 1 320 ? 21.174 4.474 -50.059 1.00 45.88 320 THR A N 1
ATOM 2500 C CA . THR A 1 320 ? 21.936 3.503 -49.273 1.00 45.88 320 THR A CA 1
ATOM 2501 C C . THR A 1 320 ? 22.099 4.047 -47.857 1.00 45.88 320 THR A C 1
ATOM 2503 O O . THR A 1 320 ? 23.082 4.706 -47.529 1.00 45.88 320 THR A O 1
ATOM 2506 N N . LEU A 1 321 ? 21.091 3.806 -47.019 1.00 46.69 321 LEU A N 1
ATOM 2507 C CA . LEU A 1 321 ? 21.216 3.884 -45.572 1.00 46.69 321 LEU A CA 1
ATOM 2508 C C . LEU A 1 321 ? 22.209 2.805 -45.140 1.00 46.69 321 LEU A C 1
ATOM 2510 O O . LEU A 1 321 ? 22.123 1.654 -45.566 1.00 46.69 321 LEU A O 1
ATOM 2514 N N . ALA A 1 322 ? 23.178 3.220 -44.333 1.00 48.41 322 ALA A N 1
ATOM 2515 C CA . ALA A 1 322 ? 24.292 2.407 -43.880 1.00 48.41 322 ALA A CA 1
ATOM 2516 C C . ALA A 1 322 ? 23.856 1.034 -43.303 1.00 48.41 322 ALA A C 1
ATOM 2518 O O . ALA A 1 322 ? 22.765 0.922 -42.733 1.00 48.41 322 ALA A O 1
ATOM 2519 N N . PRO A 1 323 ? 24.725 0.000 -43.342 1.00 56.34 323 PRO A N 1
ATOM 2520 C CA . PRO A 1 323 ? 24.425 -1.371 -42.897 1.00 56.34 323 PRO A CA 1
ATOM 2521 C C . PRO A 1 323 ? 24.182 -1.533 -41.383 1.00 56.34 323 PRO A C 1
ATOM 2523 O O . PRO A 1 323 ? 24.133 -2.650 -40.875 1.00 56.34 323 PRO A O 1
ATOM 2526 N N . THR A 1 324 ? 24.047 -0.442 -40.630 1.00 55.69 324 THR A N 1
ATOM 2527 C CA . THR A 1 324 ? 23.822 -0.446 -39.179 1.00 55.69 324 THR A CA 1
ATOM 2528 C C . THR A 1 324 ? 22.356 -0.673 -38.808 1.00 55.69 324 THR A C 1
ATOM 2530 O O . THR A 1 324 ? 22.070 -1.104 -37.691 1.00 55.69 324 THR A O 1
ATOM 2533 N N . ALA A 1 325 ? 21.417 -0.466 -39.741 1.00 55.28 325 ALA A N 1
ATOM 2534 C CA . ALA A 1 325 ? 19.993 -0.711 -39.510 1.00 55.28 325 ALA A CA 1
ATOM 2535 C C . ALA A 1 325 ? 19.701 -2.192 -39.193 1.00 55.28 325 ALA A C 1
ATOM 2537 O O . ALA A 1 325 ? 18.921 -2.482 -38.288 1.00 55.28 325 ALA A O 1
ATOM 2538 N N . HIS A 1 326 ? 20.382 -3.133 -39.856 1.00 59.91 326 HIS A N 1
ATOM 2539 C CA . HIS A 1 326 ? 20.205 -4.575 -39.628 1.00 59.91 326 HIS A CA 1
ATOM 2540 C C . HIS A 1 326 ? 20.723 -5.050 -38.263 1.00 59.91 326 HIS A C 1
ATOM 2542 O O . HIS A 1 326 ? 20.235 -6.051 -37.743 1.00 59.91 326 HIS A O 1
ATOM 2548 N N . LEU A 1 327 ? 21.665 -4.320 -37.655 1.00 66.31 327 LEU A N 1
ATOM 2549 C CA . LEU A 1 327 ? 22.202 -4.650 -36.333 1.00 66.31 327 LEU A CA 1
ATOM 2550 C C . LEU A 1 327 ? 21.228 -4.290 -35.203 1.00 66.31 327 LEU A C 1
ATOM 2552 O O . LEU A 1 327 ? 21.245 -4.941 -34.163 1.00 66.31 327 LEU A O 1
ATOM 2556 N N . LEU A 1 328 ? 20.358 -3.291 -35.399 1.00 71.31 328 LEU A N 1
ATOM 2557 C CA . LEU A 1 328 ? 19.432 -2.799 -34.369 1.00 71.31 328 LEU A CA 1
ATOM 2558 C C . LEU A 1 328 ? 18.051 -3.468 -34.402 1.00 71.31 328 LEU A C 1
ATOM 2560 O O . LEU A 1 328 ? 17.395 -3.550 -33.365 1.00 71.31 328 LEU A O 1
ATOM 2564 N N . VAL A 1 329 ? 17.618 -3.993 -35.552 1.00 75.88 329 VAL A N 1
ATOM 2565 C CA . VAL A 1 329 ? 16.321 -4.681 -35.728 1.00 75.88 329 VAL A CA 1
ATOM 2566 C C . VAL A 1 329 ? 16.029 -5.759 -34.663 1.00 75.88 329 VAL A C 1
ATOM 2568 O O . VAL A 1 329 ? 14.948 -5.694 -34.070 1.00 75.88 329 VAL A O 1
ATOM 2571 N N . PRO A 1 330 ? 16.943 -6.693 -34.317 1.00 76.25 330 PRO A N 1
ATOM 2572 C CA . PRO A 1 330 ? 16.656 -7.694 -33.282 1.00 76.25 330 PRO A CA 1
ATOM 2573 C C . PRO A 1 330 ? 16.508 -7.089 -31.873 1.00 76.25 330 PRO A C 1
ATOM 2575 O O . PRO A 1 330 ? 15.758 -7.608 -31.042 1.00 76.25 330 PRO A O 1
ATOM 2578 N N . TYR A 1 331 ? 17.170 -5.962 -31.593 1.00 80.50 331 TYR A N 1
ATOM 2579 C CA . TYR A 1 331 ? 17.035 -5.251 -30.318 1.00 80.50 331 TYR A CA 1
ATOM 2580 C C . TYR A 1 331 ? 15.739 -4.441 -30.240 1.00 80.50 331 TYR A C 1
ATOM 2582 O O . TYR A 1 331 ? 15.175 -4.306 -29.153 1.00 80.50 331 TYR A O 1
ATOM 2590 N N . LEU A 1 332 ? 15.220 -3.955 -31.373 1.00 85.88 332 LEU A N 1
ATOM 2591 C CA . LEU A 1 332 ? 13.931 -3.263 -31.432 1.00 85.88 332 LEU A CA 1
ATOM 2592 C C . LEU A 1 332 ? 12.767 -4.198 -31.100 1.00 85.88 332 LEU A C 1
ATOM 2594 O O . LEU A 1 332 ? 11.878 -3.801 -30.348 1.00 85.88 332 LEU A O 1
ATOM 2598 N N . ASP A 1 333 ? 12.786 -5.446 -31.573 1.00 83.94 333 ASP A N 1
ATOM 2599 C CA . ASP A 1 333 ? 11.771 -6.438 -31.196 1.00 83.94 333 ASP A CA 1
ATOM 2600 C C . ASP A 1 333 ? 11.801 -6.729 -29.689 1.00 83.94 333 ASP A C 1
ATOM 2602 O O . ASP A 1 333 ? 10.752 -6.757 -29.032 1.00 83.94 333 ASP A O 1
ATOM 2606 N N . LYS A 1 334 ? 13.002 -6.853 -29.107 1.00 85.56 334 LYS A N 1
ATOM 2607 C CA . LYS A 1 334 ? 13.163 -7.044 -27.661 1.00 85.56 334 LYS A CA 1
ATOM 2608 C C . LYS A 1 334 ? 12.680 -5.824 -26.874 1.00 85.56 334 LYS A C 1
ATOM 2610 O O . LYS A 1 334 ? 11.925 -5.984 -25.916 1.00 85.56 334 LYS A O 1
ATOM 2615 N N . LEU A 1 335 ? 13.018 -4.610 -27.305 1.00 90.19 335 LEU A N 1
ATOM 2616 C CA . LEU A 1 335 ? 12.575 -3.370 -26.663 1.00 90.19 335 LEU A CA 1
ATOM 2617 C C . LEU A 1 335 ? 11.055 -3.171 -26.769 1.00 90.19 335 LEU A C 1
ATOM 2619 O O . LEU A 1 335 ? 10.414 -2.749 -25.808 1.00 90.19 335 LEU A O 1
ATOM 2623 N N . LEU A 1 336 ? 10.451 -3.526 -27.905 1.00 89.50 336 LEU A N 1
ATOM 2624 C CA . LEU A 1 336 ? 9.000 -3.501 -28.082 1.00 89.50 336 LEU A CA 1
ATOM 2625 C C . LEU A 1 336 ? 8.302 -4.543 -27.203 1.00 89.50 336 LEU A C 1
ATOM 2627 O O . LEU A 1 336 ? 7.238 -4.246 -26.658 1.00 89.50 336 LEU A O 1
ATOM 2631 N N . SER A 1 337 ? 8.886 -5.734 -27.037 1.00 90.44 337 SER A N 1
ATOM 2632 C CA . SER A 1 337 ? 8.358 -6.752 -26.121 1.00 90.44 337 SER A CA 1
ATOM 2633 C C . SER A 1 337 ? 8.393 -6.275 -24.664 1.00 90.44 337 SER A C 1
ATOM 2635 O O . SER A 1 337 ? 7.357 -6.302 -24.001 1.00 90.44 337 SER A O 1
ATOM 2637 N N . LEU A 1 338 ? 9.517 -5.698 -24.221 1.00 93.44 338 LEU A N 1
ATOM 2638 C CA . LEU A 1 338 ? 9.667 -5.106 -22.888 1.00 93.44 338 LEU A CA 1
ATOM 2639 C C . LEU A 1 338 ? 8.717 -3.924 -22.678 1.00 93.44 338 LEU A C 1
ATOM 2641 O O . LEU A 1 338 ? 8.102 -3.799 -21.625 1.00 93.44 338 LEU A O 1
ATOM 2645 N N . SER A 1 339 ? 8.524 -3.078 -23.693 1.00 94.19 339 SER A N 1
ATOM 2646 C CA . SER A 1 339 ? 7.560 -1.975 -23.628 1.00 94.19 339 SER A CA 1
ATOM 2647 C C . SER A 1 339 ? 6.123 -2.476 -23.452 1.00 94.19 339 SER A C 1
ATOM 2649 O O . SER A 1 339 ? 5.343 -1.879 -22.706 1.00 94.19 339 SER A O 1
ATOM 2651 N N . ARG A 1 340 ? 5.749 -3.578 -24.117 1.00 94.25 340 ARG A N 1
ATOM 2652 C CA . ARG A 1 340 ? 4.428 -4.206 -23.952 1.00 94.25 340 ARG A CA 1
ATOM 2653 C C . ARG A 1 340 ? 4.276 -4.833 -22.570 1.00 94.25 340 ARG A C 1
ATOM 2655 O O . ARG A 1 340 ? 3.236 -4.637 -21.950 1.00 94.25 340 ARG A O 1
ATOM 2662 N N . GLU A 1 341 ? 5.304 -5.518 -22.077 1.00 94.75 341 GLU A N 1
ATOM 2663 C CA . GLU A 1 341 ? 5.326 -6.084 -20.725 1.00 94.75 341 GLU A CA 1
ATOM 2664 C C . GLU A 1 341 ? 5.196 -4.988 -19.662 1.00 94.75 341 GLU A C 1
ATOM 2666 O O . GLU A 1 341 ? 4.332 -5.072 -18.795 1.00 94.75 341 GLU A O 1
ATOM 2671 N N . GLN A 1 342 ? 5.958 -3.898 -19.783 1.00 96.25 342 GLN A N 1
ATOM 2672 C CA . GLN A 1 342 ? 5.865 -2.747 -18.887 1.00 96.25 342 GLN A CA 1
ATOM 2673 C C . GLN A 1 342 ? 4.460 -2.136 -18.894 1.00 96.25 342 GLN A C 1
ATOM 2675 O O . GLN A 1 342 ? 3.915 -1.841 -17.833 1.00 96.25 342 GLN A O 1
ATOM 2680 N N . LYS A 1 343 ? 3.840 -1.974 -20.069 1.00 96.38 343 LYS A N 1
ATOM 2681 C CA . LYS A 1 343 ? 2.449 -1.502 -20.163 1.00 96.38 343 LYS A CA 1
ATOM 2682 C C . LYS A 1 343 ? 1.470 -2.468 -19.499 1.00 96.38 343 LYS A C 1
ATOM 2684 O O . LYS A 1 343 ? 0.566 -2.011 -18.806 1.00 96.38 343 LYS A O 1
ATOM 2689 N N . GLY A 1 344 ? 1.671 -3.775 -19.669 1.00 95.94 344 GLY A N 1
ATOM 2690 C CA . GLY A 1 344 ? 0.897 -4.811 -18.985 1.00 95.94 344 GLY A CA 1
ATOM 2691 C C . GLY A 1 344 ? 1.033 -4.722 -17.465 1.00 95.94 344 GLY A C 1
ATOM 2692 O O . GLY A 1 344 ? 0.025 -4.677 -16.765 1.00 95.94 344 GLY A O 1
ATOM 2693 N N . MET A 1 345 ? 2.260 -4.589 -16.955 1.00 95.56 345 MET A N 1
ATOM 2694 C CA . MET A 1 345 ? 2.528 -4.414 -15.525 1.00 95.56 345 MET A CA 1
ATOM 2695 C C . MET A 1 345 ? 1.915 -3.126 -14.971 1.00 95.56 345 MET A C 1
ATOM 2697 O O . MET A 1 345 ? 1.353 -3.142 -13.879 1.00 95.56 345 MET A O 1
ATOM 2701 N N . ILE A 1 346 ? 1.985 -2.012 -15.707 1.00 96.06 346 ILE A N 1
ATOM 2702 C CA . ILE A 1 346 ? 1.361 -0.745 -15.298 1.00 96.06 346 ILE A CA 1
ATOM 2703 C C . ILE A 1 346 ? -0.162 -0.898 -15.242 1.00 96.06 346 ILE A C 1
ATOM 2705 O O . ILE A 1 346 ? -0.764 -0.503 -14.246 1.00 96.06 346 ILE A O 1
ATOM 2709 N N . ALA A 1 347 ? -0.776 -1.516 -16.256 1.00 95.94 347 ALA A N 1
ATOM 2710 C CA . ALA A 1 347 ? -2.215 -1.762 -16.281 1.00 95.94 347 ALA A CA 1
ATOM 2711 C C . ALA A 1 347 ? -2.655 -2.676 -15.125 1.00 95.94 347 ALA A C 1
ATOM 2713 O O . ALA A 1 347 ? -3.621 -2.370 -14.423 1.00 95.94 347 ALA A O 1
ATOM 2714 N N . GLN A 1 348 ? -1.904 -3.750 -14.861 1.00 96.44 348 GLN A N 1
ATOM 2715 C CA . GLN A 1 348 ? -2.151 -4.638 -13.728 1.00 96.44 348 GLN A CA 1
ATOM 2716 C C . GLN A 1 348 ? -1.998 -3.895 -12.397 1.00 96.44 348 GLN A C 1
ATOM 2718 O O . GLN A 1 348 ? -2.864 -4.011 -11.534 1.00 96.44 348 GLN A O 1
ATOM 2723 N N . LYS A 1 349 ? -0.943 -3.088 -12.238 1.00 96.62 349 LYS A N 1
ATOM 2724 C CA . LYS A 1 349 ? -0.730 -2.267 -11.042 1.00 96.62 349 LYS A CA 1
ATOM 2725 C C . LYS A 1 349 ? -1.894 -1.305 -10.823 1.00 96.62 349 LYS A C 1
ATOM 2727 O O . LYS A 1 349 ? -2.397 -1.232 -9.707 1.00 96.62 349 LYS A O 1
ATOM 2732 N N . SER A 1 350 ? -2.349 -0.606 -11.865 1.00 95.56 350 SER A N 1
ATOM 2733 C CA . SER A 1 350 ? -3.506 0.288 -11.756 1.00 95.56 350 SER A CA 1
ATOM 2734 C C . SER A 1 350 ? -4.791 -0.468 -11.431 1.00 95.56 350 SER A C 1
ATOM 2736 O O . SER A 1 350 ? -5.575 -0.006 -10.614 1.00 95.56 350 SER A O 1
ATOM 2738 N N . HIS A 1 351 ? -4.991 -1.657 -12.003 1.00 97.25 351 HIS A N 1
ATOM 2739 C CA . HIS A 1 351 ? -6.167 -2.474 -11.728 1.00 97.25 351 HIS A CA 1
ATOM 2740 C C . HIS A 1 351 ? -6.197 -2.951 -10.272 1.00 97.25 351 HIS A C 1
ATOM 2742 O O . HIS A 1 351 ? -7.202 -2.771 -9.590 1.00 97.25 351 HIS A O 1
ATOM 2748 N N . VAL A 1 352 ? -5.078 -3.487 -9.771 1.00 96.94 352 VAL A N 1
ATOM 2749 C CA . VAL A 1 352 ? -4.941 -3.906 -8.369 1.00 96.94 352 VAL A CA 1
ATOM 2750 C C . VAL A 1 352 ? -5.108 -2.714 -7.434 1.00 96.94 352 VAL A C 1
ATOM 2752 O O . VAL A 1 352 ? -5.820 -2.822 -6.444 1.00 96.94 352 VAL A O 1
ATOM 2755 N N . HIS A 1 353 ? -4.504 -1.568 -7.752 1.00 96.12 353 HIS A N 1
ATOM 2756 C CA . HIS A 1 353 ? -4.666 -0.358 -6.954 1.00 96.12 353 HIS A CA 1
ATOM 2757 C C . HIS A 1 353 ? -6.131 0.088 -6.894 1.00 96.12 353 HIS A C 1
ATOM 2759 O O . HIS A 1 353 ? -6.647 0.305 -5.805 1.00 96.12 353 HIS A O 1
ATOM 2765 N N . ASN A 1 354 ? -6.833 0.115 -8.029 1.00 95.06 354 ASN A N 1
ATOM 2766 C CA . ASN A 1 354 ? -8.251 0.466 -8.071 1.00 95.06 354 ASN A CA 1
ATOM 2767 C C . ASN A 1 354 ? -9.116 -0.514 -7.266 1.00 95.06 354 ASN A C 1
ATOM 2769 O O . ASN A 1 354 ? -10.035 -0.082 -6.575 1.00 95.06 354 ASN A O 1
ATOM 2773 N N . ILE A 1 355 ? -8.823 -1.819 -7.321 1.00 96.31 355 ILE A N 1
ATOM 2774 C CA . ILE A 1 355 ? -9.515 -2.820 -6.494 1.00 96.31 355 ILE A CA 1
ATOM 2775 C C . ILE A 1 355 ? -9.234 -2.581 -5.010 1.00 96.31 355 ILE A C 1
ATOM 2777 O O . ILE A 1 355 ? -10.166 -2.612 -4.215 1.00 96.31 355 ILE A O 1
ATOM 2781 N N . LEU A 1 356 ? -7.982 -2.318 -4.627 1.00 94.94 356 LEU A N 1
ATOM 2782 C CA . LEU A 1 356 ? -7.617 -2.059 -3.233 1.00 94.94 356 LEU A CA 1
ATOM 2783 C C . LEU A 1 356 ? -8.279 -0.792 -2.694 1.00 94.94 356 LEU A C 1
ATOM 2785 O O . LEU A 1 356 ? -8.811 -0.821 -1.592 1.00 94.94 356 LEU A O 1
ATOM 2789 N N . VAL A 1 357 ? -8.294 0.292 -3.471 1.00 93.50 357 VAL A N 1
ATOM 2790 C CA . VAL A 1 357 ? -8.974 1.542 -3.102 1.00 93.50 357 VAL A CA 1
ATOM 2791 C C . VAL A 1 357 ? -10.479 1.311 -2.974 1.00 93.50 357 VAL A C 1
ATOM 2793 O O . VAL A 1 357 ? -11.091 1.748 -2.001 1.00 93.50 357 VAL A O 1
ATOM 2796 N N . LYS A 1 358 ? -11.082 0.570 -3.913 1.00 95.00 358 LYS A N 1
ATOM 2797 C CA . LYS A 1 358 ? -12.501 0.205 -3.845 1.00 95.00 358 LYS A CA 1
ATOM 2798 C C . LYS A 1 358 ? -12.804 -0.611 -2.585 1.00 95.00 358 LYS A C 1
ATOM 2800 O O . LYS A 1 358 ? -13.709 -0.245 -1.845 1.00 95.00 358 LYS A O 1
ATOM 2805 N N . GLN A 1 359 ? -12.012 -1.646 -2.307 1.00 93.19 359 GLN A N 1
ATOM 2806 C CA . GLN A 1 359 ? -12.171 -2.483 -1.121 1.00 93.19 359 GLN A CA 1
ATOM 2807 C C . GLN A 1 359 ? -11.980 -1.675 0.166 1.00 93.19 359 GLN A C 1
ATOM 2809 O O . GLN A 1 359 ? -12.772 -1.809 1.089 1.00 93.19 359 GLN A O 1
ATOM 2814 N N . ALA A 1 360 ? -10.967 -0.807 0.230 1.00 89.56 360 ALA A N 1
ATOM 2815 C CA . ALA A 1 360 ? -10.723 0.052 1.384 1.00 89.56 360 ALA A CA 1
ATOM 2816 C C . ALA A 1 360 ? -11.916 0.986 1.645 1.00 89.56 360 ALA A C 1
ATOM 2818 O O . ALA A 1 360 ? -12.378 1.102 2.781 1.00 89.56 360 ALA A O 1
ATOM 2819 N N . LYS A 1 361 ? -12.473 1.588 0.587 1.00 90.75 361 LYS A N 1
ATOM 2820 C CA . LYS A 1 361 ? -13.674 2.424 0.679 1.00 90.75 361 LYS A CA 1
ATOM 2821 C C . LYS A 1 361 ? -14.893 1.629 1.149 1.00 90.75 361 LYS A C 1
ATOM 2823 O O . LYS A 1 361 ? -15.594 2.102 2.036 1.00 90.75 361 LYS A O 1
ATOM 2828 N N . GLU A 1 362 ? -15.125 0.439 0.600 1.00 93.12 362 GLU A N 1
ATOM 2829 C CA . GLU A 1 362 ? -16.223 -0.443 1.020 1.00 93.12 362 GLU A CA 1
ATOM 2830 C C . GLU A 1 362 ? -16.079 -0.855 2.491 1.00 93.12 362 GLU A C 1
ATOM 2832 O O . GLU A 1 362 ? -17.040 -0.764 3.249 1.00 93.12 362 GLU A O 1
ATOM 2837 N N . THR A 1 363 ? -14.869 -1.217 2.937 1.00 89.81 363 THR A N 1
ATOM 2838 C CA . THR A 1 363 ? -14.623 -1.530 4.353 1.00 89.81 363 THR A CA 1
ATOM 2839 C C . THR A 1 363 ? -14.842 -0.326 5.258 1.00 89.81 363 THR A C 1
ATOM 2841 O O . THR A 1 363 ? -15.383 -0.485 6.346 1.00 89.81 363 THR A O 1
ATOM 2844 N N . ARG A 1 364 ? -14.484 0.886 4.812 1.00 86.31 364 ARG A N 1
ATOM 2845 C CA . ARG A 1 364 ? -14.733 2.107 5.581 1.00 86.31 364 ARG A CA 1
ATOM 2846 C C . ARG A 1 364 ? -16.223 2.385 5.704 1.00 86.31 364 ARG A C 1
ATOM 2848 O O . ARG A 1 364 ? -16.694 2.6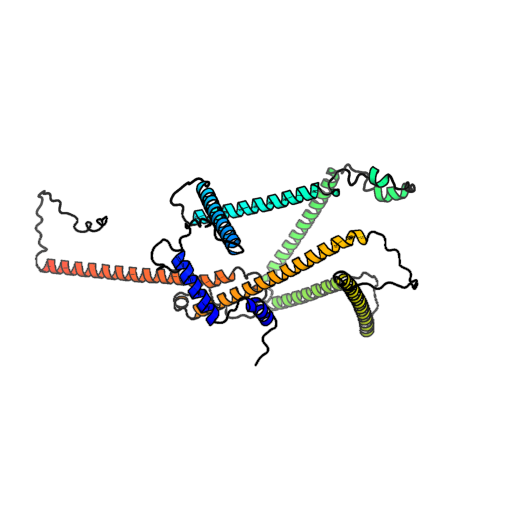10 6.803 1.00 86.31 364 ARG A O 1
ATOM 2855 N N . GLN A 1 365 ? -16.961 2.307 4.599 1.00 90.00 365 GLN A N 1
ATOM 2856 C CA . GLN A 1 365 ? -18.412 2.490 4.609 1.00 90.00 365 GLN A CA 1
ATOM 2857 C C . GLN A 1 365 ? -19.101 1.472 5.519 1.00 90.00 365 GLN A C 1
ATOM 2859 O O . GLN A 1 365 ? -19.998 1.845 6.263 1.00 90.00 365 GLN A O 1
ATOM 2864 N N . ALA A 1 366 ? -18.656 0.212 5.509 1.00 89.88 366 ALA A N 1
ATOM 2865 C CA . ALA A 1 366 ? -19.165 -0.802 6.426 1.00 89.88 366 ALA A CA 1
ATOM 2866 C C . ALA A 1 366 ? -18.844 -0.473 7.896 1.00 89.88 366 ALA A C 1
ATOM 2868 O O . ALA A 1 366 ? -19.716 -0.612 8.747 1.00 89.88 366 ALA A O 1
ATOM 2869 N N . LEU A 1 367 ? -17.625 -0.010 8.202 1.00 88.38 367 LEU A N 1
ATOM 2870 C CA . LEU A 1 367 ? -17.250 0.423 9.555 1.00 88.38 367 LEU A CA 1
ATOM 2871 C C . LEU A 1 367 ? -18.027 1.664 10.013 1.00 88.38 367 LEU A C 1
ATOM 2873 O O . LEU A 1 367 ? -18.421 1.719 11.174 1.00 88.38 367 LEU A O 1
ATOM 2877 N N . ASP A 1 368 ? -18.270 2.622 9.117 1.00 86.88 368 ASP A N 1
ATOM 2878 C CA . ASP A 1 368 ? -19.077 3.816 9.382 1.00 86.88 368 ASP A CA 1
ATOM 2879 C C . ASP A 1 368 ? -20.536 3.411 9.684 1.00 86.88 368 ASP A C 1
ATOM 2881 O O . ASP A 1 368 ? -21.100 3.850 10.682 1.00 86.88 368 ASP A O 1
ATOM 2885 N N . HIS A 1 369 ? -21.116 2.487 8.905 1.00 90.88 369 HIS A N 1
ATOM 2886 C CA . HIS A 1 369 ? -22.469 1.958 9.144 1.00 90.88 369 HIS A CA 1
ATOM 2887 C C . HIS A 1 369 ? -22.571 1.208 10.479 1.00 90.88 369 HIS A C 1
ATOM 2889 O O . HIS A 1 369 ? -23.483 1.440 11.269 1.00 90.88 369 HIS A O 1
ATOM 2895 N N . LEU A 1 370 ? -21.591 0.346 10.775 1.00 89.94 370 LEU A N 1
ATOM 2896 C CA . LEU A 1 370 ? -21.508 -0.340 12.065 1.00 89.94 370 LEU A CA 1
ATOM 2897 C C . LEU A 1 370 ? -21.352 0.656 13.219 1.00 89.94 370 LEU A C 1
ATOM 2899 O O . LEU A 1 370 ? -21.851 0.405 14.314 1.00 89.94 370 LEU A O 1
ATOM 2903 N N . ALA A 1 371 ? -20.650 1.772 13.004 1.00 86.50 371 ALA A N 1
ATOM 2904 C CA . ALA A 1 371 ? -20.489 2.816 14.008 1.00 86.50 371 ALA A CA 1
ATOM 2905 C C . ALA A 1 371 ? -21.805 3.560 14.274 1.00 86.50 371 ALA A C 1
ATOM 2907 O O . ALA A 1 371 ? -22.094 3.861 15.430 1.00 86.50 371 ALA A O 1
ATOM 2908 N N . GLU A 1 372 ? -22.613 3.803 13.240 1.00 86.69 372 GLU A N 1
ATOM 2909 C CA . GLU A 1 372 ? -23.961 4.371 13.370 1.00 86.69 372 GLU A CA 1
ATOM 2910 C C . GLU A 1 372 ? -24.931 3.421 14.094 1.00 86.69 372 GLU A C 1
ATOM 2912 O O . GLU A 1 372 ? -25.751 3.871 14.892 1.00 86.69 372 GLU A O 1
ATOM 2917 N N . GLU A 1 373 ? -24.810 2.110 13.871 1.00 89.38 373 GLU A N 1
ATOM 2918 C CA . GLU A 1 373 ? -25.623 1.082 14.543 1.00 89.38 373 GLU A CA 1
ATOM 2919 C C . GLU A 1 373 ? -25.145 0.761 15.972 1.00 89.38 373 GLU A C 1
ATOM 2921 O O . GLU A 1 373 ? -25.875 0.172 16.776 1.00 89.38 373 GLU A O 1
ATOM 2926 N N . SER A 1 374 ? -23.917 1.149 16.316 1.00 85.81 374 SER A N 1
ATOM 2927 C CA . SER A 1 374 ? -23.319 0.869 17.616 1.00 85.81 374 SER A CA 1
ATOM 2928 C C . SER A 1 374 ? -24.005 1.636 18.738 1.00 85.81 374 SER A C 1
ATOM 2930 O O . SER A 1 374 ? -24.019 2.863 18.767 1.00 85.81 374 SER A O 1
ATOM 2932 N N . GLN A 1 375 ? -24.468 0.915 19.757 1.00 85.25 375 GLN A N 1
ATOM 2933 C CA . GLN A 1 375 ? -24.894 1.524 21.023 1.00 85.25 375 GLN A CA 1
ATOM 2934 C C . GLN A 1 375 ? -23.723 1.775 21.983 1.00 85.25 375 GLN A C 1
ATOM 2936 O O . GLN A 1 375 ? -23.884 2.457 22.994 1.00 85.25 375 GLN A O 1
ATOM 2941 N N . LEU A 1 376 ? -22.549 1.215 21.684 1.00 85.12 376 LEU A N 1
ATOM 2942 C CA . LEU A 1 376 ? -21.366 1.284 22.537 1.00 85.12 376 LEU A CA 1
ATOM 2943 C C . LEU A 1 376 ? -20.638 2.625 22.368 1.00 85.12 376 LEU A C 1
ATOM 2945 O O . LEU A 1 376 ? -20.277 3.253 23.361 1.00 85.12 376 LEU A O 1
ATOM 2949 N N . LEU A 1 377 ? -20.489 3.099 21.126 1.00 84.31 377 LEU A N 1
ATOM 2950 C CA . LEU A 1 377 ? -19.797 4.360 20.829 1.00 84.31 377 LEU A CA 1
ATOM 2951 C C . LEU A 1 377 ? -20.493 5.600 21.426 1.00 84.31 377 LEU A C 1
ATOM 2953 O O . LEU A 1 377 ? -19.793 6.438 21.990 1.00 84.31 377 LEU A O 1
ATOM 2957 N N . PRO A 1 378 ? -21.837 5.745 21.372 1.00 83.62 378 PRO A N 1
ATOM 2958 C CA . PRO A 1 378 ? -22.514 6.876 22.007 1.00 83.62 378 PRO A CA 1
ATOM 2959 C C . PRO A 1 378 ? -22.462 6.832 23.538 1.00 83.62 378 PRO A C 1
ATOM 2961 O O . PRO A 1 378 ? -22.482 7.882 24.172 1.00 83.62 378 PRO A O 1
ATOM 2964 N N . ARG A 1 379 ? -2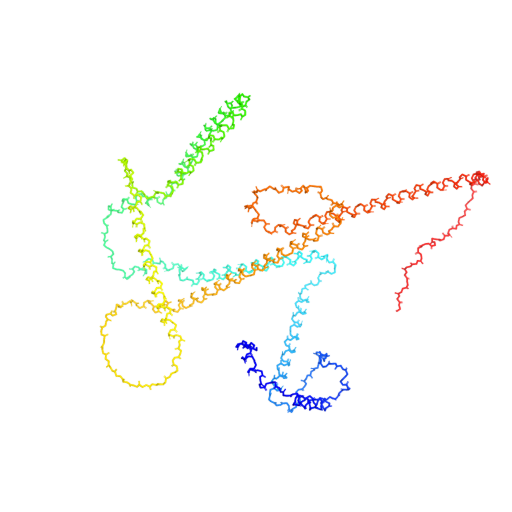2.412 5.630 24.135 1.00 80.62 379 ARG A N 1
ATOM 2965 C CA . ARG A 1 379 ? -22.333 5.447 25.596 1.00 80.62 379 ARG A CA 1
ATOM 2966 C C . ARG A 1 379 ? -20.942 5.735 26.154 1.00 80.62 379 ARG A C 1
ATOM 2968 O O . ARG A 1 379 ? -20.837 6.216 27.276 1.00 80.62 379 ARG A O 1
ATOM 2975 N N . HIS A 1 380 ? -19.898 5.477 25.370 1.00 82.38 380 HIS A N 1
ATOM 2976 C CA . HIS A 1 380 ? -18.509 5.722 25.750 1.00 82.38 380 HIS A CA 1
ATOM 2977 C C . HIS A 1 380 ? -17.791 6.549 24.670 1.00 82.38 380 HIS A C 1
ATOM 2979 O O . HIS A 1 380 ? -16.966 6.011 23.926 1.00 82.38 380 HIS A O 1
ATOM 2985 N N . PRO A 1 381 ? -18.108 7.852 24.543 1.00 77.50 381 PRO A N 1
ATOM 2986 C CA . PRO A 1 381 ? -17.431 8.718 23.588 1.00 77.50 381 PRO A CA 1
ATOM 2987 C C . PRO A 1 381 ? -15.959 8.891 23.981 1.00 77.50 381 PRO A C 1
ATOM 2989 O O . PRO A 1 381 ? -15.640 9.115 25.148 1.00 77.50 381 PRO A O 1
ATOM 2992 N N . MET A 1 382 ? -15.047 8.835 23.005 1.00 70.31 382 MET A N 1
ATOM 2993 C CA . MET A 1 382 ? -13.643 9.161 23.259 1.00 70.31 382 MET A CA 1
ATOM 2994 C C . MET A 1 382 ? -13.495 10.620 23.699 1.00 70.31 382 MET A C 1
ATOM 2996 O O . MET A 1 382 ? -13.772 11.544 22.928 1.00 70.31 382 MET A O 1
ATOM 3000 N N . SER A 1 383 ? -12.960 10.825 24.903 1.00 55.00 383 SER A N 1
ATOM 3001 C CA . SER A 1 383 ? -12.465 12.120 25.373 1.00 55.00 383 SER A CA 1
ATOM 3002 C C . SER A 1 383 ? -11.301 12.579 24.491 1.00 55.00 383 SER A C 1
ATOM 3004 O O . SER A 1 383 ? -10.158 12.183 24.695 1.00 55.00 383 SER A O 1
ATOM 3006 N N . GLY A 1 384 ? -11.599 13.385 23.470 1.00 57.47 384 GLY A N 1
ATOM 3007 C CA . GLY A 1 384 ? -10.594 13.985 22.586 1.00 57.47 384 GLY A CA 1
ATOM 3008 C C . GLY A 1 384 ? -10.971 14.032 21.106 1.00 57.47 384 GLY A C 1
ATOM 3009 O O . GLY A 1 384 ? -10.399 14.830 20.370 1.00 57.47 384 GLY A O 1
ATOM 3010 N N . THR A 1 385 ? -11.967 13.266 20.652 1.00 52.97 385 THR A N 1
ATOM 3011 C CA . THR A 1 385 ? -12.462 13.380 19.271 1.00 52.97 385 THR A CA 1
ATOM 3012 C C . THR A 1 385 ? -13.691 14.278 19.245 1.00 52.97 385 THR A C 1
ATOM 3014 O O . THR A 1 385 ? -14.824 13.823 19.092 1.00 52.97 385 THR A O 1
ATOM 3017 N N . SER A 1 386 ? -13.471 15.584 19.415 1.00 44.03 386 SER A N 1
ATOM 3018 C CA . SER A 1 386 ? -14.455 16.571 18.974 1.00 44.03 386 SER A CA 1
ATOM 3019 C C . SER A 1 386 ? -14.708 16.310 17.494 1.00 44.03 386 SER A C 1
ATOM 3021 O O . SER A 1 386 ? -13.827 16.549 16.673 1.00 44.03 386 SER A O 1
ATOM 3023 N N . ARG A 1 387 ? -15.894 15.795 17.160 1.00 49.78 387 ARG A N 1
ATOM 3024 C CA . ARG A 1 387 ? -16.412 15.704 15.791 1.00 49.78 387 ARG A CA 1
ATOM 3025 C C . ARG A 1 387 ? -16.132 17.053 15.110 1.00 49.78 387 ARG A C 1
ATOM 3027 O O . ARG A 1 387 ? -16.745 18.040 15.528 1.00 49.78 387 ARG A O 1
ATOM 3034 N N . PRO A 1 388 ? -15.205 17.162 14.138 1.00 43.31 388 PRO A N 1
ATOM 3035 C CA . PRO A 1 388 ? -14.976 18.436 13.489 1.00 43.31 388 PRO A CA 1
ATOM 3036 C C . PRO A 1 388 ? -16.245 18.730 12.703 1.00 43.31 388 PRO A C 1
ATOM 3038 O O . PRO A 1 388 ? -16.668 17.992 11.813 1.00 43.31 388 PRO A O 1
ATOM 3041 N N . LYS A 1 389 ? -16.929 19.778 13.142 1.00 41.94 389 LYS A N 1
ATOM 3042 C CA . LYS A 1 389 ? -18.095 20.330 12.481 1.00 41.94 389 LYS A CA 1
ATOM 3043 C C . LYS A 1 389 ? -17.616 20.759 11.097 1.00 41.94 389 LYS A C 1
ATOM 3045 O O . LYS A 1 389 ? -16.827 21.689 11.007 1.00 41.94 389 LYS A O 1
ATOM 3050 N N . SER A 1 390 ? -18.030 20.003 10.079 1.00 43.59 390 SER A N 1
ATOM 3051 C CA . SER A 1 390 ? -17.947 20.286 8.641 1.00 43.59 390 SER A CA 1
ATOM 3052 C C . SER A 1 390 ? -17.507 21.723 8.331 1.00 43.59 390 SER A C 1
ATOM 3054 O O . SER A 1 390 ? -18.347 22.616 8.225 1.00 43.59 390 SER A O 1
ATOM 3056 N N . SER A 1 391 ? -16.199 21.932 8.177 1.00 34.84 391 SER A N 1
ATOM 3057 C CA . SER A 1 391 ? -15.636 23.160 7.627 1.00 34.84 391 SER A CA 1
ATOM 3058 C C . SER A 1 391 ? -14.979 22.812 6.301 1.00 34.84 391 SER A C 1
ATOM 3060 O O . SER A 1 391 ? -14.012 22.062 6.230 1.00 34.84 391 SER A O 1
ATOM 3062 N N . PHE A 1 392 ? -15.585 23.340 5.251 1.00 42.91 392 PHE A N 1
ATOM 3063 C CA . PHE A 1 392 ? -15.154 23.349 3.864 1.00 42.91 392 PHE A CA 1
ATOM 3064 C C . PHE A 1 392 ? -13.695 23.841 3.759 1.00 42.91 392 PHE A C 1
ATOM 3066 O O . PHE A 1 392 ? -13.451 25.033 3.934 1.00 42.91 392 PHE A O 1
ATOM 3073 N N . GLY A 1 393 ? -12.715 22.951 3.531 1.00 43.44 393 GLY A N 1
ATOM 3074 C CA . GLY A 1 393 ? -11.325 23.395 3.324 1.00 43.44 393 GLY A CA 1
ATOM 3075 C C . GLY A 1 393 ? -10.169 22.398 3.486 1.00 43.44 393 GLY A C 1
ATOM 3076 O O . GLY A 1 393 ? -9.026 22.831 3.383 1.00 43.44 393 GLY A O 1
ATOM 3077 N N . GLU A 1 394 ? -10.394 21.100 3.717 1.00 39.47 394 GLU A N 1
ATOM 3078 C CA . GLU A 1 394 ? -9.309 20.155 4.067 1.00 39.47 394 GLU A CA 1
ATOM 3079 C C . GLU A 1 394 ? -9.020 19.083 2.992 1.00 39.47 394 GLU A C 1
ATOM 3081 O O . GLU A 1 394 ? -8.463 18.022 3.268 1.00 39.47 394 GLU A O 1
ATOM 3086 N N . ASP A 1 395 ? -9.357 19.366 1.731 1.00 43.19 395 ASP A N 1
ATOM 3087 C CA . ASP A 1 395 ? -9.306 18.374 0.643 1.00 43.19 395 ASP A CA 1
ATOM 3088 C C . ASP A 1 395 ? -7.905 18.137 0.038 1.00 43.19 395 ASP A C 1
ATOM 3090 O O . ASP A 1 395 ? -7.723 17.206 -0.745 1.00 43.19 395 ASP A O 1
ATOM 3094 N N . PHE A 1 396 ? -6.878 18.910 0.417 1.00 44.06 396 PHE A N 1
ATOM 3095 C CA . PHE A 1 396 ? -5.525 18.752 -0.150 1.00 44.06 396 PHE A CA 1
ATOM 3096 C C . PHE A 1 396 ? -4.549 17.929 0.708 1.00 44.06 396 PHE A C 1
ATOM 3098 O O . PHE A 1 396 ? -3.565 17.416 0.177 1.00 44.06 396 PHE A O 1
ATOM 3105 N N . SER A 1 397 ? -4.821 17.732 2.004 1.00 40.97 397 SER A N 1
ATOM 3106 C CA . SER A 1 397 ? -3.932 16.969 2.906 1.00 40.97 397 SER A CA 1
ATOM 3107 C C . SER A 1 397 ? -4.308 15.478 3.015 1.00 40.97 397 SER A C 1
ATOM 3109 O O . SER A 1 397 ? -3.471 14.624 3.315 1.00 40.97 397 SER A O 1
ATOM 3111 N N . ALA A 1 398 ? -5.556 15.123 2.692 1.00 44.88 398 ALA A N 1
ATOM 3112 C CA . ALA A 1 398 ? -6.084 13.766 2.853 1.00 44.88 398 ALA A CA 1
ATOM 3113 C C . ALA A 1 398 ? -5.470 12.722 1.895 1.00 44.88 398 ALA A C 1
ATOM 3115 O O . ALA A 1 398 ? -5.459 11.532 2.206 1.00 44.88 398 ALA A O 1
ATOM 3116 N N . VAL A 1 399 ? -4.906 13.143 0.758 1.00 47.16 399 VAL A N 1
ATOM 3117 C CA . VAL A 1 399 ? -4.396 12.225 -0.280 1.00 47.16 399 VAL A CA 1
ATOM 3118 C C . VAL A 1 399 ? -3.080 11.540 0.126 1.00 47.16 399 VAL A C 1
ATOM 3120 O O . VAL A 1 399 ? -2.766 10.459 -0.365 1.00 47.16 399 VAL A O 1
ATOM 3123 N N . VAL A 1 400 ? -2.315 12.108 1.066 1.00 45.72 400 VAL A N 1
ATOM 3124 C CA . VAL A 1 400 ? -1.028 11.531 1.514 1.00 45.72 400 VAL A CA 1
ATOM 3125 C C . VAL A 1 400 ? -1.197 10.584 2.718 1.00 45.72 400 VAL A C 1
ATOM 3127 O O . VAL A 1 400 ? -0.319 9.766 2.992 1.00 45.72 400 VAL A O 1
ATOM 3130 N N . SER A 1 401 ? -2.351 10.613 3.397 1.00 45.00 401 SER A N 1
ATOM 3131 C CA . SER A 1 401 ? -2.615 9.860 4.638 1.00 45.00 401 SER A CA 1
ATOM 3132 C C . SER A 1 401 ? -3.531 8.640 4.447 1.00 45.00 401 SER A C 1
ATOM 3134 O O . SER A 1 401 ? -4.124 8.139 5.394 1.00 45.00 401 SER A O 1
ATOM 3136 N N . GLU A 1 402 ? -3.658 8.096 3.236 1.00 50.72 402 GLU A N 1
ATOM 3137 C CA . GLU A 1 402 ? -4.559 6.956 2.974 1.00 50.72 402 GLU A CA 1
ATOM 3138 C C . GLU A 1 402 ? -4.186 5.682 3.768 1.00 50.72 402 GLU A C 1
ATOM 3140 O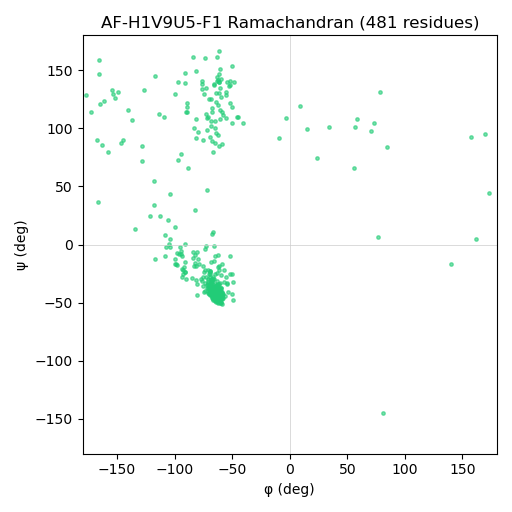 O . GLU A 1 402 ? -5.023 4.821 4.030 1.00 50.72 402 GLU A O 1
ATOM 3145 N N . LYS A 1 403 ? -2.924 5.568 4.209 1.00 51.69 403 LYS A N 1
ATOM 3146 C CA . LYS A 1 403 ? -2.417 4.405 4.956 1.00 51.69 403 LYS A CA 1
ATOM 3147 C C . LYS A 1 403 ? -2.731 4.443 6.460 1.00 51.69 403 LYS A C 1
ATOM 3149 O O . LYS A 1 403 ? -2.640 3.406 7.112 1.00 51.69 403 LYS A O 1
ATOM 3154 N N . SER A 1 404 ? -3.105 5.604 6.997 1.00 49.47 404 SER A N 1
ATOM 3155 C CA . SER A 1 404 ? -3.368 5.832 8.430 1.00 49.47 404 SER A CA 1
ATOM 3156 C C . SER A 1 404 ? -4.848 5.664 8.790 1.00 49.47 404 SER A C 1
ATOM 3158 O O . SER A 1 404 ? -5.180 5.273 9.910 1.00 49.47 404 SER A O 1
ATOM 3160 N N . MET A 1 405 ? -5.744 5.907 7.827 1.00 56.22 405 MET A N 1
ATOM 3161 C CA . MET A 1 405 ? -7.164 6.146 8.108 1.00 56.22 405 MET A CA 1
ATOM 3162 C C . MET A 1 405 ? -7.962 4.921 8.573 1.00 56.22 405 MET A C 1
ATOM 3164 O O . MET A 1 405 ? -8.893 5.077 9.356 1.00 56.22 405 MET A O 1
ATOM 3168 N N . SER A 1 406 ? -7.604 3.701 8.159 1.00 62.72 406 SER A N 1
ATOM 3169 C CA . SER A 1 406 ? -8.290 2.484 8.635 1.00 62.72 406 SER A CA 1
ATOM 3170 C C . SER A 1 406 ? -7.970 2.162 10.095 1.00 62.72 406 SER A C 1
ATOM 3172 O O . SER A 1 406 ? -8.818 1.639 10.815 1.00 62.72 406 SER A O 1
ATOM 3174 N N . SER A 1 407 ? -6.765 2.511 10.559 1.00 65.19 407 SER A N 1
ATOM 3175 C CA . SER A 1 407 ? -6.424 2.398 11.979 1.00 65.19 407 SER A CA 1
ATOM 3176 C C . SER A 1 407 ? -7.164 3.444 12.811 1.00 65.19 407 SER A C 1
ATOM 3178 O O . SER A 1 407 ? -7.600 3.145 13.920 1.00 65.19 407 SER A O 1
ATOM 3180 N N . ASP A 1 408 ? -7.374 4.641 12.259 1.00 72.88 408 ASP A N 1
ATOM 3181 C CA . ASP A 1 408 ? -8.050 5.733 12.956 1.00 72.88 408 ASP A CA 1
ATOM 3182 C C . ASP A 1 408 ? -9.545 5.465 13.160 1.00 72.88 408 ASP A C 1
ATOM 3184 O O . ASP A 1 408 ? -10.066 5.776 14.228 1.00 72.88 408 ASP A O 1
ATOM 3188 N N . SER A 1 409 ? -10.221 4.802 12.213 1.00 74.62 409 SER A N 1
ATOM 3189 C CA . SER A 1 409 ? -11.644 4.448 12.349 1.00 74.62 409 SER A CA 1
ATOM 3190 C C . SER A 1 409 ? -11.929 3.382 13.415 1.00 74.62 409 SER A C 1
ATOM 3192 O O . SER A 1 409 ? -13.044 3.301 13.921 1.00 74.62 409 SER A O 1
ATOM 3194 N N . VAL A 1 410 ? -10.941 2.557 13.778 1.00 84.31 410 VAL A N 1
ATOM 3195 C CA . VAL A 1 410 ? -11.111 1.471 14.765 1.00 84.31 410 VAL A CA 1
ATOM 3196 C C . VAL A 1 410 ? -10.794 1.935 16.194 1.00 84.31 410 VAL A C 1
ATOM 3198 O O . VAL A 1 410 ? -11.331 1.386 17.153 1.00 84.31 410 VAL A O 1
ATOM 3201 N N . LYS A 1 411 ? -9.985 2.988 16.370 1.00 85.62 411 LYS A N 1
ATOM 3202 C CA . LYS A 1 411 ? -9.622 3.528 17.699 1.00 85.62 411 LYS A CA 1
ATOM 3203 C C . LYS A 1 411 ? -10.828 3.866 18.599 1.00 85.62 411 LYS A C 1
ATOM 3205 O O . LYS A 1 411 ? -10.763 3.541 19.788 1.00 85.62 411 LYS A O 1
ATOM 3210 N N . PRO A 1 412 ? -11.930 4.464 18.096 1.00 86.12 412 PRO A N 1
ATOM 3211 C CA . PRO A 1 412 ? -13.116 4.735 18.914 1.00 86.12 412 PRO A CA 1
ATOM 3212 C C . PRO A 1 412 ? -13.762 3.466 19.466 1.00 86.12 412 PRO A C 1
ATOM 3214 O O . PRO A 1 412 ? -14.239 3.458 20.591 1.00 86.12 412 PRO A O 1
ATOM 3217 N N . TRP A 1 413 ? -13.724 2.369 18.711 1.00 87.94 413 TRP A N 1
ATOM 3218 C CA . TRP A 1 413 ? -14.274 1.091 19.152 1.00 87.94 413 TRP A CA 1
ATOM 3219 C C . TRP A 1 413 ? -13.450 0.447 20.259 1.00 87.94 413 TRP A C 1
ATOM 3221 O O . TRP A 1 413 ? -14.020 -0.062 21.219 1.00 87.94 413 TRP A O 1
ATOM 3231 N N . VAL A 1 414 ? -12.120 0.492 20.146 1.00 90.50 414 VAL A N 1
ATOM 3232 C CA . VAL A 1 414 ? -11.216 -0.072 21.162 1.00 90.50 414 VAL A CA 1
ATOM 3233 C C . VAL A 1 414 ? -11.366 0.679 22.483 1.00 90.50 414 VAL A C 1
ATOM 3235 O O . VAL A 1 414 ? -11.615 0.075 23.518 1.00 90.50 414 VAL A O 1
ATOM 3238 N N . SER A 1 415 ? -11.311 2.007 22.432 1.00 87.75 415 SER A N 1
ATOM 3239 C CA . SER A 1 415 ? -11.474 2.859 23.616 1.00 87.75 415 SER A CA 1
ATOM 3240 C C . SER A 1 415 ? -12.864 2.756 24.246 1.00 87.75 415 SER A C 1
ATOM 3242 O O . SER A 1 415 ? -12.970 2.713 25.471 1.00 87.75 415 SER A O 1
ATOM 3244 N N . ALA A 1 416 ? -13.928 2.672 23.443 1.00 90.75 416 ALA A N 1
ATOM 3245 C CA . ALA A 1 416 ? -15.275 2.453 23.954 1.00 90.75 416 ALA A CA 1
ATOM 3246 C C . ALA A 1 416 ? -15.427 1.061 24.587 1.00 90.75 416 ALA A C 1
ATOM 3248 O O . ALA A 1 416 ? -16.106 0.930 25.601 1.00 90.75 416 ALA A O 1
ATOM 3249 N N . ALA A 1 417 ? -14.777 0.029 24.038 1.00 92.12 417 ALA A N 1
ATOM 3250 C CA . ALA A 1 417 ? -14.788 -1.316 24.612 1.00 92.12 417 ALA A CA 1
ATOM 3251 C C . ALA A 1 417 ? -14.024 -1.371 25.942 1.00 92.12 417 ALA A C 1
ATOM 3253 O O . ALA A 1 417 ? -14.522 -1.947 26.909 1.00 92.12 417 ALA A O 1
ATOM 3254 N N . ASP A 1 418 ? -12.860 -0.722 26.019 1.00 91.69 418 ASP A N 1
ATOM 3255 C CA . ASP A 1 418 ? -12.088 -0.603 27.258 1.00 91.69 418 ASP A CA 1
ATOM 3256 C C . ASP A 1 418 ? -12.860 0.193 28.317 1.00 91.69 418 ASP A C 1
ATOM 3258 O O . ASP A 1 418 ? -12.933 -0.215 29.474 1.00 91.69 418 ASP A O 1
ATOM 3262 N N . SER A 1 419 ? -13.512 1.284 27.912 1.00 90.62 419 SER A N 1
ATOM 3263 C CA . SER A 1 419 ? -14.342 2.102 28.803 1.00 90.62 419 SER A CA 1
ATOM 3264 C C . SER A 1 419 ? -15.566 1.336 29.305 1.00 90.62 419 SER A C 1
ATOM 3266 O O . SER A 1 419 ? -15.871 1.386 30.493 1.00 90.62 419 SER A O 1
ATOM 3268 N N . ALA A 1 420 ? -16.235 0.574 28.433 1.00 93.00 420 ALA A N 1
ATOM 3269 C CA . ALA A 1 420 ? -17.342 -0.296 28.820 1.00 93.00 420 ALA A CA 1
ATOM 3270 C C . ALA A 1 420 ? -16.883 -1.379 29.802 1.00 93.00 420 ALA A C 1
ATOM 3272 O O . ALA A 1 420 ? -17.546 -1.624 30.806 1.00 93.00 420 ALA A O 1
ATOM 3273 N N . LYS A 1 421 ? -15.721 -1.993 29.553 1.00 94.44 421 LYS A N 1
ATOM 3274 C CA . LYS A 1 421 ? -15.127 -2.981 30.456 1.00 94.44 421 LYS A CA 1
ATOM 3275 C C . LYS A 1 421 ? -14.866 -2.378 31.836 1.00 94.44 421 LYS A C 1
ATOM 3277 O O . LYS A 1 421 ? -15.278 -2.968 32.831 1.00 94.44 421 LYS A O 1
ATOM 3282 N N . ILE A 1 422 ? -14.224 -1.213 31.902 1.00 93.50 422 ILE A N 1
ATOM 3283 C CA . ILE A 1 422 ? -13.951 -0.526 33.171 1.00 93.50 422 ILE A CA 1
ATOM 3284 C C . ILE A 1 422 ? -15.263 -0.194 33.888 1.00 93.50 422 ILE A C 1
ATOM 3286 O O . ILE A 1 422 ? -15.406 -0.557 35.049 1.00 93.50 422 ILE A O 1
ATOM 3290 N N . ALA A 1 423 ? -16.249 0.370 33.185 1.00 93.19 423 ALA A N 1
ATOM 3291 C CA . ALA A 1 423 ? -17.551 0.691 33.766 1.00 93.19 423 ALA A CA 1
ATOM 3292 C C . ALA A 1 423 ? -18.268 -0.551 34.325 1.00 93.19 423 ALA A C 1
ATOM 3294 O O . ALA A 1 423 ? -18.850 -0.502 35.403 1.00 93.19 423 ALA A O 1
ATOM 3295 N N . THR A 1 424 ? -18.203 -1.698 33.637 1.00 94.38 424 THR A N 1
ATOM 3296 C CA . THR A 1 424 ? -18.784 -2.943 34.171 1.00 94.38 424 THR A CA 1
ATOM 3297 C C . THR A 1 424 ? -18.048 -3.456 35.405 1.00 94.38 424 THR A C 1
ATOM 3299 O O . THR A 1 424 ? -18.691 -3.966 36.318 1.00 94.38 424 THR A O 1
ATOM 3302 N N . LEU A 1 425 ? -16.720 -3.317 35.455 1.00 96.06 425 LEU A N 1
ATOM 3303 C CA . LEU A 1 425 ? -15.932 -3.711 36.623 1.00 96.06 425 LEU A CA 1
ATOM 3304 C C . LEU A 1 425 ? -16.216 -2.801 37.821 1.00 96.06 425 LEU A C 1
ATOM 3306 O O . LEU A 1 425 ? -16.315 -3.300 38.936 1.00 96.06 425 LEU A O 1
ATOM 3310 N N . GLU A 1 426 ? -16.397 -1.504 37.586 1.00 95.62 426 GLU A N 1
ATOM 3311 C CA . GLU A 1 426 ? -16.762 -0.526 38.611 1.00 95.62 426 GLU A CA 1
ATOM 3312 C C . GLU A 1 426 ? -18.138 -0.829 39.215 1.00 95.62 426 GLU A C 1
ATOM 3314 O O . GLU A 1 426 ? -18.253 -0.942 40.430 1.00 95.62 426 GLU A O 1
ATOM 3319 N N . VAL A 1 427 ? -19.155 -1.095 38.386 1.00 96.25 427 VAL A N 1
ATOM 3320 C CA . VAL A 1 427 ? -20.496 -1.477 38.871 1.00 96.25 427 VAL A CA 1
ATOM 3321 C C . VAL A 1 427 ? -20.460 -2.778 39.679 1.00 96.25 427 VAL A C 1
ATOM 3323 O O . VAL A 1 427 ? -21.157 -2.910 40.682 1.00 96.25 427 VAL A O 1
ATOM 3326 N N . VAL A 1 428 ? -19.662 -3.763 39.257 1.00 97.12 428 VAL A N 1
ATOM 3327 C CA . VAL A 1 428 ? -19.507 -5.013 40.017 1.00 97.12 428 VAL A CA 1
ATOM 3328 C C . VAL A 1 428 ? -18.805 -4.757 41.350 1.00 97.12 428 VAL A C 1
ATOM 3330 O O . VAL A 1 428 ? -19.242 -5.300 42.361 1.00 97.12 428 VAL A O 1
ATOM 3333 N N . ALA A 1 429 ? -17.761 -3.925 41.371 1.00 96.88 429 ALA A N 1
ATOM 3334 C CA . ALA A 1 429 ? -17.069 -3.551 42.601 1.00 96.88 429 ALA A CA 1
ATOM 3335 C C . ALA A 1 429 ? -18.010 -2.824 43.575 1.00 96.88 429 ALA A C 1
ATOM 3337 O O . ALA A 1 429 ? -18.114 -3.243 44.723 1.00 96.88 429 ALA A O 1
ATOM 3338 N N . GLU A 1 430 ? -18.781 -1.841 43.100 1.00 96.25 430 GLU A N 1
ATOM 3339 C CA . GLU A 1 430 ? -19.778 -1.121 43.904 1.00 96.25 430 GLU A CA 1
ATOM 3340 C C . GLU A 1 430 ? -20.819 -2.083 44.498 1.00 96.25 430 GLU A C 1
ATOM 3342 O O . GLU A 1 430 ? -21.134 -2.013 45.682 1.00 96.25 430 GLU A O 1
ATOM 3347 N N . LYS A 1 431 ? -21.306 -3.060 43.720 1.00 96.81 431 LYS A N 1
ATOM 3348 C CA . LYS A 1 431 ? -22.259 -4.066 44.222 1.00 96.81 431 LYS A CA 1
ATOM 3349 C C . LYS A 1 431 ? -21.653 -5.029 45.241 1.00 96.81 431 LYS A C 1
ATOM 3351 O O . LYS A 1 431 ? -22.364 -5.482 46.137 1.00 96.81 431 LYS A O 1
ATOM 3356 N N . ILE A 1 432 ? -20.368 -5.355 45.114 1.00 97.25 432 ILE A N 1
ATOM 3357 C CA . ILE A 1 432 ? -19.649 -6.162 46.107 1.00 97.25 432 ILE A CA 1
ATOM 3358 C C . ILE A 1 432 ? -19.471 -5.361 47.399 1.00 97.25 432 ILE A C 1
ATOM 3360 O O . ILE A 1 432 ? -19.727 -5.902 48.472 1.00 97.25 432 ILE A O 1
ATOM 3364 N N . GLU A 1 433 ? -19.102 -4.083 47.305 1.00 96.75 433 GLU A N 1
ATOM 3365 C CA . GLU A 1 433 ? -18.977 -3.187 48.459 1.00 96.75 433 GLU A CA 1
ATOM 3366 C C . GLU A 1 433 ? -20.327 -2.986 49.165 1.00 96.75 433 GLU A C 1
ATOM 3368 O O . GLU A 1 433 ? -20.414 -3.171 50.377 1.00 96.75 433 GLU A O 1
ATOM 3373 N N . GLU A 1 434 ? -21.408 -2.715 48.425 1.00 96.62 434 GLU A N 1
ATOM 3374 C CA . GLU A 1 434 ? -22.772 -2.661 48.972 1.00 96.62 434 GLU A CA 1
ATOM 3375 C C . GLU A 1 434 ? -23.152 -3.972 49.680 1.00 96.62 434 GLU A C 1
ATOM 3377 O O . GLU A 1 434 ? -23.711 -3.955 50.779 1.00 96.62 434 GLU A O 1
ATOM 3382 N N . GLY A 1 435 ? -22.835 -5.118 49.066 1.00 96.88 435 GLY A N 1
ATOM 3383 C CA . GLY A 1 435 ? -23.076 -6.440 49.639 1.00 96.88 435 GLY A CA 1
ATOM 3384 C C . GLY A 1 435 ? -22.279 -6.684 50.920 1.00 96.88 435 GLY A C 1
ATOM 3385 O O . GLY A 1 435 ? -22.819 -7.237 51.878 1.00 96.88 435 GLY A O 1
ATOM 3386 N N . GLN A 1 436 ? -21.026 -6.231 50.971 1.00 96.50 436 GLN A N 1
ATOM 3387 C CA . GLN A 1 436 ? -20.185 -6.316 52.160 1.00 96.50 436 GLN A CA 1
ATOM 3388 C C . GLN A 1 436 ? -20.728 -5.436 53.290 1.00 96.50 436 GLN A C 1
ATOM 3390 O O . GLN A 1 436 ? -20.867 -5.915 54.412 1.00 96.50 436 GLN A O 1
ATOM 3395 N N . VAL A 1 437 ? -21.119 -4.193 53.000 1.00 96.88 437 VAL A N 1
ATOM 3396 C CA . VAL A 1 437 ? -21.725 -3.295 53.995 1.00 96.88 437 VAL A CA 1
ATOM 3397 C C . VAL A 1 437 ? -23.045 -3.870 54.522 1.00 96.88 437 VAL A C 1
ATOM 3399 O O . VAL A 1 437 ? -23.307 -3.834 55.726 1.00 96.88 437 VAL A O 1
ATOM 3402 N N . ALA A 1 438 ? -23.873 -4.454 53.650 1.00 97.00 438 ALA A N 1
ATOM 3403 C CA . ALA A 1 438 ? -25.104 -5.126 54.059 1.00 97.00 438 ALA A CA 1
ATOM 3404 C C . ALA A 1 438 ? -24.829 -6.363 54.934 1.00 97.00 438 ALA A C 1
ATOM 3406 O O . ALA A 1 438 ? -25.525 -6.579 55.930 1.00 97.00 438 ALA A O 1
ATOM 3407 N N . LEU A 1 439 ?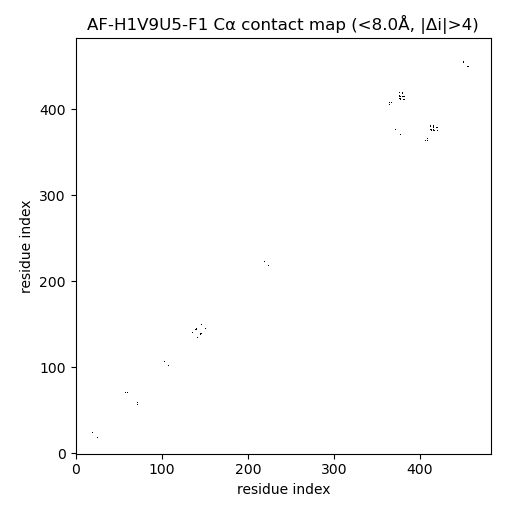 -23.798 -7.150 54.605 1.00 97.12 439 LEU A N 1
ATOM 3408 C CA . LEU A 1 439 ? -23.358 -8.293 55.405 1.00 97.12 439 LEU A CA 1
ATOM 3409 C C . LEU A 1 439 ? -22.883 -7.840 56.791 1.00 97.12 439 LEU A C 1
ATOM 3411 O O . LEU A 1 439 ? -23.355 -8.375 57.792 1.00 97.12 439 LEU A O 1
ATOM 3415 N N . GLU A 1 440 ? -22.011 -6.835 56.863 1.00 96.62 440 GLU A N 1
ATOM 3416 C CA . GLU A 1 440 ? -21.509 -6.264 58.118 1.00 96.62 440 GLU A CA 1
ATOM 3417 C C . GLU A 1 440 ? -22.657 -5.726 58.984 1.00 96.62 440 GLU A C 1
ATOM 3419 O O . GLU A 1 440 ? -22.717 -6.008 60.182 1.00 96.62 440 GLU A O 1
ATOM 3424 N N . SER A 1 441 ? -23.628 -5.037 58.374 1.00 96.81 441 SER A N 1
ATOM 3425 C CA . SER A 1 441 ? -24.840 -4.575 59.058 1.00 96.81 441 SER A CA 1
ATOM 3426 C C . SER A 1 441 ? -25.680 -5.738 59.598 1.00 96.81 441 SER A C 1
ATOM 3428 O O . SER A 1 441 ? -26.114 -5.699 60.752 1.00 96.81 441 SER A O 1
ATOM 3430 N N . SER A 1 442 ? -25.865 -6.803 58.811 1.00 96.44 442 SER A N 1
ATOM 3431 C CA . SER A 1 442 ? -26.594 -7.998 59.253 1.00 96.44 442 SER A CA 1
ATOM 3432 C C . SER A 1 442 ? -25.869 -8.744 60.380 1.00 96.44 442 SER A C 1
ATOM 3434 O O . SER A 1 442 ? -26.505 -9.197 61.330 1.00 96.44 442 SER A O 1
ATOM 3436 N N . MET A 1 443 ? -24.535 -8.812 60.327 1.00 95.88 443 MET A N 1
ATOM 3437 C CA . MET A 1 443 ? -23.704 -9.437 61.353 1.00 95.88 443 MET A CA 1
ATOM 3438 C C . MET A 1 443 ? -23.758 -8.644 62.661 1.00 95.88 443 MET A C 1
ATOM 3440 O O . MET A 1 443 ? -23.897 -9.239 63.729 1.00 95.88 443 MET A O 1
ATOM 3444 N N . ALA A 1 444 ? -23.716 -7.311 62.590 1.00 95.06 444 ALA A N 1
ATOM 3445 C CA . ALA A 1 444 ? -23.892 -6.445 63.751 1.00 95.06 444 ALA A CA 1
ATOM 3446 C C . ALA A 1 444 ? -25.283 -6.619 64.388 1.00 95.06 444 ALA A C 1
ATOM 3448 O O . ALA A 1 444 ? -25.385 -6.747 65.608 1.00 95.06 444 ALA A O 1
ATOM 3449 N N . ALA A 1 445 ? -26.342 -6.707 63.575 1.00 95.06 445 ALA A N 1
ATOM 3450 C CA . ALA A 1 445 ? -27.697 -6.966 64.064 1.00 95.06 445 ALA A CA 1
ATOM 3451 C C . ALA A 1 445 ? -27.824 -8.350 64.732 1.00 95.06 445 ALA A C 1
ATOM 3453 O O . ALA A 1 445 ? -28.452 -8.475 65.782 1.00 95.06 445 ALA A O 1
ATOM 3454 N N . LEU A 1 446 ? -27.191 -9.391 64.176 1.00 94.12 446 LEU A N 1
ATOM 3455 C CA . LEU A 1 446 ? -27.151 -10.721 64.798 1.00 94.12 446 LEU A CA 1
ATOM 3456 C C . LEU A 1 446 ? -26.408 -10.709 66.138 1.00 94.12 446 LEU A C 1
ATOM 3458 O O . LEU A 1 446 ? -26.889 -11.305 67.097 1.00 94.12 446 LEU A O 1
ATOM 3462 N N . GLN A 1 447 ? -25.280 -10.001 66.235 1.00 92.94 447 GLN A N 1
ATOM 3463 C CA . GLN A 1 447 ? -24.558 -9.831 67.501 1.00 92.94 447 GLN A CA 1
ATOM 3464 C C . GLN A 1 447 ? -25.393 -9.081 68.548 1.00 92.94 447 GLN A C 1
ATOM 3466 O O . GLN A 1 447 ? -25.304 -9.375 69.739 1.00 92.94 447 GLN A O 1
ATOM 3471 N N . GLU A 1 448 ? -26.210 -8.112 68.133 1.00 93.62 448 GLU A N 1
ATOM 3472 C CA . GLU A 1 448 ? -27.145 -7.427 69.026 1.00 93.62 448 GLU A CA 1
ATOM 3473 C C . GLU A 1 448 ? -28.238 -8.377 69.532 1.00 93.62 448 GLU A C 1
ATOM 3475 O O . GLU A 1 448 ? -28.499 -8.426 70.735 1.00 93.62 448 GLU A O 1
ATOM 3480 N N . ILE A 1 449 ? -28.818 -9.193 68.648 1.00 92.50 449 ILE A N 1
ATOM 3481 C CA . ILE A 1 449 ? -29.801 -10.220 69.022 1.00 92.50 449 ILE A CA 1
ATOM 3482 C C . ILE A 1 449 ? -29.182 -11.248 69.985 1.00 92.50 449 ILE A C 1
ATOM 3484 O O . ILE A 1 449 ? -29.804 -11.593 70.987 1.00 92.50 449 ILE A O 1
ATOM 3488 N N . ASP A 1 450 ? -27.948 -11.687 69.739 1.00 88.94 450 ASP A N 1
ATOM 3489 C CA . ASP A 1 450 ? -27.208 -12.626 70.593 1.00 88.94 450 ASP A CA 1
ATOM 3490 C C . ASP A 1 450 ? -26.942 -12.054 72.003 1.00 88.94 450 ASP A C 1
ATOM 3492 O O . ASP A 1 450 ? -27.096 -12.728 73.031 1.00 88.94 450 ASP A O 1
ATOM 3496 N N . ARG A 1 451 ? -26.645 -10.748 72.082 1.00 88.12 451 ARG A N 1
ATOM 3497 C CA . ARG A 1 451 ? -26.570 -10.011 73.355 1.00 88.12 451 ARG A CA 1
ATOM 3498 C C . ARG A 1 451 ? -27.920 -9.967 74.074 1.00 88.12 451 ARG A C 1
ATOM 3500 O O . ARG A 1 451 ? -27.948 -10.163 75.288 1.00 88.12 451 ARG A O 1
ATOM 3507 N N . LEU A 1 452 ? -29.022 -9.733 73.357 1.00 89.00 452 LEU A N 1
ATOM 3508 C CA . LEU A 1 452 ? -30.377 -9.698 73.930 1.00 89.00 452 LEU A CA 1
ATOM 3509 C C . LEU A 1 452 ? -30.859 -11.079 74.404 1.00 89.00 452 LEU A C 1
ATOM 3511 O O . LEU A 1 452 ? -31.552 -11.168 75.416 1.00 89.00 452 LEU A O 1
ATOM 3515 N N . LEU A 1 453 ? -30.458 -12.153 73.720 1.00 86.12 453 LEU A N 1
ATOM 3516 C CA . LEU A 1 453 ? -30.733 -13.546 74.099 1.00 86.12 453 LEU A CA 1
ATOM 3517 C C . LEU A 1 453 ? -29.895 -14.025 75.299 1.00 86.12 453 LEU A C 1
ATOM 3519 O O . LEU A 1 453 ? -30.089 -15.139 75.783 1.00 86.12 453 LEU A O 1
ATOM 3523 N N . GLY A 1 454 ? -28.978 -13.193 75.805 1.00 71.12 454 GLY A N 1
ATOM 3524 C CA . GLY A 1 454 ? -28.166 -13.494 76.985 1.00 71.12 454 GLY A CA 1
ATOM 3525 C C . GLY A 1 454 ? -27.017 -14.475 76.732 1.00 71.12 454 GLY A C 1
ATOM 3526 O O . GLY A 1 454 ? -26.326 -14.847 77.680 1.00 71.12 454 GLY A O 1
ATOM 3527 N N . GLN A 1 455 ? -26.771 -14.858 75.475 1.00 62.84 455 GLN A N 1
ATOM 3528 C CA . GLN A 1 455 ? -25.651 -15.718 75.071 1.00 62.84 455 GLN A CA 1
ATOM 3529 C C . GLN A 1 455 ? -24.306 -14.966 75.071 1.00 62.84 455 GLN A C 1
ATOM 3531 O O . GLN A 1 455 ? -23.253 -15.578 75.232 1.00 62.84 455 GLN A O 1
ATOM 3536 N N . GLY A 1 456 ? -24.332 -13.628 75.055 1.00 53.72 456 GLY A N 1
ATOM 3537 C CA . GLY A 1 456 ? -23.143 -12.775 75.181 1.00 53.72 456 GLY A CA 1
ATOM 3538 C C . GLY A 1 456 ? -22.501 -12.693 76.579 1.00 53.72 456 GLY A C 1
ATOM 3539 O O . GLY A 1 456 ? -21.490 -12.006 76.732 1.00 53.72 456 GLY A O 1
ATOM 3540 N N . ARG A 1 457 ? -23.035 -13.362 77.615 1.00 48.31 457 ARG A N 1
ATOM 3541 C CA . ARG A 1 457 ? -22.379 -13.440 78.937 1.00 48.31 457 ARG A CA 1
ATOM 3542 C C . ARG A 1 457 ? -21.423 -14.633 78.989 1.00 48.31 457 ARG A C 1
ATOM 3544 O O . ARG A 1 457 ? -21.621 -15.565 79.763 1.00 48.31 457 ARG A O 1
ATOM 3551 N N . GLN A 1 458 ? -20.358 -14.580 78.194 1.00 48.56 458 GLN A N 1
ATOM 3552 C CA . GLN A 1 458 ? -19.183 -15.400 78.469 1.00 48.56 458 GLN A CA 1
ATOM 3553 C C . GLN A 1 458 ? -18.458 -14.823 79.690 1.00 48.56 458 GLN A C 1
ATOM 3555 O O . GLN A 1 458 ? -17.940 -13.706 79.690 1.00 48.56 458 GLN A O 1
ATOM 3560 N N . VAL A 1 459 ? -18.498 -15.603 80.767 1.00 45.06 459 VAL A N 1
ATOM 3561 C CA . VAL A 1 459 ? -17.570 -15.545 81.897 1.00 45.06 459 VAL A CA 1
ATOM 3562 C C . VAL A 1 459 ? -16.140 -15.615 81.338 1.00 45.06 459 VAL A C 1
ATOM 3564 O O . VAL A 1 459 ? -15.899 -16.424 80.445 1.00 45.06 459 VAL A O 1
ATOM 3567 N N . PRO A 1 460 ? -15.175 -14.816 81.826 1.00 47.84 460 PRO A N 1
ATOM 3568 C CA . PRO A 1 460 ? -13.786 -15.003 81.440 1.00 47.84 460 PRO A CA 1
ATOM 3569 C C . PRO A 1 460 ? -13.243 -16.230 82.181 1.00 47.84 460 PRO A C 1
ATOM 3571 O O . PRO A 1 460 ? -12.736 -16.106 83.295 1.00 47.84 460 PRO A O 1
ATOM 3574 N N . GLU A 1 461 ? -13.363 -17.420 81.594 1.00 39.41 461 GLU A N 1
ATOM 3575 C CA . GLU A 1 461 ? -12.596 -18.581 82.047 1.00 39.41 461 GLU A CA 1
ATOM 3576 C C . GLU A 1 461 ? -11.259 -18.640 81.309 1.00 39.41 461 GLU A C 1
ATOM 3578 O O . GLU A 1 461 ? -11.169 -18.720 80.084 1.00 39.41 461 GLU A O 1
ATOM 3583 N N . ARG A 1 462 ? -10.199 -18.543 82.110 1.00 45.44 462 ARG A N 1
ATOM 3584 C CA . ARG A 1 462 ? -8.831 -18.866 81.729 1.00 45.44 462 ARG A CA 1
ATOM 3585 C C . ARG A 1 462 ? -8.708 -20.364 81.449 1.00 45.44 462 ARG A C 1
ATOM 3587 O O . ARG A 1 462 ? -9.143 -21.167 82.262 1.00 45.44 462 ARG A O 1
ATOM 3594 N N . GLU A 1 463 ? -7.972 -20.651 80.378 1.00 46.22 463 GLU A N 1
ATOM 3595 C CA . GLU A 1 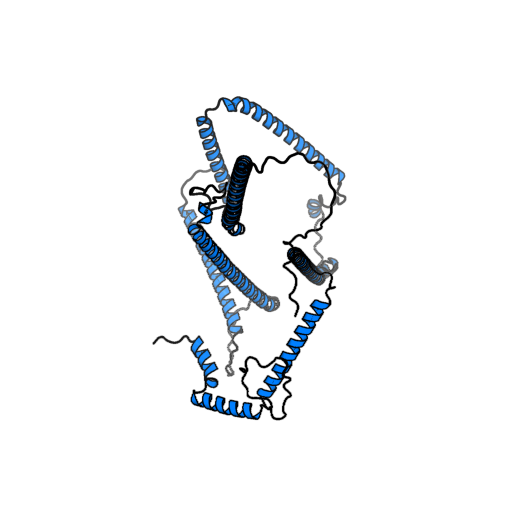463 ? -7.059 -21.788 80.191 1.00 46.22 463 GLU A CA 1
ATOM 3596 C C . GLU A 1 463 ? -7.616 -23.216 80.324 1.00 46.22 463 GLU A C 1
ATOM 3598 O O . GLU A 1 463 ? -7.724 -23.758 81.418 1.00 46.22 463 GLU A O 1
ATOM 3603 N N . ALA A 1 464 ? -7.731 -23.905 79.182 1.00 38.88 464 ALA A N 1
ATOM 3604 C CA . ALA A 1 464 ? -7.249 -25.281 79.064 1.00 38.88 464 ALA A CA 1
ATOM 3605 C C . ALA A 1 464 ? -6.908 -25.639 77.607 1.00 38.88 464 ALA A C 1
ATOM 3607 O O . ALA A 1 464 ? -7.652 -25.374 76.671 1.00 38.88 464 ALA A O 1
ATOM 3608 N N . VAL A 1 465 ? -5.733 -26.239 77.471 1.00 49.41 465 VAL A N 1
ATOM 3609 C CA . VAL A 1 465 ? -5.121 -26.860 76.295 1.00 49.41 465 VAL A CA 1
ATOM 3610 C C . VAL A 1 465 ? -5.935 -28.071 75.801 1.00 49.41 465 VAL A C 1
ATOM 3612 O O . VAL A 1 465 ? -6.414 -28.850 76.620 1.00 49.41 465 VAL A O 1
ATOM 3615 N N . GLY A 1 466 ? -5.997 -28.269 74.478 1.00 36.69 466 GLY A N 1
ATOM 3616 C CA . GLY A 1 466 ? -6.446 -29.498 73.793 1.00 36.69 466 GLY A CA 1
ATOM 3617 C C . GLY A 1 466 ? -6.898 -29.168 72.364 1.00 36.69 466 GLY A C 1
ATOM 3618 O O . GLY A 1 466 ? -7.924 -28.530 72.187 1.00 36.69 466 GLY A O 1
ATOM 3619 N N . ASP A 1 467 ? -6.038 -29.259 71.351 1.00 43.78 467 ASP A N 1
ATOM 3620 C CA . ASP A 1 467 ? -5.805 -30.449 70.508 1.00 43.78 467 ASP A CA 1
ATOM 3621 C C . ASP A 1 467 ? -7.071 -30.985 69.801 1.00 43.78 467 ASP A C 1
ATOM 3623 O O . ASP A 1 467 ? -7.889 -31.649 70.429 1.00 43.78 467 ASP A O 1
ATOM 3627 N N . ALA A 1 468 ? -7.200 -30.648 68.508 1.00 41.06 468 ALA A N 1
ATOM 3628 C CA . ALA A 1 468 ? -7.969 -31.300 67.427 1.00 41.06 468 ALA A CA 1
ATOM 3629 C C . ALA A 1 468 ? -7.954 -30.325 66.223 1.00 41.06 468 ALA A C 1
ATOM 3631 O O . ALA A 1 468 ? -8.583 -29.275 66.259 1.00 41.06 468 ALA A O 1
ATOM 3632 N N . THR A 1 469 ? -7.059 -30.439 65.237 1.00 52.28 469 THR A N 1
ATOM 3633 C CA . THR A 1 469 ? -7.255 -31.258 64.024 1.00 52.28 469 THR A CA 1
ATOM 3634 C C . THR A 1 469 ? -8.721 -31.515 63.670 1.00 52.28 469 THR A C 1
ATOM 3636 O O . THR A 1 469 ? -9.213 -32.623 63.817 1.00 52.28 469 THR A O 1
ATOM 3639 N N . GLU A 1 470 ? -9.405 -30.499 63.143 1.00 50.25 470 GLU A N 1
ATOM 3640 C CA . GLU A 1 470 ? -10.566 -30.729 62.284 1.00 50.25 470 GLU A CA 1
ATOM 3641 C C . GLU A 1 470 ? -10.395 -29.993 60.960 1.00 50.25 470 GLU A C 1
ATOM 3643 O O . GLU A 1 470 ? -9.918 -28.861 60.879 1.00 50.25 470 GLU A O 1
ATOM 3648 N N . GLU A 1 471 ? -10.674 -30.758 59.919 1.00 48.41 471 GLU A N 1
ATOM 3649 C CA . GLU A 1 471 ? -10.184 -30.603 58.571 1.00 48.41 471 GLU A CA 1
ATOM 3650 C C . GLU A 1 471 ? -10.962 -29.556 57.774 1.00 48.41 471 GLU A C 1
ATOM 3652 O O . GLU A 1 471 ? -12.163 -29.337 57.931 1.00 48.41 471 GLU A O 1
ATOM 3657 N N . ASP A 1 472 ? -10.225 -28.939 56.864 1.00 47.41 472 ASP A N 1
ATOM 3658 C CA . ASP A 1 472 ? -10.662 -27.988 55.859 1.00 47.41 472 ASP A CA 1
ATOM 3659 C C . ASP A 1 472 ? -11.564 -28.690 54.818 1.00 47.41 472 ASP A C 1
ATOM 3661 O O . ASP A 1 472 ? -11.105 -29.240 53.814 1.00 47.41 472 ASP A O 1
ATOM 3665 N N . ILE A 1 473 ? -12.875 -28.716 55.086 1.00 53.66 473 ILE A N 1
ATOM 3666 C CA . ILE A 1 473 ? -13.920 -29.396 54.288 1.00 53.66 473 ILE A CA 1
ATOM 3667 C C . ILE A 1 473 ? -14.059 -28.840 52.850 1.00 53.66 473 ILE A C 1
ATOM 3669 O O . ILE A 1 473 ? -14.719 -29.453 52.011 1.00 53.66 473 ILE A O 1
ATOM 3673 N N . TRP A 1 474 ? -13.410 -27.724 52.502 1.00 53.62 474 TRP A N 1
ATOM 3674 C CA . TRP A 1 474 ? -13.656 -27.021 51.234 1.00 53.62 474 TRP A CA 1
ATOM 3675 C C . TRP A 1 474 ? -12.580 -27.176 50.147 1.00 53.62 474 TRP A C 1
ATOM 3677 O O . TRP A 1 474 ? -12.770 -26.662 49.046 1.00 53.62 474 TRP A O 1
ATOM 3687 N N . LEU A 1 475 ? -11.496 -27.930 50.374 1.00 47.72 475 LEU A N 1
ATOM 3688 C CA . LEU A 1 475 ? -10.422 -28.102 49.371 1.00 47.72 475 LEU A CA 1
ATOM 3689 C C . LEU A 1 475 ? -10.414 -29.461 48.641 1.00 47.72 475 LEU A C 1
ATOM 3691 O O . LEU A 1 475 ? -9.540 -29.727 47.816 1.00 47.72 475 LEU A O 1
ATOM 3695 N N . GLY A 1 476 ? -11.403 -30.321 48.887 1.00 43.88 476 GLY A N 1
ATOM 3696 C CA . GLY A 1 476 ? -11.410 -31.712 48.430 1.00 43.88 476 GLY A CA 1
ATOM 3697 C C . GLY A 1 476 ? -12.308 -32.038 47.235 1.00 43.88 476 GLY A C 1
ATOM 3698 O O . GLY A 1 476 ? -12.980 -33.065 47.274 1.00 43.88 476 GLY A O 1
ATOM 3699 N N . GLN A 1 477 ? -12.369 -31.232 46.168 1.00 47.78 477 GLN A N 1
ATOM 3700 C CA . GLN A 1 477 ? -13.067 -31.688 44.955 1.00 47.78 477 GLN A CA 1
ATOM 3701 C C . GLN A 1 477 ? -12.443 -31.158 43.664 1.00 47.78 477 GLN A C 1
ATOM 3703 O O . GLN A 1 477 ? -12.836 -30.131 43.121 1.00 47.78 477 GLN A O 1
ATOM 3708 N N . GLY A 1 478 ? -11.452 -31.890 43.148 1.00 48.44 478 GLY A N 1
ATOM 3709 C CA . GLY A 1 478 ? -10.854 -31.549 41.859 1.00 48.44 478 GLY A CA 1
ATOM 3710 C C . GLY A 1 478 ? -9.630 -32.355 41.443 1.00 48.44 478 GLY A C 1
ATOM 3711 O O . GLY A 1 478 ? -8.675 -31.755 40.966 1.00 48.44 478 GLY A O 1
ATOM 3712 N N . SER A 1 479 ? -9.613 -33.683 41.605 1.00 45.03 479 SER A N 1
ATOM 3713 C CA . SER A 1 479 ? -8.710 -34.560 40.831 1.00 45.03 479 SER A CA 1
ATOM 3714 C C . SER A 1 479 ? -9.074 -36.038 40.969 1.00 45.03 479 SER A C 1
ATOM 3716 O O . SER A 1 479 ? -8.549 -36.736 41.827 1.00 45.03 479 SER A O 1
ATOM 3718 N N . ALA A 1 480 ? -9.943 -36.527 40.084 1.00 39.31 480 ALA A N 1
ATOM 3719 C CA . ALA A 1 480 ? -9.973 -37.932 39.678 1.00 39.31 480 ALA A CA 1
ATOM 3720 C C . ALA A 1 480 ? -10.775 -38.071 38.375 1.00 39.31 480 ALA A C 1
ATOM 3722 O O . ALA A 1 480 ? -11.970 -38.345 38.394 1.00 39.31 480 ALA A O 1
ATOM 3723 N N . ASN A 1 481 ? -10.120 -37.875 37.227 1.00 39.81 481 ASN A N 1
ATOM 3724 C CA . ASN A 1 481 ? -10.571 -38.518 35.996 1.00 39.81 481 ASN A CA 1
ATOM 3725 C C . ASN A 1 481 ? -9.363 -38.889 35.122 1.00 39.81 481 ASN A C 1
ATOM 3727 O O . ASN A 1 481 ? -8.866 -38.097 34.323 1.00 39.81 481 ASN A O 1
ATOM 3731 N N . LYS A 1 482 ? -8.863 -40.106 35.345 1.00 41.97 482 LYS A N 1
ATOM 3732 C CA . LYS A 1 482 ? -8.096 -40.897 34.383 1.00 41.97 482 LYS A CA 1
ATOM 3733 C C . LYS A 1 482 ? -8.610 -42.330 34.485 1.00 41.97 482 LYS A C 1
ATOM 3735 O O . LYS A 1 482 ? -8.337 -43.011 35.470 1.00 41.97 482 LYS A O 1
ATOM 3740 N N . GLY A 1 483 ? -9.349 -42.723 33.460 1.00 40.38 483 GLY A N 1
ATOM 3741 C CA . GLY A 1 483 ? -9.668 -44.085 33.059 1.00 40.38 483 GLY A CA 1
ATOM 3742 C C . GLY A 1 483 ? -9.735 -44.072 31.548 1.00 40.38 483 GLY A C 1
ATOM 3743 O O . GLY A 1 483 ? -10.596 -43.316 31.045 1.00 40.38 483 GLY A O 1
#

pLDDT: mean 73.28, std 19.69, range [30.41, 97.25]

Mean predicted aligned error: 25.79 Å

Organism: Colletotrichum higginsianum (strain IMI 349063) (NCBI:txid759273)

Solvent-accessible surface area (backbone atoms only — not comparable to full-atom values): 29905 Å² total; per-residue (Å²): 138,79,83,77,57,72,68,57,54,53,53,47,64,73,40,50,89,74,60,65,58,69,66,58,48,50,50,50,52,52,52,48,52,52,49,51,59,72,70,49,90,61,77,82,88,80,66,67,84,91,69,68,63,98,75,72,77,81,72,82,61,96,82,64,67,66,70,62,41,54,50,51,50,52,49,52,52,48,53,49,53,51,49,52,51,49,51,53,52,50,48,61,62,64,71,45,83,90,72,71,86,88,69,57,74,65,58,56,50,52,50,50,51,50,52,50,52,50,52,51,52,51,52,50,52,52,49,54,50,52,51,48,55,51,46,66,67,33,67,85,60,44,89,69,66,75,38,63,66,73,70,46,71,84,53,78,83,75,80,88,72,65,68,73,68,53,52,74,69,37,78,82,64,78,63,88,66,74,55,60,66,61,52,48,51,50,50,51,51,51,51,51,51,50,52,51,52,48,53,52,51,52,48,52,51,49,53,50,48,56,62,43,62,73,44,68,81,73,64,53,70,66,59,51,51,52,50,51,51,50,52,49,52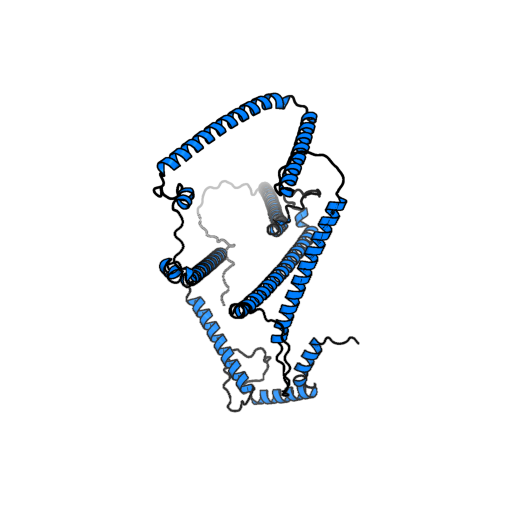,50,50,49,50,48,50,51,51,51,51,50,50,74,74,57,75,70,91,72,94,77,87,86,77,95,72,86,88,52,73,65,60,54,48,54,49,51,51,51,52,51,50,51,51,52,49,52,51,49,51,51,51,50,54,50,49,53,53,50,46,56,58,52,56,74,68,55,84,80,88,74,83,88,83,82,87,79,91,81,91,81,93,71,88,77,78,83,71,66,84,61,61,73,71,46,53,70,54,50,57,51,52,53,50,51,52,50,49,51,51,49,51,51,53,51,50,52,50,52,48,53,50,51,52,50,51,53,50,52,53,47,54,52,51,50,52,51,54,72,71,38,71,53,47,79,75,31,64,63,92,80,69,74,77,77,74,89,69,96,80,66,81,82,65,56,78,83,45,69,86,54,50,71,62,58,70,46,49,53,55,54,53,15,50,53,48,50,51,51,53,53,52,50,54,52,50,52,53,50,50,53,49,48,54,50,47,53,52,51,52,52,51,50,53,51,51,38,46,72,72,57,70,65,71,72,72,92,77,81,86,82,91,80,92,76,97,75,79,79,84,84,78,82,83,88,87,85,89,87,131

Sequence (483 aa):
MDPVPTSIQKVQASLEPYIKPREQVAYIRRALALHLQACGHSSMIREPLSLADALCRVTPTQEVRGLQKEYLRALDANLKARNEYKNTRDETTTAAPSLHKNLDSRDQVEEHVALVKLGQKRRRLQAVHKYLDLLVRQPAASSDFLDLEDIFRNSPALPNVPKDVVSGFAVSASTAKTDLGGLAGQLEKVVLRAKLLLKREEQLLADVRQSTMSLAGQVSDEAKAHALDATRTELINWIEAELSKVSGESEDNTSSQRNGFNSRSEQETIDRHLAEIKDKYRRYTAARKTVLSVISEQRQPVLKPGKENTLSSGQSHSITLAPTAHLLVPYLDKLLSLSREQKGMIAQKSHVHNILVKQAKETRQALDHLAEESQLLPRHPMSGTSRPKSSFGEDFSAVVSEKSMSSDSVKPWVSAADSAKIATLEVVAEKIEEGQVALESSMAALQEIDRLLGQGRQVPEREAVGDATEEDIWLGQGSANKG